Protein AF-0000000082823976 (afdb_homodimer)

Nearest PDB structures (foldseek):
  1aug-assembly1_D  TM=9.980E-01  e=1.435E-38  Bacillus amyloliquefaciens
  3rnz-assembly1_C  TM=9.978E-01  e=4.960E-38  Bacillus amyloliquefaciens
  4gxh-assembly1_C  TM=9.829E-01  e=3.873E-30  Xenorhabdus bovienii SS-2004
  3lac-assembly1_A  TM=9.711E-01  e=2.083E-30  Bacillus anthracis
  1z8w-assembly1_A  TM=9.766E-01  e=2.036E-27  Pyrococcus furiosus

pLDDT: mean 96.65, std 3.98, range [73.0, 98.94]

Secondary structure (DSSP, 8-state):
-PEEEEEEEEPP-TT-S--HHHHHHHHHTT-B-SSEEEEEEEE-S-HHHHHHHHHHHHHHH--SEEEEEEE-TT--SBEEB-EEES-B--SS--TTS----SB-SSTT--SEEE-SS-HHHHHHHHHHTT--B--BS---SSHHHHHHHHHHHHHHHH-TT-EEEEEEE-B-GGGGTTS---B--HHHHHHHHHHHHHHHHH-SS----------/-PEEEEEEEEPP-TT-S--HHHHHHHHHTT-B-SSEEEEEEEE-S-HHHHHHHHHHHHHHH--SEEEEEEE-TT--SBEEB-EEES-B--SS--TTS----SB-SSTT--SEEE-SS-HHHHHHHHHHTT--B--BS---SSHHHHHHHHHHHHHHHH-TT-EEEEEEE-B-GGGGTTS---B--HHHHHHHHHHHHHHHHH-SS----------

Radius of gyration: 21.63 Å; Cα contacts (8 Å, |Δi|>4): 1075; chains: 2; bounding box: 45×67×50 Å

InterPro domains:
  IPR000816 Peptidase C15, pyroglutamyl peptidase I [PIRSF015592] (2-209)
  IPR000816 Peptidase C15, pyroglutamyl peptidase I [PR00706] (5-28)
  IPR000816 Peptidase C15, pyroglutamyl peptidase I [PR00706] (63-75)
  IPR000816 Peptidase C15, pyroglutamyl peptidase I [PR00706] (81-101)
  IPR000816 Peptidase C15, pyroglutamyl peptidase I [PR00706] (133-149)
  IPR000816 Peptidase C15, pyroglutamyl peptidase I [PR00706] (163-175)
  IPR000816 Peptidase C15, pyroglutamyl peptidase I [cd00501] (3-196)
  IPR016125 Peptidase C15, pyroglutamyl peptidase I-like [PF01470] (3-202)
  IPR016125 Peptidase C15, pyroglutamyl peptidase I-like [PTHR23402] (3-180)
  IPR029762 Pyroglutamyl peptidase I, bacterial-type [MF_00417] (3-199)
  IPR029762 Pyroglutamyl peptidase I, bacterial-type [TIGR00504] (4-215)
  IPR033693 Pyroglutamyl peptidase I, Glu active site [PS01333] (70-86)
  IPR033694 Pyroglutamyl peptidase I, Cys active site [PS01334] (131-145)
  IPR036440 Peptidase C15, pyroglutamyl peptidase I-like superfamily [G3DSA:3.40.630.20] (1-215)
  IPR036440 Peptidase C15, pyroglutamyl peptidase I-like superfamily [SSF53182] (3-214)

Organism: NCBI:txid227866

Solvent-accessible surface area (backbone atoms only — not comparable to full-atom values): 21549 Å² total; per-residue (Å²): 130,67,32,36,33,35,31,29,8,32,49,49,53,95,92,41,89,66,30,64,26,25,63,32,26,57,72,41,43,69,41,70,57,89,39,25,38,29,43,48,49,80,29,57,53,30,64,72,59,24,44,53,50,50,52,50,49,44,68,72,66,62,43,44,31,38,42,39,31,33,68,25,82,64,34,78,32,41,22,35,34,47,37,22,45,44,36,26,17,24,69,58,58,37,79,78,62,55,52,52,56,77,33,58,71,50,82,90,53,64,55,32,45,69,41,50,52,25,43,57,47,33,28,50,55,30,44,76,69,76,37,66,45,40,63,29,68,47,37,42,14,22,56,56,9,41,40,39,29,48,50,46,51,48,23,70,74,75,35,73,80,40,32,37,33,37,32,34,32,33,32,34,57,85,73,31,76,91,42,100,49,44,49,46,51,63,67,58,51,35,53,44,52,49,50,36,54,47,44,47,48,69,32,83,64,57,63,93,59,72,61,35,37,67,73,133,66,31,36,34,36,31,29,8,32,48,50,51,96,92,41,86,64,29,64,26,25,63,30,25,57,72,39,42,68,40,70,58,88,39,26,38,29,43,49,50,80,30,57,53,29,66,71,59,23,44,53,49,49,54,49,49,44,66,73,66,62,43,44,30,40,41,39,31,34,67,25,80,65,35,78,33,39,23,35,35,48,39,22,44,45,37,25,16,26,68,58,58,37,79,79,64,54,51,52,55,78,35,59,70,50,82,91,52,65,55,32,44,68,41,50,53,23,44,58,46,33,28,52,56,30,44,76,68,75,36,65,47,40,65,29,66,49,38,41,14,21,54,56,9,41,41,39,28,48,50,46,50,49,22,70,74,75,34,73,80,42,33,37,34,36,33,35,30,32,32,35,57,86,72,31,78,91,42,100,50,43,50,45,52,63,67,57,50,34,51,45,52,50,51,37,52,47,43,47,46,70,32,84,63,58,62,93,57,73,61,34,40,68,74

Sequence (430 aa):
MRKKVLITGFDPFDKETVNPSWEAAKRLNGFETNEGIVAAEQIPTVFRTALDTLRQAIQTHQPDIVICVGQAGGRMQITPERVAINLADARIPDNEGQQPIDEEISPGGPAAYWTGLPVKRMTEKMKENGIPAAVSYTAGTFVCNYLFYGLMDHISRTSPHIRGGFIHIPFIPEQTIDKTAPSLSLDTIVRALRIAAVTAAQYDEDVKSPGGTLHMRKKVLITGFDPFDKETVNPSWEAAKRLNGFETNEGIVAAEQIPTVFRTALDTLRQAIQTHQPDIVICVGQAGGRMQITPERVAINLADARIPDNEGQQPIDEEISPGGPAAYWTGLPVKRMTEKMKENGIPAAVSYTAGTFVCNYLFYGLMDHISRTSPHIRGGFIHIPFIPEQTIDKTAPSLSLDTIVRALRIAAVTAAQYDEDVKSPGGTLH

Foldseek 3Di:
DAFEEEEEEEADWDPDRGWLSHVLLVVQDQPDDPLYGYHYDYAYQAQVRRQVRVVVVCVVRVGLEYEYEGADWFDAAKEWEFKFAQFAAAPAATPVRDGDHGHGLDVPDDGMDTAQAQRQQLCVLLVVVVGGYAYHHDPDRGNQSSNFRSVRVCCVPPNVSHGYTYIYAYAAPVVCPPHPTHHDHSVSVSVSVVSRRSRRSVDSHYDDDDRDDPD/DAFEEEEEEEADWDPDRGWLSRVLLVVQDQPDDPLYGYHYDYAYQAQVRRQVRVVVVCVVRVGLEYEYEGADWFDAAKEWEFKFAQFAAAPAATPVRDGDHGHGLDVPDDGMDTAQAQRQQLCVQLVVVVGGYAYHHDPDRGNQSSNFRSVRVCCVPPNVSHGYTYIYAYAAPVVCPPHPTHHDHSVSVSVSVVSRRSRRSVDSDYDDDDRDDPD

Structure (mmCIF, N/CA/C/O backbone):
data_AF-0000000082823976-model_v1
#
loop_
_entity.id
_entity.type
_entity.pdbx_description
1 polymer 'Pyrrolidone-carboxylate peptidase'
#
loop_
_atom_site.group_PDB
_atom_site.id
_atom_site.type_symbol
_atom_site.label_atom_id
_atom_site.label_alt_id
_atom_site.label_comp_id
_atom_site.label_asym_id
_atom_site.label_entity_id
_atom_site.label_seq_id
_atom_site.pdbx_PDB_ins_code
_atom_site.Cartn_x
_atom_site.Cartn_y
_atom_site.Cartn_z
_atom_site.occupancy
_atom_site.B_iso_or_equiv
_atom_site.auth_seq_id
_atom_site.auth_comp_id
_atom_site.auth_asym_id
_atom_site.auth_atom_id
_atom_site.pdbx_PDB_model_num
ATOM 1 N N . MET A 1 1 ? -20.062 27.594 8.703 1 73.19 1 MET A N 1
ATOM 2 C CA . MET A 1 1 ? -19.219 27.828 9.875 1 73.19 1 MET A CA 1
ATOM 3 C C . MET A 1 1 ? -17.781 27.406 9.609 1 73.19 1 MET A C 1
ATOM 5 O O . MET A 1 1 ? -17.531 26.5 8.805 1 73.19 1 MET A O 1
ATOM 9 N N . ARG A 1 2 ? -16.734 28.156 10.07 1 90.5 2 ARG A N 1
ATOM 10 C CA . ARG A 1 2 ? -15.312 27.891 9.891 1 90.5 2 ARG A CA 1
ATOM 11 C C . ARG A 1 2 ? -14.914 26.578 10.547 1 90.5 2 ARG A C 1
ATOM 13 O O . ARG A 1 2 ? -15.336 26.281 11.664 1 90.5 2 ARG A O 1
ATOM 20 N N . LYS A 1 3 ? -14.211 25.734 9.766 1 96.31 3 LYS A N 1
ATOM 21 C CA . LYS A 1 3 ? -13.781 24.438 10.297 1 96.31 3 LYS A CA 1
ATOM 22 C C . LYS A 1 3 ? -12.484 24.562 11.086 1 96.31 3 LYS A C 1
ATOM 24 O O . LYS A 1 3 ? -11.609 25.359 10.719 1 96.31 3 LYS A O 1
ATOM 29 N N . LYS A 1 4 ? -12.422 23.875 12.141 1 98.12 4 LYS A N 1
ATOM 30 C CA . LYS A 1 4 ? -11.164 23.75 12.859 1 98.12 4 LYS A CA 1
ATOM 31 C C . LYS A 1 4 ? -10.367 22.547 12.375 1 98.12 4 LYS A C 1
ATOM 33 O O . LYS A 1 4 ? -10.852 21.422 12.438 1 98.12 4 LYS A O 1
ATOM 38 N N . VAL A 1 5 ? -9.164 22.812 11.859 1 98.62 5 VAL A N 1
ATOM 39 C CA . VAL A 1 5 ? -8.305 21.766 11.328 1 98.62 5 VAL A CA 1
ATOM 40 C C . VAL A 1 5 ? -7.113 21.547 12.266 1 98.62 5 VAL A C 1
ATOM 42 O O . VAL A 1 5 ? -6.379 22.484 12.562 1 98.62 5 VAL A O 1
ATOM 45 N N . LEU A 1 6 ? -6.973 20.328 12.781 1 98.88 6 LEU A N 1
ATOM 46 C CA . LEU A 1 6 ? -5.781 19.938 13.531 1 98.88 6 LEU A CA 1
ATOM 47 C C . LEU A 1 6 ? -4.758 19.281 12.617 1 98.88 6 LEU A C 1
ATOM 49 O O . LEU A 1 6 ? -5.055 18.266 11.977 1 98.88 6 LEU A O 1
ATOM 53 N N . ILE A 1 7 ? -3.602 19.875 12.484 1 98.94 7 ILE A N 1
ATOM 54 C CA . ILE A 1 7 ? -2.498 19.281 11.734 1 98.94 7 ILE A CA 1
ATOM 55 C C . ILE A 1 7 ? -1.41 18.812 12.695 1 98.94 7 ILE A C 1
ATOM 57 O O . ILE A 1 7 ? -1.055 19.531 13.633 1 98.94 7 ILE A O 1
ATOM 61 N N . THR A 1 8 ? -0.946 17.609 12.477 1 98.94 8 THR A N 1
ATOM 62 C CA . THR A 1 8 ? 0.115 17.109 13.344 1 98.94 8 THR A CA 1
ATOM 63 C C . THR A 1 8 ? 1.372 16.797 12.539 1 98.94 8 THR A C 1
ATOM 65 O O . THR A 1 8 ? 1.312 16.641 11.32 1 98.94 8 THR A O 1
ATOM 68 N N . GLY A 1 9 ? 2.504 16.766 13.172 1 98.81 9 GLY A N 1
ATOM 69 C CA . GLY A 1 9 ? 3.789 16.297 12.672 1 98.81 9 GLY A CA 1
ATOM 70 C C . GLY A 1 9 ? 4.598 15.555 13.711 1 98.81 9 GLY A C 1
ATOM 71 O O . GLY A 1 9 ? 4.332 15.664 14.914 1 98.81 9 GLY A O 1
ATOM 72 N N . PHE A 1 10 ? 5.602 14.828 13.234 1 98.75 10 PHE A N 1
ATOM 73 C CA . PHE A 1 10 ? 6.363 13.953 14.125 1 98.75 10 PHE A CA 1
ATOM 74 C C . PHE A 1 10 ? 7.66 14.625 14.555 1 98.75 10 PHE A C 1
ATOM 76 O O . PHE A 1 10 ? 8.219 15.438 13.82 1 98.75 10 PHE A O 1
ATOM 83 N N . ASP A 1 11 ? 8.109 14.242 15.727 1 98.25 11 ASP A N 1
ATOM 84 C CA . ASP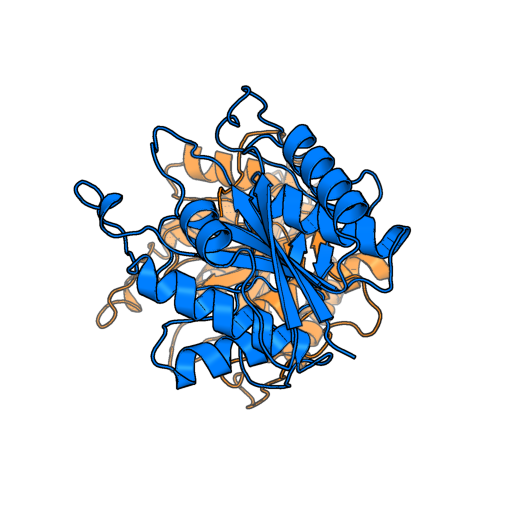 A 1 11 ? 9.469 14.602 16.125 1 98.25 11 ASP A CA 1
ATOM 85 C C . ASP A 1 11 ? 10.5 13.797 15.328 1 98.25 11 ASP A C 1
ATOM 87 O O . ASP A 1 11 ? 10.141 12.875 14.594 1 98.25 11 ASP A O 1
ATOM 91 N N . PRO A 1 12 ? 11.781 14.266 15.359 1 96 12 PRO A N 1
ATOM 92 C CA . PRO A 1 12 ? 12.82 13.562 14.609 1 96 12 PRO A CA 1
ATOM 93 C C . PRO A 1 12 ? 12.984 12.109 15.047 1 96 12 PRO A C 1
ATOM 95 O O . PRO A 1 12 ? 12.703 11.773 16.203 1 96 12 PRO A O 1
ATOM 98 N N . PHE A 1 13 ? 13.438 11.305 14.102 1 92.25 13 PHE A N 1
ATOM 99 C CA . PHE A 1 13 ? 13.641 9.891 14.383 1 92.25 13 PHE A CA 1
ATOM 100 C C . PHE A 1 13 ? 14.758 9.32 13.516 1 92.25 13 PHE A C 1
ATOM 102 O O . PHE A 1 13 ? 15.258 9.992 12.617 1 92.25 13 PHE A O 1
ATOM 109 N N . ASP A 1 14 ? 15.141 8.023 13.625 1 85.44 14 ASP A N 1
ATOM 110 C CA . ASP A 1 14 ? 16.156 7.297 12.852 1 85.44 14 ASP A CA 1
ATOM 111 C C . ASP A 1 14 ? 17.375 8.172 12.602 1 85.44 14 ASP A C 1
ATOM 113 O O . ASP A 1 14 ? 17.797 8.344 11.453 1 85.44 14 ASP A O 1
ATOM 117 N N . LYS A 1 15 ? 18.094 8.75 13.398 1 84.69 15 LYS A N 1
ATOM 118 C CA . LYS A 1 15 ? 19.359 9.484 13.367 1 84.69 15 LYS A CA 1
ATOM 119 C C . LYS A 1 15 ? 19.172 10.875 12.766 1 84.69 15 LYS A C 1
ATOM 121 O O . LYS A 1 15 ? 20.125 11.641 12.648 1 84.69 15 LYS A O 1
ATOM 126 N N . GLU A 1 16 ? 17.875 11.141 12.328 1 91.06 16 GLU A N 1
ATOM 127 C CA . GLU A 1 16 ? 17.594 12.484 11.82 1 91.06 16 GLU A CA 1
ATOM 128 C C . GLU A 1 16 ? 17.469 13.492 12.953 1 91.06 16 GLU A C 1
ATOM 130 O O . GLU A 1 16 ? 16.953 13.164 14.031 1 91.06 16 GLU A O 1
ATOM 135 N N . THR A 1 17 ? 17.891 14.719 12.641 1 92.94 17 THR A N 1
ATOM 136 C CA . THR A 1 17 ? 17.797 15.773 13.641 1 92.94 17 THR A CA 1
ATOM 137 C C . THR A 1 17 ? 16.562 16.641 13.406 1 92.94 17 THR A C 1
ATOM 139 O O . THR A 1 17 ? 16.156 17.422 14.273 1 92.94 17 THR A O 1
ATOM 142 N N . VAL A 1 18 ? 16.031 16.484 12.281 1 95.81 18 VAL A N 1
ATOM 143 C CA . VAL A 1 18 ? 14.836 17.25 11.922 1 95.81 18 VAL A CA 1
ATOM 144 C C . VAL A 1 18 ? 13.789 16.328 11.305 1 95.81 18 VAL A C 1
ATOM 146 O O . VAL A 1 18 ? 14.125 15.289 10.734 1 95.81 18 VAL A O 1
ATOM 149 N N . ASN A 1 19 ? 12.562 16.609 11.516 1 97.94 19 ASN A N 1
ATOM 150 C CA . ASN A 1 19 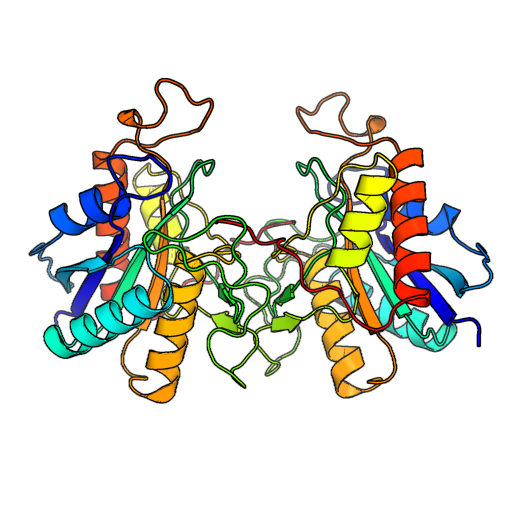? 11.445 16 10.797 1 97.94 19 ASN A CA 1
ATOM 151 C C . ASN A 1 19 ? 10.594 17.062 10.086 1 97.94 19 ASN A C 1
ATOM 153 O O . ASN A 1 19 ? 9.914 17.859 10.734 1 97.94 19 ASN A O 1
ATOM 157 N N . PRO A 1 20 ? 10.641 17.031 8.797 1 98.31 20 PRO A N 1
ATOM 158 C CA . PRO A 1 20 ? 9.953 18.109 8.07 1 98.31 20 PRO A CA 1
ATOM 159 C C . PRO A 1 20 ? 8.453 18.125 8.32 1 98.31 20 PRO A C 1
ATOM 161 O O . PRO A 1 20 ? 7.801 19.156 8.102 1 98.31 20 PRO A O 1
ATOM 164 N N . SER A 1 21 ? 7.875 17.016 8.773 1 98.69 21 SER A N 1
ATOM 165 C CA . SER A 1 21 ? 6.441 17 9.039 1 98.69 21 SER A CA 1
ATOM 166 C C . SER A 1 21 ? 6.082 17.984 10.148 1 98.69 21 SER A C 1
ATOM 168 O O . SER A 1 21 ? 5.164 18.797 9.992 1 98.69 21 SER A O 1
ATOM 170 N N . TRP A 1 22 ? 6.852 17.953 11.227 1 98.75 22 TRP A N 1
ATOM 171 C CA . TRP A 1 22 ? 6.586 18.891 12.312 1 98.75 22 TRP A CA 1
ATOM 172 C C . TRP A 1 22 ? 7.02 20.312 11.938 1 98.75 22 TRP A C 1
ATOM 174 O O . TRP A 1 22 ? 6.328 21.281 12.25 1 98.75 22 TRP A O 1
ATOM 184 N N . GLU A 1 23 ? 8.148 20.406 11.234 1 98.56 23 GLU A N 1
ATOM 185 C CA . GLU A 1 23 ? 8.625 21.719 10.812 1 98.56 23 GLU A CA 1
ATOM 186 C C . GLU A 1 23 ? 7.582 22.438 9.953 1 98.56 23 GLU A C 1
ATOM 188 O O . GLU A 1 23 ? 7.418 23.656 10.047 1 98.56 23 GLU A O 1
ATOM 193 N N . ALA A 1 24 ? 6.906 21.688 9.172 1 98.81 24 ALA A N 1
ATOM 194 C CA . ALA A 1 24 ? 5.871 22.25 8.312 1 98.81 24 ALA A CA 1
ATOM 195 C C . ALA A 1 24 ? 4.598 22.531 9.102 1 98.81 24 ALA A C 1
ATOM 197 O O . ALA A 1 24 ? 4.016 23.625 8.984 1 98.81 24 ALA A O 1
ATOM 198 N N . ALA A 1 25 ? 4.172 21.609 9.922 1 98.75 25 ALA A N 1
ATOM 199 C CA . ALA A 1 25 ? 2.93 21.75 10.68 1 98.75 25 ALA A CA 1
ATOM 200 C C . ALA A 1 25 ? 2.977 22.953 11.602 1 98.75 25 ALA A C 1
ATOM 202 O O . ALA A 1 25 ? 2.01 23.719 11.695 1 98.75 25 ALA A O 1
ATOM 203 N N . LYS A 1 26 ? 4.039 23.094 12.266 1 98.19 26 LYS A N 1
ATOM 204 C CA . LYS A 1 26 ? 4.117 24.156 13.258 1 98.19 26 LYS A CA 1
ATOM 205 C C . LYS A 1 26 ? 4.012 25.531 12.594 1 98.19 26 LYS A C 1
ATOM 207 O O . LYS A 1 26 ? 3.496 26.484 13.188 1 98.19 26 LYS A O 1
ATOM 212 N N . ARG A 1 27 ? 4.465 25.625 11.336 1 98.38 27 ARG A N 1
ATOM 213 C CA . ARG A 1 27 ? 4.371 26.875 10.602 1 98.38 27 ARG A CA 1
ATOM 214 C C . ARG A 1 27 ? 2.92 27.203 10.266 1 98.38 27 ARG A C 1
ATOM 216 O O . ARG A 1 27 ? 2.598 28.359 9.945 1 98.38 27 ARG A O 1
ATOM 223 N N . LEU A 1 28 ? 2.094 26.234 10.305 1 98.38 28 LEU A N 1
ATOM 224 C CA . LEU A 1 28 ? 0.693 26.438 9.945 1 98.38 28 LEU A CA 1
ATOM 225 C C . LEU A 1 28 ? -0.151 26.719 11.188 1 98.38 28 LEU A C 1
ATOM 227 O O . LEU A 1 28 ? -1.34 27.031 11.07 1 98.38 28 LEU A O 1
ATOM 231 N N . ASN A 1 29 ? 0.502 26.609 12.375 1 98.25 29 ASN A N 1
ATOM 232 C CA . ASN A 1 29 ? -0.248 26.844 13.602 1 98.25 29 ASN A CA 1
ATOM 233 C C . ASN A 1 29 ? -0.828 28.266 13.633 1 98.25 29 ASN A C 1
ATOM 235 O O . ASN A 1 29 ? -0.097 29.234 13.477 1 98.25 29 ASN A O 1
ATOM 239 N N . GLY A 1 30 ? -2.125 28.391 13.773 1 96.94 30 GLY A N 1
ATOM 240 C CA . GLY A 1 30 ? -2.787 29.688 13.852 1 96.94 30 GLY A CA 1
ATOM 241 C C . GLY A 1 30 ? -3.191 30.219 12.492 1 96.94 30 GLY A C 1
ATOM 242 O O . GLY A 1 30 ? -3.834 31.281 12.398 1 96.94 30 GLY A O 1
ATOM 243 N N . PHE A 1 31 ? -2.816 29.484 11.484 1 95.25 31 PHE A N 1
ATOM 244 C CA . PHE A 1 31 ? -3.225 29.891 10.141 1 95.25 31 PHE A CA 1
ATOM 245 C C . PHE A 1 31 ? -4.746 29.922 10.023 1 95.25 31 PHE A C 1
ATOM 247 O O . PHE A 1 31 ? -5.422 29 10.492 1 95.25 31 PHE A O 1
ATOM 254 N N . GLU A 1 32 ? -5.262 31.047 9.438 1 94.56 32 GLU A N 1
ATOM 255 C CA . GLU A 1 32 ? -6.707 31.219 9.336 1 94.56 32 GLU A CA 1
ATOM 256 C C . GLU A 1 32 ? -7.121 31.672 7.941 1 94.56 32 GLU A C 1
ATOM 258 O O . GLU A 1 32 ? -6.441 32.5 7.328 1 94.56 32 GLU A O 1
ATOM 263 N N . THR A 1 33 ? -8.094 30.984 7.426 1 90.81 33 THR A N 1
ATOM 264 C CA . THR A 1 33 ? -8.789 31.422 6.219 1 90.81 33 THR A CA 1
ATOM 265 C C . THR A 1 33 ? -10.289 31.5 6.461 1 90.81 33 THR A C 1
ATOM 267 O O . THR A 1 33 ? -10.758 31.312 7.586 1 90.81 33 THR A O 1
ATOM 270 N N . ASN A 1 34 ? -11.047 31.875 5.414 1 91.12 34 ASN A N 1
ATOM 271 C CA . ASN A 1 34 ? -12.508 31.875 5.516 1 91.12 34 ASN A CA 1
ATOM 272 C C . ASN A 1 34 ? -13.062 30.469 5.715 1 91.12 34 ASN A C 1
ATOM 274 O O . ASN A 1 34 ? -14.141 30.312 6.277 1 91.12 34 ASN A O 1
ATOM 278 N N . GLU A 1 35 ? -12.25 29.547 5.375 1 91.19 35 GLU A N 1
ATOM 279 C CA . GLU A 1 35 ? -12.734 28.172 5.402 1 91.19 35 GLU A CA 1
ATOM 280 C C . GLU A 1 35 ? -12.422 27.5 6.734 1 91.19 35 GLU A C 1
ATOM 282 O O . GLU A 1 35 ? -13.156 26.609 7.176 1 91.19 35 GLU A O 1
ATOM 287 N N . GLY A 1 36 ? -11.297 27.938 7.285 1 92.81 36 GLY A N 1
ATOM 288 C CA . GLY A 1 36 ? -10.945 27.203 8.492 1 92.81 36 GLY A CA 1
ATOM 289 C C . GLY A 1 36 ? -9.789 27.828 9.25 1 92.81 36 GLY A C 1
ATOM 290 O O . GLY A 1 36 ? -9.18 28.797 8.789 1 92.81 36 GLY A O 1
ATOM 291 N N . ILE A 1 37 ? -9.578 27.359 10.508 1 97 37 ILE A N 1
ATOM 292 C CA . ILE A 1 37 ? -8.469 27.703 11.383 1 97 37 ILE A CA 1
ATOM 293 C C . ILE A 1 37 ? -7.645 26.469 11.703 1 97 37 ILE A C 1
ATOM 295 O O . ILE A 1 37 ? -8.203 25.391 11.953 1 97 37 ILE A O 1
ATOM 299 N N . VAL A 1 38 ? -6.316 26.656 11.734 1 98.19 38 VAL A N 1
ATOM 300 C CA . VAL A 1 38 ? -5.43 25.516 11.906 1 98.19 38 VAL A CA 1
ATOM 301 C C . VAL A 1 38 ? -4.789 25.562 13.289 1 98.19 38 VAL A C 1
ATOM 303 O O . VAL A 1 38 ? -4.316 26.609 13.727 1 98.19 38 VAL A O 1
ATOM 306 N N . ALA A 1 39 ? -4.863 24.469 13.961 1 98.62 39 ALA A N 1
ATOM 307 C CA . ALA A 1 39 ? -4.027 24.203 15.125 1 98.62 39 ALA A CA 1
ATOM 308 C C . ALA A 1 39 ? -3.008 23.109 14.828 1 98.62 39 ALA A C 1
ATOM 310 O O . ALA A 1 39 ? -3.266 22.203 14.016 1 98.62 39 ALA A O 1
ATOM 311 N N . ALA A 1 40 ? -1.84 23.203 15.438 1 98.75 40 ALA A N 1
ATOM 312 C CA . ALA A 1 40 ? -0.798 22.203 15.18 1 98.75 40 ALA A CA 1
ATOM 313 C C . ALA A 1 40 ? -0.326 21.562 16.484 1 98.75 40 ALA A C 1
ATOM 315 O O . ALA A 1 40 ? -0.263 22.219 17.516 1 98.75 40 ALA A O 1
ATOM 316 N N . GLU A 1 41 ? -0.035 20.281 16.453 1 98.81 41 GLU A N 1
ATOM 317 C CA . GLU A 1 41 ? 0.515 19.531 17.578 1 98.81 41 GLU A CA 1
ATOM 318 C C . GLU A 1 41 ? 1.633 18.594 17.141 1 98.81 41 GLU A C 1
ATOM 320 O O . GLU A 1 41 ? 1.54 17.984 16.078 1 98.81 41 GLU A O 1
ATOM 325 N N . GLN A 1 42 ? 2.662 18.5 17.953 1 98.81 42 GLN A N 1
ATOM 326 C CA . GLN A 1 42 ? 3.742 17.562 17.672 1 98.81 42 GLN A CA 1
ATOM 327 C C . GLN A 1 42 ? 3.432 16.188 18.234 1 98.81 42 GLN A C 1
ATOM 329 O O . GLN A 1 42 ? 2.928 16.062 19.359 1 98.81 42 GLN A O 1
ATOM 334 N N . ILE A 1 43 ? 3.711 15.172 17.484 1 98.81 43 ILE A N 1
ATOM 335 C CA . ILE A 1 43 ? 3.486 13.781 17.859 1 98.81 43 ILE A CA 1
ATOM 336 C C . ILE A 1 43 ? 4.828 13.078 18.062 1 98.81 43 ILE A C 1
ATOM 338 O O . ILE A 1 43 ? 5.734 13.203 17.234 1 98.81 43 ILE A O 1
ATOM 342 N N . PRO A 1 44 ? 5.051 12.367 19.203 1 98.62 44 PRO A N 1
ATOM 343 C CA . PRO A 1 44 ? 6.262 11.555 19.328 1 98.62 44 PRO A CA 1
ATOM 344 C C . PRO A 1 44 ? 6.281 10.359 18.375 1 98.62 44 PRO A C 1
ATOM 346 O O . PRO A 1 44 ? 5.246 9.734 18.156 1 98.62 44 PRO A O 1
ATOM 349 N N . THR A 1 45 ? 7.449 10.094 17.812 1 98.25 45 THR A N 1
ATOM 350 C CA . THR A 1 45 ? 7.594 8.914 16.969 1 98.25 45 THR A CA 1
ATOM 351 C C . THR A 1 45 ? 7.723 7.652 17.812 1 98.25 45 THR A C 1
ATOM 353 O O . THR A 1 45 ? 8.773 7.012 17.828 1 98.25 45 THR A O 1
ATOM 356 N N . VAL A 1 46 ? 6.664 7.387 18.531 1 98.44 46 VAL A N 1
ATOM 357 C CA . VAL A 1 46 ? 6.535 6.25 19.438 1 98.44 46 VAL A CA 1
ATOM 358 C C . VAL A 1 46 ? 5.152 5.617 19.281 1 98.44 46 VAL A C 1
ATOM 360 O O . VAL A 1 46 ? 4.137 6.289 19.453 1 98.44 46 VAL A O 1
ATOM 363 N N . PHE A 1 47 ? 5.051 4.336 18.953 1 97.25 47 PHE A N 1
ATOM 364 C CA . PHE A 1 47 ? 3.816 3.658 18.578 1 97.25 47 PHE A CA 1
ATOM 365 C C . PHE A 1 47 ? 2.691 4.004 19.547 1 97.25 47 PHE A C 1
ATOM 367 O O . PHE A 1 47 ? 1.868 4.875 19.266 1 97.25 47 PHE A O 1
ATOM 374 N N . ARG A 1 48 ? 2.578 3.541 20.734 1 96.38 48 ARG A N 1
ATOM 375 C CA . ARG A 1 48 ? 1.464 3.73 21.656 1 96.38 48 ARG A CA 1
ATOM 376 C C . ARG A 1 48 ? 1.339 5.191 22.062 1 96.38 48 ARG A C 1
ATOM 378 O O . ARG A 1 48 ? 0.243 5.758 22.047 1 96.38 48 ARG A O 1
ATOM 385 N N . THR A 1 49 ? 2.449 5.84 22.312 1 98.31 49 THR A N 1
ATOM 386 C CA . THR A 1 49 ? 2.449 7.215 22.781 1 98.31 49 THR A CA 1
ATOM 387 C C . THR A 1 49 ? 1.965 8.164 21.688 1 98.31 49 THR A C 1
ATOM 389 O O . THR A 1 49 ? 1.313 9.172 21.984 1 98.31 49 THR A O 1
ATOM 392 N N . ALA A 1 50 ? 2.277 7.859 20.438 1 98.62 50 ALA A N 1
ATOM 393 C CA . ALA A 1 50 ? 1.814 8.68 19.328 1 98.62 50 ALA A CA 1
ATOM 394 C C . ALA A 1 50 ? 0.292 8.789 19.312 1 98.62 50 ALA A C 1
ATOM 396 O O . ALA A 1 50 ? -0.26 9.883 19.219 1 98.62 50 ALA A O 1
ATOM 397 N N . LEU A 1 51 ? -0.341 7.652 19.5 1 98.31 51 LEU A N 1
ATOM 398 C CA . LEU A 1 51 ? -1.799 7.617 19.453 1 98.31 51 LEU A CA 1
ATOM 399 C C . LEU A 1 51 ? -2.404 8.305 20.672 1 98.31 51 LEU A C 1
ATOM 401 O O . LEU A 1 51 ? -3.389 9.039 20.547 1 98.31 51 LEU A O 1
ATOM 405 N N . ASP A 1 52 ? -1.813 8.062 21.828 1 98.5 52 ASP A N 1
ATOM 406 C CA . ASP A 1 52 ? -2.283 8.727 23.047 1 98.5 52 ASP A CA 1
ATOM 407 C C . ASP A 1 52 ? -2.174 10.242 22.922 1 98.5 52 ASP A C 1
ATOM 409 O O . ASP A 1 52 ? -3.088 10.969 23.312 1 98.5 52 ASP A O 1
ATOM 413 N N . THR A 1 53 ? -1.069 10.672 22.391 1 98.81 53 THR A N 1
ATOM 414 C CA . THR A 1 53 ? -0.841 12.102 22.188 1 98.81 53 THR A CA 1
ATOM 415 C C . THR A 1 53 ? -1.858 12.68 21.219 1 98.81 53 THR A C 1
ATOM 417 O O . THR A 1 53 ? -2.395 13.766 21.438 1 98.81 53 THR A O 1
ATOM 420 N N . LEU A 1 54 ? -2.113 11.969 20.156 1 98.81 54 LEU A N 1
ATOM 421 C CA . LEU A 1 54 ? -3.098 12.422 19.188 1 98.81 54 LEU A CA 1
ATOM 422 C C . LEU A 1 54 ? -4.484 12.523 19.812 1 98.81 54 LEU A C 1
ATOM 424 O O . LEU A 1 54 ? -5.195 13.508 19.594 1 98.81 54 LEU A O 1
ATOM 428 N N . ARG A 1 55 ? -4.891 11.539 20.562 1 98.5 55 ARG A N 1
ATOM 429 C CA . ARG A 1 55 ? -6.199 11.539 21.219 1 98.5 55 ARG A C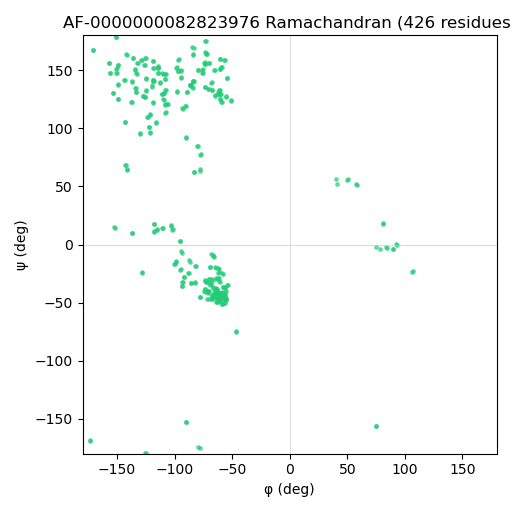A 1
ATOM 430 C C . ARG A 1 55 ? -6.332 12.727 22.172 1 98.5 55 ARG A C 1
ATOM 432 O O . ARG A 1 55 ? -7.379 13.375 22.219 1 98.5 55 ARG A O 1
ATOM 439 N N . GLN A 1 56 ? -5.262 12.961 22.875 1 98.69 56 GLN A N 1
ATOM 440 C CA . GLN A 1 56 ? -5.258 14.117 23.766 1 98.69 56 GLN A CA 1
ATOM 441 C C . GLN A 1 56 ? -5.398 15.422 22.969 1 98.69 56 GLN A C 1
ATOM 443 O O . GLN A 1 56 ? -6.121 16.328 23.391 1 98.69 56 GLN A O 1
ATOM 448 N N . ALA A 1 57 ? -4.672 15.523 21.891 1 98.81 57 ALA A N 1
ATOM 449 C CA . ALA A 1 57 ? -4.762 16.703 21.047 1 98.81 57 ALA A CA 1
ATOM 450 C C . ALA A 1 57 ? -6.184 16.906 20.531 1 98.81 57 ALA A C 1
ATOM 452 O O . ALA A 1 57 ? -6.676 18.031 20.469 1 98.81 57 ALA A O 1
ATOM 453 N N . ILE A 1 58 ? -6.844 15.812 20.125 1 98.69 58 ILE A N 1
ATOM 454 C CA . ILE A 1 58 ? -8.219 15.875 19.641 1 98.69 58 ILE A CA 1
ATOM 455 C C . ILE A 1 58 ? -9.141 16.375 20.75 1 98.69 58 ILE A C 1
ATOM 457 O O . ILE A 1 58 ? -10.023 17.203 20.5 1 98.69 58 ILE A O 1
ATOM 461 N N . GLN A 1 59 ? -8.914 15.875 21.969 1 98.06 59 GLN A N 1
ATOM 462 C CA . GLN A 1 59 ? -9.719 16.312 23.109 1 98.06 59 GLN A CA 1
ATOM 463 C C . GLN A 1 59 ? -9.508 17.797 23.391 1 98.06 59 GLN A C 1
ATOM 465 O O . GLN A 1 59 ? -10.461 18.516 23.703 1 98.06 59 GLN A O 1
ATOM 470 N N . THR A 1 60 ? -8.328 18.203 23.281 1 98.38 60 THR A N 1
ATOM 471 C CA . THR A 1 60 ? -7.953 19.578 23.594 1 98.38 60 THR A CA 1
ATOM 472 C C . THR A 1 60 ? -8.5 20.547 22.562 1 98.38 60 THR A C 1
ATOM 474 O O . THR A 1 60 ? -9.109 21.562 22.906 1 98.38 60 THR A O 1
ATOM 477 N N . HIS A 1 61 ? -8.344 20.25 21.281 1 98.25 61 HIS A N 1
ATOM 478 C CA . HIS A 1 61 ? -8.617 21.203 20.219 1 98.25 61 HIS A CA 1
ATOM 479 C C . HIS A 1 61 ? -10.031 21.031 19.672 1 98.25 61 HIS A C 1
ATOM 481 O O . HIS A 1 61 ? -10.562 21.938 19.031 1 98.25 61 HIS A O 1
ATOM 487 N N . GLN A 1 62 ? -10.664 19.844 19.844 1 97.88 62 GLN A N 1
ATOM 488 C CA . GLN A 1 62 ? -12 19.547 19.344 1 97.88 62 GLN A CA 1
ATOM 489 C C . GLN A 1 62 ? -12.125 19.891 17.859 1 97.88 62 GLN A C 1
ATOM 491 O O . GLN A 1 62 ? -13.016 20.641 17.469 1 97.88 62 GLN A O 1
ATOM 496 N N . PRO A 1 63 ? -11.273 19.328 17.062 1 98.69 63 PRO A N 1
ATOM 497 C CA . PRO A 1 63 ? -11.242 19.672 15.633 1 98.69 63 PRO A CA 1
ATOM 498 C C . PRO A 1 63 ? -12.414 19.062 14.852 1 98.69 63 PRO A C 1
ATOM 500 O O . PRO A 1 63 ? -13.016 18.094 15.305 1 98.69 63 PRO A O 1
ATOM 503 N N . ASP A 1 64 ? -12.773 19.672 13.719 1 98.62 64 ASP A N 1
ATOM 504 C CA . ASP A 1 64 ? -13.664 19.094 12.727 1 98.62 64 ASP A CA 1
ATOM 505 C C . ASP A 1 64 ? -12.906 18.141 11.797 1 98.62 64 ASP A C 1
ATOM 507 O O . ASP A 1 64 ? -13.477 17.188 11.266 1 98.62 64 ASP A O 1
ATOM 511 N N . ILE A 1 65 ? -11.641 18.469 11.539 1 98.75 65 ILE A N 1
ATOM 512 C CA . ILE A 1 65 ? -10.781 17.75 10.609 1 98.75 65 ILE A CA 1
ATOM 513 C C . ILE A 1 65 ? -9.414 17.5 11.242 1 98.75 65 ILE A C 1
ATOM 515 O O . ILE A 1 65 ? -8.867 18.391 11.898 1 98.75 65 ILE A O 1
ATOM 519 N N . VAL A 1 66 ? -8.898 16.312 11.117 1 98.94 66 VAL A N 1
ATOM 520 C CA . VAL A 1 66 ? -7.547 15.992 11.562 1 98.94 66 VAL A CA 1
ATOM 521 C C . VAL A 1 66 ? -6.703 15.531 10.375 1 98.94 66 VAL A C 1
ATOM 523 O O . VAL A 1 66 ? -7.09 14.609 9.656 1 98.94 66 VAL A O 1
ATOM 526 N N . ILE A 1 67 ? -5.602 16.203 10.117 1 98.94 67 ILE A N 1
ATOM 527 C CA . ILE A 1 67 ? -4.629 15.82 9.102 1 98.94 67 ILE A CA 1
ATOM 528 C C . ILE A 1 67 ? -3.293 15.492 9.766 1 98.94 67 ILE A C 1
ATOM 530 O O . ILE A 1 67 ? -2.57 16.391 10.195 1 98.94 67 ILE A O 1
ATOM 534 N N . CYS A 1 68 ? -2.973 14.203 9.844 1 98.94 68 CYS A N 1
ATOM 535 C CA . CYS A 1 68 ? -1.651 13.797 10.312 1 98.94 68 CYS A CA 1
ATOM 536 C C . CYS A 1 68 ? -0.639 13.82 9.172 1 98.94 68 CYS A C 1
ATOM 538 O O . CYS A 1 68 ? -0.96 13.453 8.039 1 98.94 68 CYS A O 1
ATOM 540 N N . VAL A 1 69 ? 0.549 14.273 9.492 1 98.94 69 VAL A N 1
ATOM 541 C CA . VAL A 1 69 ? 1.59 14.391 8.477 1 98.94 69 VAL A CA 1
ATOM 542 C C . VAL A 1 69 ? 2.83 13.617 8.914 1 98.94 69 VAL A C 1
ATOM 544 O O . VAL A 1 69 ? 3.244 13.703 10.07 1 98.94 69 VAL A O 1
ATOM 547 N N . GLY A 1 70 ? 3.367 12.844 8.039 1 98.69 70 GLY A N 1
ATOM 548 C CA . GLY A 1 70 ? 4.59 12.102 8.289 1 98.69 70 GLY A CA 1
ATOM 549 C C . GLY A 1 70 ? 5.57 12.148 7.129 1 98.69 70 GLY A C 1
ATOM 550 O O . GLY A 1 70 ? 5.188 12.469 6.004 1 98.69 70 GLY A O 1
ATOM 551 N N . GLN A 1 71 ? 6.801 11.859 7.461 1 98 71 GLN A N 1
ATOM 552 C CA . GLN A 1 71 ? 7.863 11.852 6.461 1 98 71 GLN A CA 1
ATOM 553 C C . GLN A 1 71 ? 7.996 10.469 5.82 1 98 71 GLN A C 1
ATOM 555 O O . GLN A 1 71 ? 7.949 9.453 6.512 1 98 71 GLN A O 1
ATOM 560 N N . ALA A 1 72 ? 8.039 10.438 4.527 1 96.75 72 ALA A N 1
ATOM 561 C CA . ALA A 1 72 ? 8.391 9.242 3.768 1 96.75 72 ALA A CA 1
ATOM 562 C C . ALA A 1 72 ? 9.602 9.492 2.873 1 96.75 72 ALA A C 1
ATOM 564 O O . ALA A 1 72 ? 9.461 9.961 1.741 1 96.75 72 ALA A O 1
ATOM 565 N N . GLY A 1 73 ? 10.75 9.062 3.482 1 92.06 73 GLY A N 1
ATOM 566 C CA . GLY A 1 73 ? 11.969 9.188 2.705 1 92.06 73 GLY A CA 1
ATOM 567 C C . GLY A 1 73 ? 11.953 8.375 1.425 1 92.06 73 GLY A C 1
ATOM 568 O O . GLY A 1 73 ? 11.508 7.223 1.422 1 92.06 73 GLY A O 1
ATOM 569 N N . GLY A 1 74 ? 12.328 8.945 0.232 1 91.81 74 GLY A N 1
ATOM 570 C CA . GLY A 1 74 ? 12.344 8.258 -1.05 1 91.81 74 GLY A CA 1
ATOM 571 C C . GLY A 1 74 ? 11.211 8.672 -1.965 1 91.81 74 GLY A C 1
ATOM 572 O O . GLY A 1 74 ? 11.266 8.445 -3.176 1 91.81 74 GLY A O 1
ATOM 573 N N . ARG A 1 75 ? 10.156 9.164 -1.312 1 95.75 75 ARG A N 1
ATOM 574 C CA . ARG A 1 75 ? 9.07 9.641 -2.164 1 95.75 75 ARG A CA 1
ATOM 575 C C . ARG A 1 75 ? 9.414 10.977 -2.797 1 95.75 75 ARG A C 1
ATOM 577 O O . ARG A 1 75 ? 10.125 11.789 -2.199 1 95.75 75 ARG A O 1
ATOM 584 N N . MET A 1 76 ? 8.844 11.203 -3.99 1 97 76 MET A N 1
ATOM 585 C CA . MET A 1 76 ? 9.156 12.398 -4.777 1 97 76 MET A CA 1
ATOM 586 C C . MET A 1 76 ? 8.062 13.453 -4.617 1 97 76 MET A C 1
ATOM 588 O O . MET A 1 76 ? 8.281 14.625 -4.918 1 97 76 MET A O 1
ATOM 592 N N . GLN A 1 77 ? 6.891 13.023 -4.109 1 98.5 77 GLN A N 1
ATOM 593 C CA . GLN A 1 77 ? 5.703 13.875 -4.137 1 98.5 77 GLN A CA 1
ATOM 594 C C . GLN A 1 77 ? 5.059 13.953 -2.756 1 98.5 77 GLN A C 1
ATOM 596 O O . GLN A 1 77 ? 5.352 13.141 -1.876 1 98.5 77 GLN A O 1
ATOM 601 N N . ILE A 1 78 ? 4.242 15.031 -2.553 1 98.81 78 ILE A N 1
ATOM 602 C CA . ILE A 1 78 ? 3.279 15.016 -1.458 1 98.81 78 ILE A CA 1
ATOM 603 C C . ILE A 1 78 ? 2.238 13.93 -1.699 1 98.81 78 ILE A C 1
ATOM 605 O O . ILE A 1 78 ? 1.623 13.875 -2.768 1 98.81 78 ILE A O 1
ATOM 609 N N . THR A 1 79 ? 2.051 13.094 -0.685 1 98.69 79 THR A N 1
ATOM 610 C CA . THR A 1 79 ? 1.189 11.953 -0.989 1 98.69 79 THR A CA 1
ATOM 611 C C . THR A 1 79 ? 0.108 11.797 0.076 1 98.69 79 THR A C 1
ATOM 613 O O . THR A 1 79 ? 0.325 11.133 1.095 1 98.69 79 THR A O 1
ATOM 616 N N . PRO A 1 80 ? -1.104 12.344 -0.15 1 98.81 80 PRO A N 1
ATOM 617 C CA . PRO A 1 80 ? -2.244 11.984 0.694 1 98.81 80 PRO A CA 1
ATOM 618 C C . PRO A 1 80 ? -2.562 10.492 0.642 1 98.81 80 PRO A C 1
ATOM 620 O O . PRO A 1 80 ? -2.609 9.898 -0.442 1 98.81 80 PRO A O 1
ATOM 623 N N . GLU A 1 81 ? -2.686 9.898 1.826 1 98.69 81 GLU A N 1
ATOM 624 C CA . GLU A 1 81 ? -2.875 8.453 1.937 1 98.69 81 GLU A CA 1
ATOM 625 C C . GLU A 1 81 ? -4.352 8.078 1.843 1 98.69 81 GLU A C 1
ATOM 627 O O . GLU A 1 81 ? -5.195 8.703 2.49 1 98.69 81 GLU A O 1
ATOM 632 N N . ARG A 1 82 ? -4.656 7.051 1.132 1 98.19 82 ARG A N 1
ATOM 633 C CA . ARG A 1 82 ? -6.035 6.648 0.865 1 98.19 82 ARG A CA 1
ATOM 634 C C . ARG A 1 82 ? -6.523 5.641 1.903 1 98.19 82 ARG A C 1
ATOM 636 O O . ARG A 1 82 ? -7.719 5.559 2.18 1 98.19 82 ARG A O 1
ATOM 643 N N . VAL A 1 83 ? -5.535 4.883 2.455 1 98.62 83 VAL A N 1
ATOM 644 C CA . VAL A 1 83 ? -5.973 3.736 3.248 1 98.62 83 VAL A CA 1
ATOM 645 C C . VAL A 1 83 ? -4.957 3.459 4.355 1 98.62 83 VAL A C 1
ATOM 647 O O . VAL A 1 83 ? -3.748 3.576 4.145 1 98.62 83 VAL A O 1
ATOM 650 N N . ALA A 1 84 ? -5.395 3.18 5.508 1 98.69 84 ALA A N 1
ATOM 651 C CA . ALA A 1 84 ? -4.605 2.697 6.641 1 98.69 84 ALA A CA 1
ATOM 652 C C . ALA A 1 84 ? -4.902 1.229 6.93 1 98.69 84 ALA A C 1
ATOM 654 O O . ALA A 1 84 ? -6.055 0.797 6.852 1 98.69 84 ALA A O 1
ATOM 655 N N . ILE A 1 85 ? -3.908 0.482 7.289 1 98.75 85 ILE A N 1
ATOM 656 C CA . ILE A 1 85 ? -4.141 -0.939 7.52 1 98.75 85 ILE A CA 1
ATOM 657 C C . ILE A 1 85 ? -3.918 -1.268 8.992 1 98.75 85 ILE A C 1
ATOM 659 O O . ILE A 1 85 ? -3.104 -0.625 9.664 1 98.75 85 ILE A O 1
ATOM 663 N N . ASN A 1 86 ? -4.57 -2.293 9.5 1 98.81 86 ASN A N 1
ATOM 664 C CA . ASN A 1 86 ? -4.52 -2.721 10.891 1 98.81 86 ASN A CA 1
ATOM 665 C C . ASN A 1 86 ? -3.299 -3.594 11.164 1 98.81 86 ASN A C 1
ATOM 667 O O . ASN A 1 86 ? -3.434 -4.738 11.609 1 98.81 86 ASN A O 1
ATOM 671 N N . LEU A 1 87 ? -2.182 -2.926 10.961 1 98.44 87 LEU A N 1
ATOM 672 C CA . LEU A 1 87 ? -0.942 -3.678 11.117 1 98.44 87 LEU A CA 1
ATOM 673 C C . LEU A 1 87 ? 0.184 -2.773 11.609 1 98.44 87 LEU A C 1
ATOM 675 O O . LEU A 1 87 ? 0.416 -1.701 11.047 1 98.44 87 LEU A O 1
ATOM 679 N N . ALA A 1 88 ? 0.766 -3.184 12.695 1 98.06 88 ALA A N 1
ATOM 680 C CA . ALA A 1 88 ? 2.047 -2.633 13.133 1 98.06 88 ALA A CA 1
ATOM 681 C C . ALA A 1 88 ? 3.174 -3.641 12.938 1 98.06 88 ALA A C 1
ATOM 683 O O . ALA A 1 88 ? 3.17 -4.715 13.547 1 98.06 88 ALA A O 1
ATOM 684 N N . ASP A 1 89 ? 4.027 -3.354 12.102 1 97.31 89 ASP A N 1
ATOM 685 C CA . ASP A 1 89 ? 5.191 -4.172 11.773 1 97.31 89 ASP A CA 1
ATOM 686 C C . ASP A 1 89 ? 6.41 -3.305 11.484 1 97.31 89 ASP A C 1
ATOM 688 O O . ASP A 1 89 ? 6.527 -2.732 10.398 1 97.31 89 ASP A O 1
ATOM 692 N N . ALA A 1 90 ? 7.324 -3.273 12.422 1 95.25 90 ALA A N 1
ATOM 693 C CA . ALA A 1 90 ? 8.43 -2.324 12.359 1 95.25 90 ALA A CA 1
ATOM 694 C C . ALA A 1 90 ? 9.75 -3.033 12.062 1 95.25 90 ALA A C 1
ATOM 696 O O . ALA A 1 90 ? 10.141 -3.953 12.781 1 95.25 90 ALA A O 1
ATOM 697 N N . ARG A 1 91 ? 10.383 -2.555 11 1 91.94 91 ARG A N 1
ATOM 698 C CA . ARG A 1 91 ? 11.703 -3.088 10.664 1 91.94 91 ARG A CA 1
ATOM 699 C C . ARG A 1 91 ? 12.766 -2.588 11.633 1 91.94 91 ARG A C 1
ATOM 701 O O . ARG A 1 91 ? 13.773 -3.258 11.859 1 91.94 91 ARG A O 1
ATOM 708 N N . ILE A 1 92 ? 12.555 -1.353 12.164 1 91.88 92 ILE A N 1
ATOM 709 C CA . ILE A 1 92 ? 13.438 -0.713 13.133 1 91.88 92 ILE A CA 1
ATOM 710 C C . ILE A 1 92 ? 12.633 -0.3 14.367 1 91.88 92 ILE A C 1
ATOM 712 O O . ILE A 1 92 ? 11.406 -0.19 14.305 1 91.88 92 ILE A O 1
ATOM 716 N N . PRO A 1 93 ? 13.312 -0.085 15.477 1 95.12 93 PRO A N 1
ATOM 717 C CA . PRO A 1 93 ? 12.586 0.381 16.656 1 95.12 93 PRO A CA 1
ATOM 718 C C . PRO A 1 93 ? 12.156 1.842 16.547 1 95.12 93 PRO A C 1
ATOM 720 O O . PRO A 1 93 ? 12.734 2.605 15.773 1 95.12 93 PRO A O 1
ATOM 723 N N . ASP A 1 94 ? 11.125 2.189 17.312 1 96.19 94 ASP A N 1
ATOM 724 C CA . ASP A 1 94 ? 10.758 3.6 17.422 1 96.19 94 ASP A CA 1
ATOM 725 C C . ASP A 1 94 ? 11.688 4.324 18.406 1 96.19 94 ASP A C 1
ATOM 727 O O . ASP A 1 94 ? 12.695 3.771 18.828 1 96.19 94 ASP A O 1
ATOM 731 N N . ASN A 1 95 ? 11.367 5.594 18.672 1 97.31 95 ASN A N 1
ATOM 732 C CA . ASN A 1 95 ? 12.266 6.438 19.453 1 97.31 95 ASN A CA 1
ATOM 733 C C . ASN A 1 95 ? 12.375 5.949 20.891 1 97.31 95 ASN A C 1
ATOM 735 O O . ASN A 1 95 ? 13.281 6.363 21.625 1 97.31 95 ASN A O 1
ATOM 739 N N . GLU A 1 96 ? 11.523 4.996 21.312 1 97.19 96 GLU A N 1
ATOM 740 C CA . GLU A 1 96 ? 11.609 4.465 22.672 1 97.19 96 GLU A CA 1
ATOM 741 C C . GLU A 1 96 ? 11.922 2.973 22.656 1 97.19 96 GLU A C 1
ATOM 743 O O . GLU A 1 96 ? 11.672 2.271 23.641 1 97.19 96 GLU A O 1
ATOM 748 N N . GLY A 1 97 ? 12.266 2.508 21.531 1 96.06 97 GLY A N 1
ATOM 749 C CA . GLY A 1 97 ? 12.789 1.152 21.438 1 96.06 97 GLY A CA 1
ATOM 750 C C . GLY A 1 97 ? 11.719 0.121 21.141 1 96.06 97 GLY A C 1
ATOM 751 O O . GLY A 1 97 ? 12.008 -1.074 21.047 1 96.06 97 GLY A O 1
ATOM 752 N N . GLN A 1 98 ? 10.469 0.561 21 1 95.88 98 GLN A N 1
ATOM 753 C CA . GLN A 1 98 ? 9.398 -0.369 20.656 1 95.88 98 GLN A CA 1
ATOM 754 C C . GLN A 1 98 ? 9.492 -0.798 19.188 1 95.88 98 GLN A C 1
ATOM 756 O O . GLN A 1 98 ? 9.766 0.024 18.312 1 95.88 98 GLN A O 1
ATOM 761 N N . GLN A 1 99 ? 9.32 -2.086 18.969 1 96 99 GLN A N 1
ATOM 762 C CA . GLN A 1 99 ? 9.406 -2.639 17.625 1 96 99 GLN A CA 1
ATOM 763 C C . GLN A 1 99 ? 8.383 -3.748 17.422 1 96 99 GLN A C 1
ATOM 765 O O . GLN A 1 99 ? 8.742 -4.918 17.297 1 96 99 GLN A O 1
ATOM 770 N N . PRO A 1 100 ? 7.094 -3.375 17.391 1 96.31 100 PRO A N 1
ATOM 771 C CA . PRO A 1 100 ? 6.074 -4.398 17.156 1 96.31 100 PRO A CA 1
ATOM 772 C C . PRO A 1 100 ? 6.32 -5.195 15.883 1 96.31 100 PRO A C 1
ATOM 774 O O . PRO A 1 100 ? 6.793 -4.641 14.883 1 96.31 100 PRO A O 1
ATOM 777 N N . ILE A 1 101 ? 6.027 -6.48 15.898 1 95.75 101 ILE A N 1
ATOM 778 C CA . ILE A 1 101 ? 6.141 -7.387 14.758 1 95.75 101 ILE A CA 1
ATOM 779 C C . ILE A 1 101 ? 4.789 -8.055 14.5 1 95.75 101 ILE A C 1
ATOM 781 O O . ILE A 1 101 ? 4.34 -8.891 15.281 1 95.75 101 ILE A O 1
ATOM 785 N N . ASP A 1 102 ? 4.168 -7.676 13.43 1 95.25 102 ASP A N 1
ATOM 786 C CA . ASP A 1 102 ? 2.932 -8.305 12.977 1 95.25 102 ASP A CA 1
ATOM 787 C C . ASP A 1 102 ? 1.845 -8.227 14.047 1 95.25 102 ASP A C 1
ATOM 789 O O . ASP A 1 102 ? 1.222 -9.234 14.383 1 95.25 102 ASP A O 1
ATOM 793 N N . GLU A 1 103 ? 1.593 -7.02 14.555 1 97.19 103 GLU A N 1
ATOM 794 C CA . GLU A 1 103 ? 0.575 -6.812 15.578 1 97.19 103 GLU A CA 1
ATOM 795 C C . GLU A 1 103 ? -0.59 -5.988 15.039 1 97.19 103 GLU A C 1
ATOM 797 O O . GLU A 1 103 ? -0.388 -5.039 14.281 1 97.19 103 GLU A O 1
ATOM 802 N N . GLU A 1 104 ? -1.775 -6.406 15.445 1 98.06 104 GLU A N 1
ATOM 803 C CA . GLU A 1 104 ? -2.926 -5.559 15.141 1 98.06 104 GLU A CA 1
ATOM 804 C C . GLU A 1 104 ? -2.873 -4.25 15.922 1 98.06 104 GLU A C 1
ATOM 806 O O . GLU A 1 104 ? -2.613 -4.254 17.125 1 98.06 104 GLU A O 1
ATOM 811 N N . ILE A 1 105 ? -3.098 -3.164 15.25 1 98.5 105 ILE A N 1
ATOM 812 C CA . ILE A 1 105 ? -3.164 -1.863 15.914 1 98.5 105 ILE A CA 1
ATOM 813 C C . ILE A 1 105 ? -4.395 -1.806 16.812 1 98.5 105 ILE A C 1
ATOM 815 O O . ILE A 1 105 ? -4.328 -1.308 17.938 1 98.5 105 ILE A O 1
ATOM 819 N N . SER A 1 106 ? -5.504 -2.242 16.328 1 98.19 106 SER A N 1
ATOM 820 C CA . SER A 1 106 ? -6.754 -2.404 17.062 1 98.19 106 SER A CA 1
ATOM 821 C C . SER A 1 106 ? -7.254 -3.844 17 1 98.19 106 SER A C 1
ATOM 823 O O . SER A 1 106 ? -7.816 -4.266 15.984 1 98.19 106 SER A O 1
ATOM 825 N N . PRO A 1 107 ? -7.008 -4.582 18.109 1 97.62 107 PRO A N 1
ATOM 826 C CA . PRO A 1 107 ? -7.445 -5.98 18.109 1 97.62 107 PRO A CA 1
ATOM 827 C C . PRO A 1 107 ? -8.914 -6.141 17.703 1 97.62 107 PRO A C 1
ATOM 829 O O . PRO A 1 107 ? -9.789 -5.496 18.281 1 97.62 107 PRO A O 1
ATOM 832 N N . GLY A 1 108 ? -9.133 -6.938 16.672 1 96.5 108 GLY A N 1
ATOM 833 C CA . GLY A 1 108 ? -10.484 -7.234 16.234 1 96.5 108 GLY A CA 1
ATOM 834 C C . GLY A 1 108 ? -11.055 -6.18 15.297 1 96.5 108 GLY A C 1
ATOM 835 O O . GLY A 1 108 ? -12.188 -6.305 14.828 1 96.5 108 GLY A O 1
ATOM 836 N N . GLY A 1 109 ? -10.305 -5.117 15.055 1 98.25 109 GLY A N 1
ATOM 837 C CA . GLY A 1 109 ? -10.75 -4.094 14.117 1 98.25 109 GLY A CA 1
ATOM 838 C C . GLY A 1 109 ? -10.672 -4.543 12.672 1 98.25 109 GLY A C 1
ATOM 839 O O . GLY A 1 109 ? -10.086 -5.586 12.367 1 98.25 109 GLY A O 1
ATOM 840 N N . PRO A 1 110 ? -11.359 -3.762 11.805 1 98.56 110 PRO A N 1
ATOM 841 C CA . PRO A 1 110 ? -11.289 -4.133 10.391 1 98.56 110 PRO A CA 1
ATOM 842 C C . PRO A 1 110 ? -9.859 -4.105 9.844 1 98.56 110 PRO A C 1
ATOM 844 O O . PRO A 1 110 ? -8.992 -3.43 10.406 1 98.56 110 PRO A O 1
ATOM 847 N N . ALA A 1 111 ? -9.602 -4.793 8.758 1 98.69 111 ALA A N 1
ATOM 848 C CA . ALA A 1 111 ? -8.273 -4.895 8.164 1 98.69 111 ALA A CA 1
ATOM 849 C C . ALA A 1 111 ? -7.754 -3.521 7.734 1 98.69 111 ALA A C 1
ATOM 851 O O . ALA A 1 111 ? -6.543 -3.289 7.703 1 98.69 111 ALA A O 1
ATOM 852 N N . ALA A 1 112 ? -8.703 -2.639 7.402 1 98.88 112 ALA A N 1
ATOM 853 C CA . ALA A 1 112 ? -8.281 -1.325 6.922 1 98.88 112 ALA A CA 1
ATOM 854 C C . ALA A 1 112 ? -9.383 -0.288 7.125 1 98.88 112 ALA A C 1
ATOM 856 O O . ALA A 1 112 ? -10.555 -0.64 7.289 1 98.88 112 ALA A O 1
ATOM 857 N N . TYR A 1 113 ? -8.977 0.967 7.203 1 98.81 113 TYR A N 1
ATOM 858 C CA . TYR A 1 113 ? -9.875 2.117 7.137 1 98.81 113 TYR A CA 1
ATOM 859 C C . TYR A 1 113 ? -9.531 3.006 5.945 1 98.81 113 TYR A C 1
ATOM 861 O O . TYR A 1 113 ? -8.352 3.223 5.645 1 98.81 113 TYR A O 1
ATOM 869 N N . TRP A 1 114 ? -10.57 3.502 5.344 1 98.5 114 TRP A N 1
ATOM 870 C CA . TRP A 1 114 ? -10.367 4.547 4.344 1 98.5 114 TRP A CA 1
ATOM 871 C C . TRP A 1 114 ? -10.156 5.902 5.012 1 98.5 114 TRP A C 1
ATOM 873 O O . TRP A 1 114 ? -10.703 6.164 6.086 1 98.5 114 TRP A O 1
ATOM 883 N N . THR A 1 115 ? -9.398 6.766 4.367 1 98.69 115 THR A N 1
ATOM 884 C CA . THR A 1 115 ? -9.273 8.156 4.797 1 98.69 115 THR A CA 1
ATOM 885 C C . THR A 1 115 ? -10.633 8.844 4.77 1 98.69 115 THR A C 1
ATOM 887 O O . THR A 1 115 ? -11.508 8.484 3.975 1 98.69 115 THR A O 1
ATOM 890 N N . GLY A 1 116 ? -10.812 9.812 5.617 1 98.31 116 GLY A N 1
ATOM 891 C CA . GLY A 1 116 ? -11.977 10.68 5.57 1 98.31 116 GLY A CA 1
ATOM 892 C C . GLY A 1 116 ? -11.734 11.977 4.812 1 98.31 116 GLY A C 1
ATOM 893 O O . GLY A 1 116 ? -12.625 12.828 4.727 1 98.31 116 GLY A O 1
ATOM 894 N N . LEU A 1 117 ? -10.539 12.117 4.25 1 98.62 117 LEU A N 1
ATOM 895 C CA . LEU A 1 117 ? -10.141 13.352 3.576 1 98.62 117 LEU A CA 1
ATOM 896 C C . LEU A 1 117 ? -10.414 13.266 2.078 1 98.62 117 LEU A C 1
ATOM 898 O O . LEU A 1 117 ? -10.375 12.172 1.497 1 98.62 117 LEU A O 1
ATOM 902 N N . PRO A 1 118 ? -10.703 14.375 1.426 1 98.44 118 PRO A N 1
ATOM 903 C CA . PRO A 1 118 ? -10.82 14.391 -0.034 1 98.44 118 PRO A CA 1
ATOM 904 C C . PRO A 1 118 ? -9.469 14.383 -0.734 1 98.44 118 PRO A C 1
ATOM 906 O O . PRO A 1 118 ? -9.062 15.398 -1.319 1 98.44 118 PRO A O 1
ATOM 909 N N . VAL A 1 119 ? -8.836 13.258 -0.803 1 98.38 119 VAL A N 1
ATOM 910 C CA . VAL A 1 119 ? -7.422 13.148 -1.146 1 98.38 119 VAL A CA 1
ATOM 911 C C . VAL A 1 119 ? -7.227 13.43 -2.635 1 98.38 119 VAL A C 1
ATOM 913 O O . VAL A 1 119 ? -6.195 13.977 -3.043 1 98.38 119 VAL A O 1
ATOM 916 N N . LYS A 1 120 ? -8.133 13.117 -3.51 1 97.94 120 LYS A N 1
ATOM 917 C CA . LYS A 1 120 ? -7.992 13.414 -4.93 1 97.94 120 LYS A CA 1
ATOM 918 C C . LYS A 1 120 ? -8.117 14.914 -5.191 1 97.94 120 LYS A C 1
ATOM 920 O O . LYS A 1 120 ? -7.379 15.477 -6.004 1 97.94 120 LYS A O 1
ATOM 925 N N . ARG A 1 121 ? -9.047 15.586 -4.504 1 98.12 121 ARG A N 1
ATOM 926 C CA . ARG A 1 121 ? -9.148 17.031 -4.609 1 98.12 121 ARG A CA 1
ATOM 927 C C . ARG A 1 121 ? -7.875 17.719 -4.129 1 98.12 121 ARG A C 1
ATOM 929 O O . ARG A 1 121 ? -7.379 18.641 -4.766 1 98.12 121 ARG A O 1
ATOM 936 N N . MET A 1 122 ? -7.402 17.219 -2.961 1 98.56 122 MET A N 1
ATOM 937 C CA . MET A 1 122 ? -6.164 17.766 -2.412 1 98.56 122 MET A CA 1
ATOM 938 C C . MET A 1 122 ? -5.031 17.656 -3.428 1 98.56 122 MET A C 1
ATOM 940 O O . MET A 1 122 ? -4.32 18.641 -3.664 1 98.56 122 MET A O 1
ATOM 944 N N . THR A 1 123 ? -4.883 16.484 -4.031 1 98.62 123 THR A N 1
ATOM 945 C CA . THR A 1 123 ? -3.822 16.219 -4.992 1 98.62 123 THR A CA 1
ATOM 946 C C . THR A 1 123 ? -3.967 17.109 -6.223 1 98.62 123 THR A C 1
ATOM 948 O O . THR A 1 123 ? -2.994 17.719 -6.672 1 98.62 123 THR A O 1
ATOM 951 N N . GLU A 1 124 ? -5.129 17.219 -6.738 1 98 124 GLU A N 1
ATOM 952 C CA . GLU A 1 124 ? -5.387 18.062 -7.906 1 98 124 GLU A CA 1
ATOM 953 C C . GLU A 1 124 ? -5.066 19.531 -7.617 1 98 124 GLU A C 1
ATOM 955 O O . GLU A 1 124 ? -4.426 20.203 -8.43 1 98 124 GLU A O 1
ATOM 960 N N . LYS A 1 125 ? -5.543 20.016 -6.457 1 98.25 125 LYS A N 1
ATOM 961 C CA . LYS A 1 125 ? -5.309 21.406 -6.094 1 98.25 125 LYS A CA 1
ATOM 962 C C . LYS A 1 125 ? -3.816 21.688 -5.926 1 98.25 125 LYS A C 1
ATOM 964 O O . LYS A 1 125 ? -3.338 22.766 -6.297 1 98.25 125 LYS A O 1
ATOM 969 N N . MET A 1 126 ? -3.094 20.703 -5.344 1 98.69 126 MET A N 1
ATOM 970 C CA . MET A 1 126 ? -1.647 20.859 -5.219 1 98.69 126 MET A CA 1
ATOM 971 C C . MET A 1 126 ? -0.989 20.953 -6.594 1 98.69 126 MET A C 1
ATOM 973 O O . MET A 1 126 ? -0.186 21.844 -6.848 1 98.69 126 MET A O 1
ATOM 977 N N . LYS A 1 127 ? -1.378 20.078 -7.484 1 98.44 127 LYS A N 1
ATOM 978 C CA . LYS A 1 127 ? -0.81 20.062 -8.828 1 98.44 127 LYS A CA 1
ATOM 979 C C . LYS A 1 127 ? -1.129 21.359 -9.57 1 98.44 127 LYS A C 1
ATOM 981 O O . LYS A 1 127 ? -0.271 21.906 -10.266 1 98.44 127 LYS A O 1
ATOM 986 N N . GLU A 1 128 ? -2.326 21.828 -9.445 1 98.25 128 GLU A N 1
ATOM 987 C CA . GLU A 1 128 ? -2.74 23.094 -10.055 1 98.25 128 GLU A CA 1
ATOM 988 C C . GLU A 1 128 ? -1.867 24.25 -9.578 1 98.25 128 GLU A C 1
ATOM 990 O O . GLU A 1 128 ? -1.744 25.266 -10.273 1 98.25 128 GLU A O 1
ATOM 995 N N . ASN A 1 129 ? -1.294 24.094 -8.422 1 98.25 129 ASN A N 1
ATOM 996 C CA . ASN A 1 129 ? -0.455 25.141 -7.844 1 98.25 129 ASN A CA 1
ATOM 997 C C . ASN A 1 129 ? 1.028 24.812 -7.996 1 98.25 129 ASN A C 1
ATOM 999 O O . ASN A 1 129 ? 1.861 25.328 -7.254 1 98.25 129 ASN A O 1
ATOM 1003 N N . GLY A 1 130 ? 1.369 23.906 -8.836 1 98.25 130 GLY A N 1
ATOM 1004 C CA . GLY A 1 130 ? 2.75 23.609 -9.195 1 98.25 130 GLY A CA 1
ATOM 1005 C C . GLY A 1 130 ? 3.449 22.719 -8.188 1 98.25 130 GLY A C 1
ATOM 1006 O O . GLY A 1 130 ? 4.68 22.672 -8.141 1 98.25 130 GLY A O 1
ATOM 1007 N N . ILE A 1 131 ? 2.732 22.047 -7.371 1 98.81 131 ILE A N 1
ATOM 1008 C CA . ILE A 1 131 ? 3.316 21.188 -6.355 1 98.81 131 ILE A CA 1
ATOM 1009 C C . ILE A 1 131 ? 3.131 19.719 -6.758 1 98.81 131 ILE A C 1
ATOM 1011 O O . ILE A 1 131 ? 2.002 19.266 -6.957 1 98.81 131 ILE A O 1
ATOM 1015 N N . PRO A 1 132 ? 4.258 18.922 -6.914 1 98.62 132 PRO A N 1
ATOM 1016 C CA . PRO A 1 132 ? 4.102 17.484 -7.211 1 98.62 132 PRO A CA 1
ATOM 1017 C C . PRO A 1 132 ? 3.354 16.734 -6.117 1 98.62 132 PRO A C 1
ATOM 1019 O O . PRO A 1 132 ? 3.742 16.781 -4.949 1 98.62 132 PRO A O 1
ATOM 1022 N N . ALA A 1 133 ? 2.299 16.047 -6.492 1 98.56 133 ALA A N 1
ATOM 1023 C CA . ALA A 1 133 ? 1.464 15.312 -5.543 1 98.56 133 ALA A CA 1
ATOM 1024 C C . ALA A 1 133 ? 0.826 14.094 -6.199 1 98.56 133 ALA A C 1
ATOM 1026 O O . ALA A 1 133 ? 0.638 14.062 -7.418 1 98.56 133 ALA A O 1
ATOM 1027 N N . ALA A 1 134 ? 0.556 13.109 -5.449 1 97.75 134 ALA A N 1
ATOM 1028 C CA . ALA A 1 134 ? -0.115 11.898 -5.914 1 97.75 134 ALA A CA 1
ATOM 1029 C C . ALA A 1 134 ? -0.809 11.18 -4.758 1 97.75 134 ALA A C 1
ATOM 1031 O O . ALA A 1 134 ? -0.324 11.203 -3.625 1 97.75 134 ALA A O 1
ATOM 1032 N N . VAL A 1 135 ? -1.925 10.531 -5.051 1 97.62 135 VAL A N 1
ATOM 1033 C CA . VAL A 1 135 ? -2.582 9.719 -4.035 1 97.62 135 VAL A CA 1
ATOM 1034 C C . VAL A 1 135 ? -1.748 8.469 -3.752 1 97.62 135 VAL A C 1
ATOM 1036 O O . VAL A 1 135 ? -1.234 7.836 -4.676 1 97.62 135 VAL A O 1
ATOM 1039 N N . SER A 1 136 ? -1.562 8.18 -2.49 1 97.44 136 SER A N 1
ATOM 1040 C CA . SER A 1 136 ? -0.836 6.98 -2.082 1 97.44 136 SER A CA 1
ATOM 1041 C C . SER A 1 136 ? -1.779 5.934 -1.499 1 97.44 136 SER A C 1
ATOM 1043 O O . SER A 1 136 ? -2.754 6.277 -0.826 1 97.44 136 SER A O 1
ATOM 1045 N N . TYR A 1 137 ? -1.477 4.672 -1.709 1 96.56 137 TYR A N 1
ATOM 1046 C CA . TYR A 1 137 ? -2.355 3.592 -1.278 1 96.56 137 TYR A CA 1
ATOM 1047 C C . TYR A 1 137 ? -1.662 2.701 -0.253 1 96.56 137 TYR A C 1
ATOM 1049 O O . TYR A 1 137 ? -2.053 1.549 -0.058 1 96.56 137 TYR A O 1
ATOM 1057 N N . THR A 1 138 ? -0.571 3.266 0.337 1 96.5 138 THR A N 1
ATOM 1058 C CA . THR A 1 138 ? 0.076 2.584 1.453 1 96.5 138 THR A CA 1
ATOM 1059 C C . THR A 1 138 ? 0.796 3.582 2.354 1 96.5 138 THR A C 1
ATOM 1061 O O . THR A 1 138 ? 1.595 4.391 1.877 1 96.5 138 THR A O 1
ATOM 1064 N N . ALA A 1 139 ? 0.533 3.475 3.613 1 97.12 139 ALA A N 1
ATOM 1065 C CA . ALA A 1 139 ? 1.204 4.316 4.602 1 97.12 139 ALA A CA 1
ATOM 1066 C C . ALA A 1 139 ? 2.314 3.549 5.312 1 97.12 139 ALA A C 1
ATOM 1068 O O . ALA A 1 139 ? 2.816 3.988 6.348 1 97.12 139 ALA A O 1
ATOM 1069 N N . GLY A 1 140 ? 2.672 2.367 4.742 1 96.56 140 GLY A N 1
ATOM 1070 C CA . GLY A 1 140 ? 3.643 1.515 5.406 1 96.56 140 GLY A CA 1
ATOM 1071 C C . GLY A 1 140 ? 3.074 0.79 6.613 1 96.56 140 GLY A C 1
ATOM 1072 O O . GLY A 1 140 ? 1.887 0.458 6.641 1 96.56 140 GLY A O 1
ATOM 1073 N N . THR A 1 141 ? 3.957 0.421 7.523 1 97.81 141 THR A N 1
ATOM 1074 C CA . THR A 1 141 ? 3.5 -0.346 8.68 1 97.81 141 THR A CA 1
ATOM 1075 C C . THR A 1 141 ? 4.156 0.161 9.961 1 97.81 141 THR A C 1
ATOM 1077 O O . THR A 1 141 ? 4.094 -0.498 11 1 97.81 141 THR A O 1
ATOM 1080 N N . PHE A 1 142 ? 4.84 1.309 9.875 1 97.38 142 PHE A N 1
ATOM 1081 C CA . PHE A 1 142 ? 5.527 1.911 11.008 1 97.38 142 PHE A CA 1
ATOM 1082 C C . PHE A 1 142 ? 4.605 2.863 11.758 1 97.38 142 PHE A C 1
ATOM 1084 O O . PHE A 1 142 ? 3.395 2.643 11.82 1 97.38 142 PHE A O 1
ATOM 1091 N N . VAL A 1 143 ? 5.164 3.846 12.414 1 98.38 143 VAL A N 1
ATOM 1092 C CA . VAL A 1 143 ? 4.398 4.703 13.312 1 98.38 143 VAL A CA 1
ATOM 1093 C C . VAL A 1 143 ? 3.4 5.531 12.508 1 98.38 143 VAL A C 1
ATOM 1095 O O . VAL A 1 143 ? 2.299 5.82 12.984 1 98.38 143 VAL A O 1
ATOM 1098 N N . CYS A 1 144 ? 3.705 5.879 11.25 1 98.56 144 CYS A N 1
ATOM 1099 C CA . CYS A 1 144 ? 2.781 6.668 10.445 1 98.56 144 CYS A CA 1
ATOM 1100 C C . CYS A 1 144 ? 1.482 5.91 10.203 1 98.56 144 CYS A C 1
ATOM 1102 O O . CYS A 1 144 ? 0.396 6.445 10.438 1 98.56 144 CYS A O 1
ATOM 1104 N N . ASN A 1 145 ? 1.604 4.684 9.766 1 98.75 145 ASN A N 1
ATOM 1105 C CA . ASN A 1 145 ? 0.41 3.863 9.594 1 98.75 145 ASN A CA 1
ATOM 1106 C C . ASN A 1 145 ? -0.301 3.611 10.914 1 98.75 145 ASN A C 1
ATOM 1108 O O . ASN A 1 145 ? -1.532 3.617 10.977 1 98.75 145 ASN A O 1
ATOM 1112 N N . TYR A 1 146 ? 0.485 3.375 11.938 1 98.75 146 TYR A N 1
ATOM 1113 C CA . TYR A 1 146 ? -0.071 3.156 13.266 1 98.75 146 TYR A CA 1
ATOM 1114 C C . TYR A 1 146 ? -0.958 4.324 13.688 1 98.75 146 TYR A C 1
ATOM 1116 O O . TYR A 1 146 ? -2.08 4.121 14.156 1 98.75 146 TYR A O 1
ATOM 1124 N N . LEU A 1 147 ? -0.454 5.492 13.484 1 98.88 147 LEU A N 1
ATOM 1125 C CA . LEU A 1 147 ? -1.186 6.703 13.836 1 98.88 147 LEU A CA 1
ATOM 1126 C C . LEU A 1 147 ? -2.412 6.883 12.953 1 98.88 147 LEU A C 1
ATOM 1128 O O . LEU A 1 147 ? -3.5 7.191 13.445 1 98.88 147 LEU A O 1
ATOM 1132 N N . PHE A 1 148 ? -2.234 6.711 11.656 1 98.94 148 PHE A N 1
ATOM 1133 C CA . PHE A 1 148 ? -3.312 6.863 10.688 1 98.94 148 PHE A CA 1
ATOM 1134 C C . PHE A 1 148 ? -4.461 5.91 10.992 1 98.94 148 PHE A C 1
ATOM 1136 O O . PHE A 1 148 ? -5.605 6.336 11.148 1 98.94 148 PHE A O 1
ATOM 1143 N N . TYR A 1 149 ? -4.145 4.629 11.156 1 98.94 149 TYR A N 1
ATOM 1144 C CA . TYR A 1 149 ? -5.172 3.645 11.477 1 98.94 149 TYR A CA 1
ATOM 1145 C C . TYR A 1 149 ? -5.824 3.957 12.82 1 98.94 149 TYR A C 1
ATOM 1147 O O . TYR A 1 149 ? -7.051 3.896 12.945 1 98.94 149 TYR A O 1
ATOM 1155 N N . GLY A 1 150 ? -5 4.238 13.812 1 98.88 150 GLY A N 1
ATOM 1156 C CA . GLY A 1 150 ? -5.527 4.582 15.117 1 98.88 150 GLY A CA 1
ATOM 1157 C C . GLY A 1 150 ? -6.48 5.762 15.086 1 98.88 150 GLY A C 1
ATOM 1158 O O . GLY A 1 150 ? -7.504 5.754 15.773 1 98.88 150 GLY A O 1
ATOM 1159 N N . LEU A 1 151 ? -6.094 6.789 14.328 1 98.88 151 LEU A N 1
ATOM 1160 C CA . LEU A 1 151 ? -6.969 7.941 14.148 1 98.88 151 LEU A CA 1
ATOM 1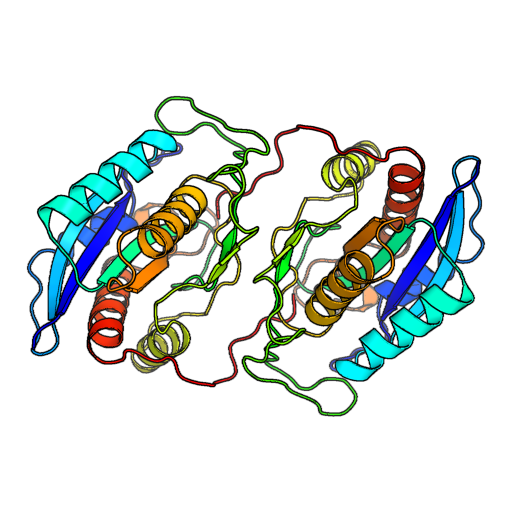161 C C . LEU A 1 151 ? -8.328 7.516 13.602 1 98.88 151 LEU A C 1
ATOM 1163 O O . LEU A 1 151 ? -9.367 7.871 14.156 1 98.88 151 LEU A O 1
ATOM 1167 N N . MET A 1 152 ? -8.312 6.727 12.539 1 98.88 152 MET A N 1
ATOM 1168 C CA . MET A 1 152 ? -9.555 6.324 11.883 1 98.88 152 MET A CA 1
ATOM 1169 C C . MET A 1 152 ? -10.383 5.426 12.797 1 98.88 152 MET A C 1
ATOM 1171 O O . MET A 1 152 ? -11.609 5.496 12.789 1 98.88 152 MET A O 1
ATOM 1175 N N . ASP A 1 153 ? -9.664 4.594 13.516 1 98.75 153 ASP A N 1
ATOM 1176 C CA . ASP A 1 153 ? -10.344 3.738 14.477 1 98.75 153 ASP A CA 1
ATOM 1177 C C . ASP A 1 153 ? -11.047 4.57 15.555 1 98.75 153 ASP A C 1
ATOM 1179 O O . ASP A 1 153 ? -12.203 4.316 15.883 1 98.75 153 ASP A O 1
ATOM 1183 N N . HIS A 1 154 ? -10.305 5.547 16.094 1 98.44 154 HIS A N 1
ATOM 1184 C CA . HIS A 1 154 ? -10.867 6.453 17.094 1 98.44 154 HIS A CA 1
ATOM 1185 C C . HIS A 1 154 ? -12.102 7.172 16.547 1 98.44 154 HIS A C 1
ATOM 1187 O O . HIS A 1 154 ? -13.133 7.234 17.219 1 98.44 154 HIS A O 1
ATOM 1193 N N . ILE A 1 155 ? -12.016 7.672 15.352 1 98.5 155 ILE A N 1
ATOM 1194 C CA . ILE A 1 155 ? -13.094 8.422 14.719 1 98.5 155 ILE A CA 1
ATOM 1195 C C . ILE A 1 155 ? -14.305 7.508 14.531 1 98.5 155 ILE A C 1
ATOM 1197 O O . ILE A 1 155 ? -15.43 7.875 14.883 1 98.5 155 ILE A O 1
ATOM 1201 N N . SER A 1 156 ? -14.062 6.355 13.992 1 97.94 156 SER A N 1
ATOM 1202 C CA . SER A 1 156 ? -15.141 5.418 13.688 1 97.94 156 SER A CA 1
ATOM 1203 C C . SER A 1 156 ? -15.891 5.012 14.953 1 97.94 156 SER A C 1
ATOM 1205 O O . SER A 1 156 ? -17.109 4.82 14.922 1 97.94 156 SER A O 1
ATOM 1207 N N . ARG A 1 157 ? -15.227 4.957 16.047 1 96.88 157 ARG A N 1
ATOM 1208 C CA . ARG A 1 157 ? -15.805 4.406 17.266 1 96.88 157 ARG A CA 1
ATOM 1209 C C . ARG A 1 157 ? -16.422 5.508 18.109 1 96.88 157 ARG A C 1
ATOM 1211 O O . ARG A 1 157 ? -17.453 5.293 18.766 1 96.88 157 ARG A O 1
ATOM 1218 N N . THR A 1 158 ? -15.789 6.672 18.094 1 95.88 158 THR A N 1
ATOM 1219 C CA . THR A 1 158 ? -16.156 7.582 19.172 1 95.88 158 THR A CA 1
ATOM 1220 C C . THR A 1 158 ? -16.531 8.953 18.609 1 95.88 158 THR A C 1
ATOM 1222 O O . THR A 1 158 ? -17.219 9.734 19.281 1 95.88 158 THR A O 1
ATOM 1225 N N . SER A 1 159 ? -16.031 9.281 17.453 1 96.69 159 SER A N 1
ATOM 1226 C CA . SER A 1 159 ? -16.188 10.648 16.984 1 96.69 159 SER A CA 1
ATOM 1227 C C . SER A 1 159 ? -16.469 10.688 15.484 1 96.69 159 SER A C 1
ATOM 1229 O O . SER A 1 159 ? -15.734 11.328 14.719 1 96.69 159 SER A O 1
ATOM 1231 N N . PRO A 1 160 ? -17.609 10.141 15.094 1 95.06 160 PRO A N 1
ATOM 1232 C CA . PRO A 1 160 ? -17.891 10 13.664 1 95.06 160 PRO A CA 1
ATOM 1233 C C . PRO A 1 160 ? -18.078 11.344 12.961 1 95.06 160 PRO A C 1
ATOM 1235 O O . PRO A 1 160 ? -18.109 11.398 11.734 1 95.06 160 PRO A O 1
ATOM 1238 N N . HIS A 1 161 ? -18.156 12.406 13.719 1 96.31 161 HIS A N 1
ATOM 1239 C CA . HIS A 1 161 ? -18.328 13.727 13.117 1 96.31 161 HIS A CA 1
ATOM 1240 C C . HIS A 1 161 ? -17 14.297 12.633 1 96.31 161 HIS A C 1
ATOM 1242 O O . HIS A 1 161 ? -16.984 15.266 11.867 1 96.31 161 HIS A O 1
ATOM 1248 N N . ILE A 1 162 ? -15.891 13.773 13.109 1 98.5 162 ILE A N 1
ATOM 1249 C CA . ILE A 1 162 ? -14.562 14.227 12.711 1 98.5 162 ILE A CA 1
ATOM 1250 C C . ILE A 1 162 ? -14.148 13.523 11.422 1 98.5 162 ILE A C 1
ATOM 1252 O O . ILE A 1 162 ? -14.367 12.32 11.266 1 98.5 162 ILE A O 1
ATOM 1256 N N . ARG A 1 163 ? -13.586 14.273 10.461 1 98.62 163 ARG A N 1
ATOM 1257 C CA . ARG A 1 163 ? -12.93 13.695 9.297 1 98.62 163 ARG A CA 1
ATOM 1258 C C . ARG A 1 163 ? -11.422 13.633 9.5 1 98.62 163 ARG A C 1
ATOM 1260 O O . ARG A 1 163 ? -10.812 14.586 10 1 98.62 163 ARG A O 1
ATOM 1267 N N . GLY A 1 164 ? -10.828 12.5 9.227 1 98.62 164 GLY A N 1
ATOM 1268 C CA . GLY A 1 164 ? -9.406 12.305 9.492 1 98.62 164 GLY A CA 1
ATOM 1269 C C . GLY A 1 164 ? -8.664 11.68 8.328 1 98.62 164 GLY A C 1
ATOM 1270 O O . GLY A 1 164 ? -9.273 11.055 7.461 1 98.62 164 GLY A O 1
ATOM 1271 N N . GLY A 1 165 ? -7.391 11.914 8.305 1 98.81 165 GLY A N 1
ATOM 1272 C CA . GLY A 1 165 ? -6.523 11.281 7.32 1 98.81 165 GLY A CA 1
ATOM 1273 C C . GLY A 1 165 ? -5.051 11.562 7.555 1 98.81 165 GLY A C 1
ATOM 1274 O O . GLY A 1 165 ? -4.66 11.969 8.648 1 98.81 165 GLY A O 1
ATOM 1275 N N . PHE A 1 166 ? -4.223 11.211 6.539 1 98.94 166 PHE A N 1
ATOM 1276 C CA . PHE A 1 166 ? -2.771 11.234 6.664 1 98.94 166 PHE A CA 1
ATOM 1277 C C . PHE A 1 166 ? -2.123 11.68 5.359 1 98.94 166 PHE A C 1
ATOM 1279 O O . PHE A 1 166 ? -2.598 11.336 4.273 1 98.94 166 PHE A O 1
ATOM 1286 N N . ILE A 1 167 ? -1.073 12.453 5.453 1 98.94 167 ILE A N 1
ATOM 1287 C CA . ILE A 1 167 ? -0.282 12.883 4.309 1 98.94 167 ILE A CA 1
ATOM 1288 C C . ILE A 1 167 ? 1.192 12.57 4.547 1 98.94 167 ILE A C 1
ATOM 1290 O O . ILE A 1 167 ? 1.743 12.906 5.598 1 98.94 167 ILE A O 1
ATOM 1294 N N . HIS A 1 168 ? 1.812 11.898 3.592 1 98.94 168 HIS A N 1
ATOM 1295 C CA . HIS A 1 168 ? 3.262 11.742 3.619 1 98.94 168 HIS A CA 1
ATOM 1296 C C . HIS A 1 168 ? 3.945 12.82 2.783 1 98.94 168 HIS A C 1
ATOM 1298 O O . HIS A 1 168 ? 3.459 13.18 1.707 1 98.94 168 HIS A O 1
ATOM 1304 N N . ILE A 1 169 ? 5.082 13.273 3.258 1 98.88 169 ILE A N 1
ATOM 1305 C CA . ILE A 1 169 ? 5.875 14.281 2.559 1 98.88 169 ILE A CA 1
ATOM 1306 C C . ILE A 1 169 ? 7.301 13.766 2.363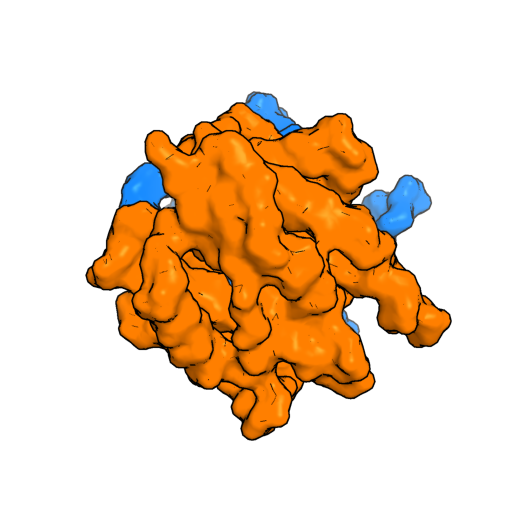 1 98.88 169 ILE A C 1
ATOM 1308 O O . ILE A 1 169 ? 7.777 12.938 3.139 1 98.88 169 ILE A O 1
ATOM 1312 N N . PRO A 1 170 ? 8.016 14.266 1.318 1 98.31 170 PRO A N 1
ATOM 1313 C CA . PRO A 1 170 ? 9.406 13.875 1.089 1 98.31 170 PRO A CA 1
ATOM 1314 C C . PRO A 1 170 ? 10.367 14.492 2.098 1 98.31 170 PRO A C 1
ATOM 1316 O O . PRO A 1 170 ? 9.961 15.305 2.93 1 98.31 170 PRO A O 1
ATOM 1319 N N . PHE A 1 171 ? 11.602 14.07 1.98 1 97.81 171 PHE A N 1
ATOM 1320 C CA . PHE A 1 171 ? 12.688 14.766 2.656 1 97.81 171 PHE A CA 1
ATOM 1321 C C . PHE A 1 171 ? 12.727 16.234 2.252 1 97.81 171 PHE A C 1
ATOM 1323 O O . PHE A 1 171 ? 12.164 16.625 1.221 1 97.81 171 PHE A O 1
ATOM 1330 N N . ILE A 1 172 ? 13.344 17.016 3.096 1 98.12 172 ILE A N 1
ATOM 1331 C CA . ILE A 1 172 ? 13.773 18.328 2.66 1 98.12 172 ILE A CA 1
ATOM 1332 C C . ILE A 1 172 ? 15.234 18.281 2.227 1 98.12 172 ILE A C 1
ATOM 1334 O O . ILE A 1 172 ? 15.969 17.359 2.592 1 98.12 172 ILE A O 1
ATOM 1338 N N . PRO A 1 173 ? 15.633 19.25 1.438 1 97.38 173 PRO A N 1
ATOM 1339 C CA . PRO A 1 173 ? 16.969 19.203 0.854 1 97.38 173 PRO A CA 1
ATOM 1340 C C . PRO A 1 173 ? 18.078 19.031 1.903 1 97.38 173 PRO A C 1
ATOM 1342 O O . PRO A 1 173 ? 19.031 18.281 1.681 1 97.38 173 PRO A O 1
ATOM 1345 N N . GLU A 1 174 ? 17.906 19.594 3.045 1 96.19 174 GLU A N 1
ATOM 1346 C CA . GLU A 1 174 ? 18.922 19.516 4.102 1 96.19 174 GLU A CA 1
ATOM 1347 C C . GLU A 1 174 ? 19.156 18.062 4.531 1 96.19 174 GLU A C 1
ATOM 1349 O O . GLU A 1 174 ? 20.25 17.719 4.988 1 96.19 174 GLU A O 1
ATOM 1354 N N . GLN A 1 175 ? 18.234 17.219 4.344 1 96.25 175 GLN A N 1
ATOM 1355 C CA . GLN A 1 175 ? 18.312 15.828 4.77 1 96.25 175 GLN A CA 1
ATOM 1356 C C . GLN A 1 175 ? 19 14.969 3.703 1 96.25 175 GLN A C 1
ATOM 1358 O O . GLN A 1 175 ? 19.375 13.828 3.967 1 96.25 175 GLN A O 1
ATOM 1363 N N . THR A 1 176 ? 19.141 15.5 2.48 1 96.25 176 THR A N 1
ATOM 1364 C CA . THR A 1 176 ? 19.578 14.648 1.376 1 96.25 176 THR A CA 1
ATOM 1365 C C . THR A 1 176 ? 20.984 15.008 0.93 1 96.25 176 THR A C 1
ATOM 1367 O O . THR A 1 176 ? 21.422 14.609 -0.152 1 96.25 176 THR A O 1
ATOM 1370 N N . ILE A 1 177 ? 21.688 15.766 1.71 1 94.31 177 ILE A N 1
ATOM 1371 C CA . ILE A 1 177 ? 23.047 16.172 1.368 1 94.31 177 ILE A CA 1
ATOM 1372 C C . ILE A 1 177 ? 23.906 14.945 1.107 1 94.31 177 ILE A C 1
ATOM 1374 O O . ILE A 1 177 ? 24.656 14.898 0.128 1 94.31 177 ILE A O 1
ATOM 1378 N N . ASP A 1 178 ? 23.781 13.867 1.878 1 92.19 178 ASP A N 1
ATOM 1379 C CA . ASP A 1 178 ? 24.594 12.664 1.764 1 92.19 178 ASP A CA 1
ATOM 1380 C C . ASP A 1 178 ? 23.766 11.461 1.354 1 92.19 178 ASP A C 1
ATOM 1382 O O . ASP A 1 178 ? 24.109 10.32 1.657 1 92.19 178 ASP A O 1
ATOM 1386 N N . LYS A 1 179 ? 22.531 11.758 0.904 1 91.19 179 LYS A N 1
ATOM 1387 C CA . LYS A 1 179 ? 21.625 10.695 0.487 1 91.19 179 LYS A CA 1
ATOM 1388 C C . LYS A 1 179 ? 21.234 10.852 -0.98 1 91.19 179 LYS A C 1
ATOM 1390 O O . LYS A 1 179 ? 21.094 11.969 -1.475 1 91.19 179 LYS A O 1
ATOM 1395 N N . THR A 1 180 ? 21.234 9.734 -1.673 1 92.56 180 THR A N 1
ATOM 1396 C CA . THR A 1 180 ? 20.562 9.734 -2.971 1 92.56 180 THR A CA 1
ATOM 1397 C C . THR A 1 180 ? 19.047 9.578 -2.807 1 92.56 180 THR A C 1
ATOM 1399 O O . THR A 1 180 ? 18.547 8.453 -2.764 1 92.56 180 THR A O 1
ATOM 1402 N N . ALA A 1 181 ? 18.375 10.68 -2.578 1 95.44 181 ALA A N 1
ATOM 1403 C CA . ALA A 1 181 ? 16.938 10.664 -2.32 1 95.44 181 ALA A CA 1
ATOM 1404 C C . ALA A 1 181 ? 16.281 11.961 -2.791 1 95.44 181 ALA A C 1
ATOM 1406 O O . ALA A 1 181 ? 16.922 13.016 -2.814 1 95.44 181 ALA A O 1
ATOM 1407 N N . PRO A 1 182 ? 15.109 11.836 -3.205 1 97.06 182 PRO A N 1
ATOM 1408 C CA . PRO A 1 182 ? 14.383 13.047 -3.594 1 97.06 182 PRO A CA 1
ATOM 1409 C C . PRO A 1 182 ? 14.016 13.93 -2.4 1 97.06 182 PRO A C 1
ATOM 1411 O O . PRO A 1 182 ? 14.008 13.453 -1.261 1 97.06 182 PRO A O 1
ATOM 1414 N N . SER A 1 183 ? 13.82 15.211 -2.635 1 98.12 183 SER A N 1
ATOM 1415 C CA . SER A 1 183 ? 13.398 16.156 -1.609 1 98.12 183 SER A CA 1
ATOM 1416 C C . SER A 1 183 ? 12.547 17.281 -2.205 1 98.12 183 SER A C 1
ATOM 1418 O O . SER A 1 183 ? 12.531 17.469 -3.424 1 98.12 183 SER A O 1
ATOM 1420 N N . LEU A 1 184 ? 11.727 17.875 -1.456 1 98.56 184 LEU A N 1
ATOM 1421 C CA . LEU A 1 184 ? 11.039 19.141 -1.716 1 98.56 184 LEU A CA 1
ATOM 1422 C C . LEU A 1 184 ? 11.414 20.188 -0.677 1 98.56 184 LEU A C 1
ATOM 1424 O O . LEU A 1 184 ? 11.727 19.859 0.468 1 98.56 184 LEU A O 1
ATOM 1428 N N . SER A 1 185 ? 11.359 21.484 -1.052 1 98.56 185 SER A N 1
ATOM 1429 C CA . SER A 1 185 ? 11.664 22.531 -0.075 1 98.56 185 SER A CA 1
ATOM 1430 C C . SER A 1 185 ? 10.625 22.562 1.038 1 98.56 185 SER A C 1
ATOM 1432 O O . SER A 1 185 ? 9.453 22.234 0.813 1 98.56 185 SER A O 1
ATOM 1434 N N . LEU A 1 186 ? 11.055 22.969 2.244 1 98.62 186 LEU A N 1
ATOM 1435 C CA . LEU A 1 186 ? 10.109 23.125 3.352 1 98.62 186 LEU A CA 1
ATOM 1436 C C . LEU A 1 186 ? 8.984 24.078 2.979 1 98.62 186 LEU A C 1
ATOM 1438 O O . LEU A 1 186 ? 7.824 23.844 3.32 1 98.62 186 LEU A O 1
ATOM 1442 N N . ASP A 1 187 ? 9.281 25.109 2.229 1 98.69 187 ASP A N 1
ATOM 1443 C CA . ASP A 1 187 ? 8.273 26.078 1.795 1 98.69 187 ASP A CA 1
ATOM 1444 C C . ASP A 1 187 ? 7.215 25.406 0.922 1 98.69 187 ASP A C 1
ATOM 1446 O O . ASP A 1 187 ? 6.02 25.688 1.072 1 98.69 187 ASP A O 1
ATOM 1450 N N . THR A 1 188 ? 7.688 24.594 0.014 1 98.81 188 THR A N 1
ATOM 1451 C CA . THR A 1 188 ? 6.766 23.875 -0.855 1 98.81 188 THR A CA 1
ATOM 1452 C C . THR A 1 188 ? 5.867 22.953 -0.042 1 98.81 188 THR A C 1
ATOM 1454 O O . THR A 1 188 ? 4.66 22.859 -0.292 1 98.81 188 THR A O 1
ATOM 1457 N N . ILE A 1 189 ? 6.434 22.312 0.918 1 98.88 189 ILE A N 1
ATOM 1458 C CA . ILE A 1 189 ? 5.691 21.391 1.777 1 98.88 189 ILE A CA 1
ATOM 1459 C C . ILE A 1 189 ? 4.652 22.172 2.58 1 98.88 189 ILE A C 1
ATOM 1461 O O . ILE A 1 189 ? 3.498 21.75 2.684 1 98.88 189 ILE A O 1
ATOM 1465 N N . VAL A 1 190 ? 5.004 23.297 3.139 1 98.88 190 VAL A N 1
ATOM 1466 C CA . VAL A 1 190 ? 4.078 24.125 3.896 1 98.88 190 VAL A CA 1
ATOM 1467 C C . VAL A 1 190 ? 2.92 24.562 3 1 98.88 190 VAL A C 1
ATOM 1469 O O . VAL A 1 190 ? 1.757 24.5 3.4 1 98.88 190 VAL A O 1
ATOM 1472 N N . ARG A 1 191 ? 3.23 24.969 1.771 1 98.69 191 ARG A N 1
ATOM 1473 C CA . ARG A 1 191 ? 2.193 25.375 0.823 1 98.69 191 ARG A CA 1
ATOM 1474 C C . ARG A 1 191 ? 1.252 24.203 0.526 1 98.69 191 ARG A C 1
ATOM 1476 O O . ARG A 1 191 ? 0.036 24.391 0.443 1 98.69 191 ARG A O 1
ATOM 1483 N N . ALA A 1 192 ? 1.84 23.062 0.344 1 98.94 192 ALA A N 1
ATOM 1484 C CA . ALA A 1 192 ? 1.041 21.859 0.074 1 98.94 192 ALA A CA 1
ATOM 1485 C C . ALA A 1 192 ? 0.069 21.578 1.217 1 98.94 192 ALA A C 1
ATOM 1487 O O . ALA A 1 192 ? -1.113 21.328 0.985 1 98.94 192 ALA A O 1
ATOM 1488 N N . LEU A 1 193 ? 0.568 21.656 2.459 1 98.88 193 LEU A N 1
ATOM 1489 C CA . LEU A 1 193 ? -0.251 21.344 3.627 1 98.88 193 LEU A CA 1
ATOM 1490 C C . LEU A 1 193 ? -1.318 22.422 3.834 1 98.88 193 LEU A C 1
ATOM 1492 O O . LEU A 1 193 ? -2.424 22.125 4.289 1 98.88 193 LEU A O 1
ATOM 1496 N N . ARG A 1 194 ? -0.992 23.656 3.486 1 98.38 194 ARG A N 1
ATOM 1497 C CA . ARG A 1 194 ? -1.994 24.703 3.508 1 98.38 194 ARG A CA 1
ATOM 1498 C C . ARG A 1 194 ? -3.131 24.406 2.537 1 98.38 194 ARG A C 1
ATOM 1500 O O . ARG A 1 194 ? -4.305 24.516 2.896 1 98.38 194 ARG A O 1
ATOM 1507 N N . ILE A 1 195 ? -2.775 24.062 1.339 1 98.44 195 ILE A N 1
ATOM 1508 C CA . ILE A 1 195 ? -3.76 23.734 0.316 1 98.44 195 ILE A CA 1
ATOM 1509 C C . ILE A 1 195 ? -4.613 22.547 0.791 1 98.44 195 ILE A C 1
ATOM 1511 O O . ILE A 1 195 ? -5.836 22.562 0.632 1 98.44 195 ILE A O 1
ATOM 1515 N N . ALA A 1 196 ? -3.959 21.578 1.384 1 98.69 196 ALA A N 1
ATOM 1516 C CA . ALA A 1 196 ? -4.676 20.422 1.888 1 98.69 196 ALA A CA 1
ATOM 1517 C C . ALA A 1 196 ? -5.699 20.812 2.949 1 98.69 196 ALA A C 1
ATOM 1519 O O . ALA A 1 196 ? -6.852 20.375 2.9 1 98.69 196 ALA A O 1
ATOM 1520 N N . ALA A 1 197 ? -5.305 21.641 3.918 1 98.38 197 ALA A N 1
ATOM 1521 C CA . ALA A 1 197 ? -6.18 22.078 5.004 1 98.38 197 ALA A CA 1
ATOM 1522 C C . ALA A 1 197 ? -7.379 22.859 4.469 1 98.38 197 ALA A C 1
ATOM 1524 O O . ALA A 1 197 ? -8.523 22.594 4.855 1 98.38 197 ALA A O 1
ATOM 1525 N N . VAL A 1 198 ? -7.098 23.719 3.553 1 97.75 198 VAL A N 1
ATOM 1526 C CA . VAL A 1 198 ? -8.148 24.562 2.982 1 97.75 198 VAL A CA 1
ATOM 1527 C C . VAL A 1 198 ? -9.109 23.688 2.168 1 97.75 198 VAL A C 1
ATOM 1529 O O . VAL A 1 198 ? -10.328 23.828 2.27 1 97.75 198 VAL A O 1
ATOM 1532 N N . THR A 1 199 ? -8.555 22.797 1.401 1 98.06 199 THR A N 1
ATOM 1533 C CA . THR A 1 199 ? -9.367 21.906 0.573 1 98.06 199 THR A CA 1
ATOM 1534 C C . THR A 1 199 ? -10.266 21.031 1.438 1 98.06 199 THR A C 1
ATOM 1536 O O . THR A 1 199 ? -11.461 20.891 1.152 1 98.06 199 THR A O 1
ATOM 1539 N N . ALA A 1 200 ? -9.703 20.5 2.488 1 98.12 200 ALA A N 1
ATOM 1540 C CA . ALA A 1 200 ? -10.477 19.641 3.387 1 98.12 200 ALA A CA 1
ATOM 1541 C C . ALA A 1 200 ? -11.594 20.438 4.062 1 98.12 200 ALA A C 1
ATOM 1543 O O . ALA A 1 200 ? -12.68 19.906 4.301 1 98.12 200 ALA A O 1
ATOM 1544 N N . ALA A 1 201 ? -11.312 21.656 4.402 1 97.69 201 ALA A N 1
ATOM 1545 C CA . ALA A 1 201 ? -12.305 22.516 5.059 1 97.69 201 ALA A CA 1
ATOM 1546 C C . ALA A 1 201 ? -13.414 22.906 4.094 1 97.69 201 ALA A C 1
ATOM 1548 O O . ALA A 1 201 ? -14.57 23.062 4.496 1 97.69 201 ALA A O 1
ATOM 1549 N N . GLN A 1 202 ? -13.062 22.984 2.854 1 96.56 202 GLN A N 1
ATOM 1550 C CA . GLN A 1 202 ? -13.992 23.469 1.84 1 96.56 202 GLN A CA 1
ATOM 1551 C C . GLN A 1 202 ? -14.867 22.344 1.31 1 96.56 202 GLN A C 1
ATOM 1553 O O . GLN A 1 202 ? -16.016 22.578 0.94 1 96.56 202 GLN A O 1
ATOM 1558 N N . TYR A 1 203 ? -14.328 21.156 1.255 1 95.56 203 TYR A N 1
ATOM 1559 C CA . TYR A 1 203 ? -15.023 20.047 0.593 1 95.56 203 TYR A CA 1
ATOM 1560 C C . TYR A 1 203 ? -15.164 18.859 1.523 1 95.56 203 TYR A C 1
ATOM 1562 O O . TYR A 1 203 ? -14.156 18.297 1.984 1 95.56 203 TYR A O 1
ATOM 1570 N N . ASP A 1 204 ? -16.359 18.375 1.687 1 93.25 204 ASP A N 1
ATOM 1571 C CA . ASP A 1 204 ? -16.609 17.188 2.504 1 93.25 204 ASP A CA 1
ATOM 1572 C C . ASP A 1 204 ? -16.484 15.914 1.675 1 93.25 204 ASP A C 1
ATOM 1574 O O . ASP A 1 204 ? -16.172 14.852 2.209 1 93.25 204 ASP A O 1
ATOM 1578 N N . GLU A 1 205 ? -16.688 16.109 0.402 1 93.31 205 GLU A N 1
ATOM 1579 C CA . GLU A 1 205 ? -16.656 14.961 -0.499 1 93.31 205 GLU A CA 1
ATOM 1580 C C . GLU A 1 205 ? -15.484 15.062 -1.478 1 93.31 205 GLU A C 1
ATOM 1582 O O . GLU A 1 205 ? -15.094 16.156 -1.875 1 93.31 205 GLU A O 1
ATOM 1587 N N . ASP A 1 206 ? -14.969 13.945 -1.839 1 95.12 206 ASP A N 1
ATOM 1588 C CA . ASP A 1 206 ? -13.875 13.883 -2.809 1 95.12 206 ASP A CA 1
ATOM 1589 C C . ASP A 1 206 ? -14.414 13.898 -4.238 1 95.12 206 ASP A C 1
ATOM 1591 O O . ASP A 1 206 ? -15.625 13.82 -4.453 1 95.12 206 ASP A O 1
ATOM 1595 N N . VAL A 1 207 ? -13.531 14.055 -5.184 1 90.81 207 VAL A N 1
ATOM 1596 C CA . VAL A 1 207 ? -13.906 14.023 -6.594 1 90.81 207 VAL A CA 1
ATOM 1597 C C . VAL A 1 207 ? -13.648 12.633 -7.172 1 90.81 207 VAL A C 1
ATOM 1599 O O . VAL A 1 207 ? -12.789 11.898 -6.676 1 90.81 207 VAL A O 1
ATOM 1602 N N . LYS A 1 208 ? -14.484 12.289 -8.156 1 87.69 208 LYS A N 1
ATOM 1603 C CA . LYS A 1 208 ? -14.234 11.055 -8.891 1 87.69 208 LYS A CA 1
ATOM 1604 C C . LYS A 1 208 ? -13.336 11.305 -10.102 1 87.69 208 LYS A C 1
ATOM 1606 O O . LYS A 1 208 ? -13.812 11.719 -11.156 1 87.69 208 LYS A O 1
ATOM 1611 N N . SER A 1 209 ? -12.07 11.18 -9.961 1 87.06 209 SER A N 1
ATOM 1612 C CA . SER A 1 209 ? -11.07 11.336 -11.016 1 87.06 209 SER A CA 1
ATOM 1613 C C . SER A 1 209 ? -10.047 10.211 -10.977 1 87.06 209 SER A C 1
ATOM 1615 O O . SER A 1 209 ? -9.875 9.555 -9.945 1 87.06 209 SER A O 1
ATOM 1617 N N . PRO A 1 210 ? -9.531 9.945 -12.227 1 81.12 210 PRO A N 1
ATOM 1618 C CA . PRO A 1 210 ? -8.484 8.914 -12.195 1 81.12 210 PRO A CA 1
ATOM 1619 C C . PRO A 1 210 ? -7.352 9.258 -11.227 1 81.12 210 PRO A C 1
ATOM 1621 O O . PRO A 1 210 ? -6.957 10.422 -11.117 1 81.12 210 PRO A O 1
ATOM 1624 N N . GLY A 1 211 ? -6.98 8.445 -10.359 1 79.31 211 GLY A N 1
ATOM 1625 C CA . GLY A 1 211 ? -5.906 8.633 -9.406 1 79.31 211 GLY A CA 1
ATOM 1626 C C . GLY A 1 211 ? -5.27 7.332 -8.953 1 79.31 211 GLY A C 1
ATOM 1627 O O . GLY A 1 211 ? -4.477 7.316 -8.016 1 79.31 211 GLY A O 1
ATOM 1628 N N . GLY A 1 212 ? -5.594 6.27 -9.742 1 85.25 212 GLY A N 1
ATOM 1629 C CA . GLY A 1 212 ? -5.145 4.941 -9.352 1 85.25 212 GLY A CA 1
ATOM 1630 C C . GLY A 1 212 ? -3.729 4.637 -9.805 1 85.25 212 GLY A C 1
ATOM 1631 O O . GLY A 1 212 ? -3.111 5.434 -10.516 1 85.25 212 GLY A O 1
ATOM 1632 N N . THR A 1 213 ? -3.189 3.572 -9.156 1 86 213 THR A N 1
ATOM 1633 C CA . THR A 1 213 ? -1.871 3.068 -9.523 1 86 213 THR A CA 1
ATOM 1634 C C . THR A 1 213 ? -1.974 1.659 -10.102 1 86 213 THR A C 1
ATOM 1636 O O . THR A 1 213 ? -2.85 0.885 -9.711 1 86 213 THR A O 1
ATOM 1639 N N . LEU A 1 214 ? -1.021 1.319 -10.977 1 81.44 214 LEU A N 1
ATOM 1640 C CA . LEU A 1 214 ? -1.03 0.005 -11.609 1 81.44 214 LEU A CA 1
ATOM 1641 C C . LEU A 1 214 ? -0.598 -1.076 -10.625 1 81.44 214 LEU A C 1
ATOM 1643 O O . LEU A 1 214 ? -1.073 -2.213 -10.695 1 81.44 214 LEU A O 1
ATOM 1647 N N . HIS A 1 215 ? 0.349 -0.758 -9.898 1 76.5 215 HIS A N 1
ATOM 1648 C CA . HIS A 1 215 ? 0.888 -1.707 -8.93 1 76.5 215 HIS A CA 1
ATOM 1649 C C . HIS A 1 215 ? 1.483 -0.987 -7.723 1 76.5 215 HIS A C 1
ATOM 1651 O O . HIS A 1 215 ? 1.792 0.205 -7.797 1 76.5 215 HIS A O 1
ATOM 1657 N N . MET B 1 1 ? -1.426 -35.094 2.979 1 73 1 MET B N 1
ATOM 1658 C CA . MET B 1 1 ? -1.885 -35.188 1.596 1 73 1 MET B CA 1
ATOM 1659 C C . MET B 1 1 ? -1.317 -34.031 0.75 1 73 1 MET B C 1
ATOM 1661 O O . MET B 1 1 ? -1.043 -32.969 1.266 1 73 1 MET B O 1
ATOM 1665 N N . ARG B 1 2 ? -0.892 -34.281 -0.531 1 90.44 2 ARG B N 1
ATOM 1666 C CA . ARG B 1 2 ? -0.313 -33.312 -1.461 1 90.44 2 ARG B CA 1
ATOM 1667 C C . ARG B 1 2 ? -1.304 -32.188 -1.78 1 90.44 2 ARG B C 1
ATOM 1669 O O . ARG B 1 2 ? -2.488 -32.438 -2.004 1 90.44 2 ARG B O 1
ATOM 1676 N N . LYS B 1 3 ? -0.83 -30.938 -1.652 1 96.25 3 LYS B N 1
ATOM 1677 C CA . LYS B 1 3 ? -1.7 -29.797 -1.933 1 96.25 3 LYS B CA 1
ATOM 1678 C C . LYS B 1 3 ? -1.737 -29.5 -3.428 1 96.25 3 LYS B C 1
ATOM 1680 O O . LYS B 1 3 ? -0.728 -29.641 -4.121 1 96.25 3 LYS B O 1
ATOM 1685 N N . LYS B 1 4 ? -2.877 -29.172 -3.881 1 98.12 4 LYS B N 1
ATOM 1686 C CA . LYS B 1 4 ? -3.002 -28.656 -5.238 1 98.12 4 LYS B CA 1
ATOM 1687 C C . LYS B 1 4 ? -2.896 -27.141 -5.254 1 98.12 4 LYS B C 1
ATOM 1689 O O . LYS B 1 4 ? -3.688 -26.438 -4.605 1 98.12 4 LYS B O 1
ATOM 1694 N N . VAL B 1 5 ? -1.889 -26.625 -5.969 1 98.62 5 VAL B N 1
ATOM 1695 C CA . VAL B 1 5 ? -1.646 -25.188 -6.059 1 98.62 5 VAL B CA 1
ATOM 1696 C C . VAL B 1 5 ? -2.016 -24.688 -7.453 1 98.62 5 VAL B C 1
ATOM 1698 O O . VAL B 1 5 ? -1.508 -25.203 -8.453 1 98.62 5 VAL B O 1
ATOM 1701 N N . LEU B 1 6 ? -2.961 -23.75 -7.527 1 98.88 6 LEU B N 1
ATOM 1702 C CA . LEU B 1 6 ? -3.27 -23.047 -8.773 1 98.88 6 LEU B CA 1
ATOM 1703 C C . LEU B 1 6 ? -2.477 -21.75 -8.875 1 98.88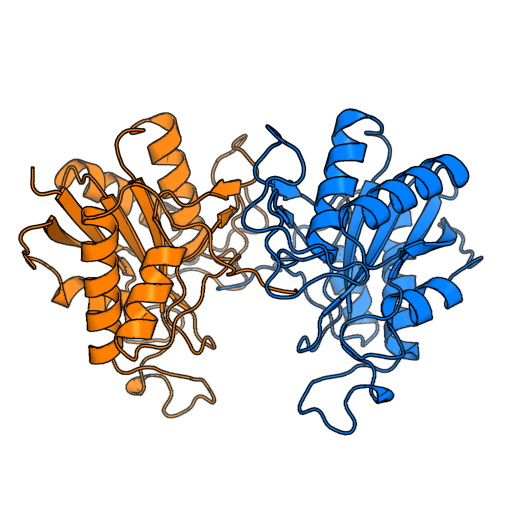 6 LEU B C 1
ATOM 1705 O O . LEU B 1 6 ? -2.59 -20.875 -8.016 1 98.88 6 LEU B O 1
ATOM 1709 N N . ILE B 1 7 ? -1.626 -21.656 -9.859 1 98.94 7 ILE B N 1
ATOM 1710 C CA . ILE B 1 7 ? -0.893 -20.422 -10.133 1 98.94 7 ILE B CA 1
ATOM 1711 C C . ILE B 1 7 ? -1.444 -19.766 -11.398 1 98.94 7 ILE B C 1
ATOM 1713 O O . ILE B 1 7 ? -1.693 -20.438 -12.398 1 98.94 7 ILE B O 1
ATOM 1717 N N . THR B 1 8 ? -1.688 -18.469 -11.312 1 98.94 8 THR B N 1
ATOM 1718 C CA . THR B 1 8 ? -2.191 -17.781 -12.492 1 98.94 8 THR B CA 1
ATOM 1719 C C . THR B 1 8 ? -1.222 -16.688 -12.938 1 98.94 8 THR B C 1
ATOM 1721 O O . THR B 1 8 ? -0.359 -16.266 -12.164 1 98.94 8 THR B O 1
ATOM 1724 N N . GLY B 1 9 ? -1.272 -16.281 -14.172 1 98.81 9 GLY B N 1
ATOM 1725 C CA . GLY B 1 9 ? -0.599 -15.148 -14.766 1 98.81 9 GLY B CA 1
ATOM 1726 C C . GLY B 1 9 ? -1.453 -14.414 -15.789 1 98.81 9 GLY B C 1
ATOM 1727 O O . GLY B 1 9 ? -2.438 -14.961 -16.281 1 98.81 9 GLY B O 1
ATOM 1728 N N . PHE B 1 10 ? -1.045 -13.195 -16.094 1 98.81 10 PHE B N 1
ATOM 1729 C CA . PHE B 1 10 ? -1.862 -12.352 -16.953 1 98.81 10 PHE B CA 1
ATOM 1730 C C . PHE B 1 10 ? -1.364 -12.398 -18.391 1 98.81 10 PHE B C 1
ATOM 1732 O O . PHE B 1 10 ? -0.173 -12.602 -18.641 1 98.81 10 PHE B O 1
ATOM 1739 N N . ASP B 1 11 ? -2.287 -12.172 -19.297 1 98.31 11 ASP B N 1
ATOM 1740 C CA . ASP B 1 11 ? -1.888 -11.922 -20.672 1 98.31 11 ASP B CA 1
ATOM 1741 C C . ASP B 1 11 ? -1.254 -10.539 -20.812 1 98.31 11 ASP B C 1
ATOM 1743 O O . ASP B 1 11 ? -1.273 -9.742 -19.875 1 98.31 11 ASP B O 1
ATOM 1747 N N . PRO B 1 12 ? -0.538 -10.32 -21.953 1 96.12 12 PRO B N 1
ATOM 1748 C CA . PRO B 1 12 ? 0.118 -9.023 -22.156 1 96.12 12 PRO B CA 1
ATOM 1749 C C . PRO B 1 12 ? -0.866 -7.855 -22.141 1 96.12 12 PRO B C 1
ATOM 1751 O O . PRO B 1 12 ? -2.041 -8.031 -22.484 1 96.12 12 PRO B O 1
ATOM 1754 N N . PHE B 1 13 ? -0.348 -6.707 -21.75 1 92.44 13 PHE B N 1
ATOM 1755 C CA . PHE B 1 13 ? -1.182 -5.512 -21.688 1 92.44 13 PHE B CA 1
ATOM 1756 C C . PHE B 1 13 ? -0.346 -4.258 -21.922 1 92.44 13 PHE B C 1
ATOM 1758 O O . PHE B 1 13 ? 0.883 -4.328 -21.984 1 92.44 13 PHE B O 1
ATOM 1765 N N . ASP B 1 14 ? -0.916 -3.004 -21.938 1 85.75 14 ASP B N 1
ATOM 1766 C CA . ASP B 1 14 ? -0.281 -1.698 -22.094 1 85.75 14 ASP B CA 1
ATOM 1767 C C . ASP B 1 14 ? 0.823 -1.747 -23.156 1 85.75 14 ASP B C 1
ATOM 1769 O O . ASP B 1 14 ? 1.963 -1.362 -22.891 1 85.75 14 ASP B O 1
ATOM 1773 N N . LYS B 1 15 ? 0.76 -2.166 -24.328 1 84.69 15 LYS B N 1
ATOM 1774 C CA . LYS B 1 15 ? 1.645 -2.154 -25.484 1 84.69 15 LYS B CA 1
ATOM 1775 C C . LYS B 1 15 ? 2.721 -3.23 -25.375 1 84.69 15 LYS B C 1
ATOM 1777 O O . LYS B 1 15 ? 3.566 -3.369 -26.25 1 84.69 15 LYS B O 1
ATOM 1782 N N . GLU B 1 16 ? 2.691 -3.947 -24.172 1 91.12 16 GLU B N 1
ATOM 1783 C CA . GLU B 1 16 ? 3.633 -5.055 -24.031 1 91.12 16 GLU B CA 1
ATOM 1784 C C . GLU B 1 16 ? 3.189 -6.266 -24.844 1 91.12 16 GLU B C 1
ATOM 1786 O O . GLU B 1 16 ? 1.994 -6.543 -24.953 1 91.12 16 GLU B O 1
ATOM 1791 N N . THR B 1 17 ? 4.188 -6.988 -25.328 1 93 17 THR B N 1
ATOM 1792 C CA . THR B 1 17 ? 3.896 -8.188 -26.109 1 93 17 THR B CA 1
ATOM 1793 C C . THR B 1 17 ? 4.012 -9.438 -25.234 1 93 17 THR B C 1
ATOM 1795 O O . THR B 1 17 ? 3.551 -10.516 -25.625 1 93 17 THR B O 1
ATOM 1798 N N . VAL B 1 18 ? 4.602 -9.266 -24.156 1 95.88 18 VAL B N 1
ATOM 1799 C CA . VAL B 1 18 ? 4.793 -10.383 -23.234 1 95.88 18 VAL B CA 1
ATOM 1800 C C . VAL B 1 18 ? 4.41 -9.961 -21.812 1 95.88 18 VAL B C 1
ATOM 1802 O O . VAL B 1 18 ? 4.488 -8.773 -21.469 1 95.88 18 VAL B O 1
ATOM 1805 N N . ASN B 1 19 ? 3.898 -10.844 -21.047 1 97.94 19 ASN B N 1
ATOM 1806 C CA . ASN B 1 19 ? 3.723 -10.688 -19.609 1 97.94 19 ASN B CA 1
ATOM 1807 C C . ASN B 1 19 ? 4.457 -11.773 -18.828 1 97.94 19 ASN B C 1
ATOM 1809 O O . ASN B 1 19 ? 4.07 -12.945 -18.875 1 97.94 19 ASN B O 1
ATOM 1813 N N . PRO B 1 20 ? 5.473 -11.383 -18.141 1 98.38 20 PRO B N 1
ATOM 1814 C CA . PRO B 1 20 ? 6.297 -12.398 -17.484 1 98.38 20 PRO B CA 1
ATOM 1815 C C . PRO B 1 20 ? 5.52 -13.219 -16.453 1 98.38 20 PRO B C 1
ATOM 1817 O O . PRO B 1 20 ? 5.93 -14.328 -16.109 1 98.38 20 PRO B O 1
ATOM 1820 N N . SER B 1 21 ? 4.395 -12.703 -15.953 1 98.69 21 SER B N 1
ATOM 1821 C CA . SER B 1 21 ? 3.619 -13.469 -14.984 1 98.69 21 SER B CA 1
ATOM 1822 C C . SER B 1 21 ? 3.086 -14.758 -15.594 1 98.69 21 SER B C 1
ATOM 1824 O O . SER B 1 21 ? 3.24 -15.836 -15.016 1 98.69 21 SER B O 1
ATOM 1826 N N . TRP B 1 22 ? 2.531 -14.648 -16.797 1 98.75 22 TRP B N 1
ATOM 1827 C CA . TRP B 1 22 ? 2.031 -15.852 -17.453 1 98.75 22 TRP B CA 1
ATOM 1828 C C . TRP B 1 22 ? 3.182 -16.719 -17.969 1 98.75 22 TRP B C 1
ATOM 1830 O O . TRP B 1 22 ? 3.137 -17.938 -17.859 1 98.75 22 TRP B O 1
ATOM 1840 N N . GLU B 1 23 ? 4.223 -16.047 -18.484 1 98.56 23 GLU B N 1
ATOM 1841 C CA . GLU B 1 23 ? 5.375 -16.797 -18.969 1 98.56 23 GLU B CA 1
ATOM 1842 C C . GLU B 1 23 ? 5.98 -17.672 -17.875 1 98.56 23 GLU B C 1
ATOM 1844 O O . GLU B 1 23 ? 6.434 -18.781 -18.125 1 98.56 23 GLU B O 1
ATOM 1849 N N . ALA B 1 24 ? 5.965 -17.156 -16.688 1 98.81 24 ALA B N 1
ATOM 1850 C CA . ALA B 1 24 ? 6.508 -17.906 -15.562 1 98.81 24 ALA B CA 1
ATOM 1851 C C . ALA B 1 24 ? 5.531 -18.969 -15.086 1 98.81 24 ALA B C 1
ATOM 1853 O O . ALA B 1 24 ? 5.918 -20.125 -14.859 1 98.81 24 ALA B O 1
ATOM 1854 N N . ALA B 1 25 ? 4.273 -18.625 -14.961 1 98.75 25 ALA B N 1
ATOM 1855 C CA . ALA B 1 25 ? 3.256 -19.547 -14.453 1 98.75 25 ALA B CA 1
ATOM 1856 C C . ALA B 1 25 ? 3.143 -20.781 -15.344 1 98.75 25 ALA B C 1
ATOM 1858 O O . ALA B 1 25 ? 3.064 -21.906 -14.844 1 98.75 25 ALA B O 1
ATOM 1859 N N . LYS B 1 26 ? 3.104 -20.562 -16.578 1 98.12 26 LYS B N 1
ATOM 1860 C CA . LYS B 1 26 ? 2.885 -21.672 -17.484 1 98.12 26 LYS B CA 1
ATOM 1861 C C . LYS B 1 26 ? 4.027 -22.688 -17.406 1 98.12 26 LYS B C 1
ATOM 1863 O O . LYS B 1 26 ? 3.818 -23.891 -17.594 1 98.12 26 LYS B O 1
ATOM 1868 N N . ARG B 1 27 ? 5.234 -22.203 -17.078 1 98.38 27 ARG B N 1
ATOM 1869 C CA . ARG B 1 27 ? 6.383 -23.094 -16.938 1 98.38 27 ARG B CA 1
ATOM 1870 C C . ARG B 1 27 ? 6.234 -23.984 -15.711 1 98.38 27 ARG B C 1
ATOM 1872 O O . ARG B 1 27 ? 6.91 -25.016 -15.586 1 98.38 27 ARG B O 1
ATOM 1879 N N . LEU B 1 28 ? 5.41 -23.594 -14.82 1 98.38 28 LEU B N 1
ATOM 1880 C CA . LEU B 1 28 ? 5.234 -24.328 -13.578 1 98.38 28 LEU B CA 1
ATOM 1881 C C . LEU B 1 28 ? 4.078 -25.312 -13.695 1 98.38 28 LEU B C 1
ATOM 1883 O O . LEU B 1 28 ? 3.85 -26.125 -12.789 1 98.38 28 LEU B O 1
ATOM 1887 N N . ASN B 1 29 ? 3.336 -25.219 -14.844 1 98.19 29 ASN B N 1
ATOM 1888 C CA . ASN B 1 29 ? 2.201 -26.125 -15.016 1 98.19 29 ASN B CA 1
ATOM 1889 C C . ASN B 1 29 ? 2.635 -27.578 -14.969 1 98.19 29 ASN B C 1
ATOM 1891 O O . ASN B 1 29 ? 3.52 -28 -15.719 1 98.19 29 ASN B O 1
ATOM 1895 N N . GLY B 1 30 ? 2.086 -28.359 -14.07 1 96.94 30 GLY B N 1
ATOM 1896 C CA . GLY B 1 30 ? 2.395 -29.766 -13.953 1 96.94 30 GLY B CA 1
ATOM 1897 C C . GLY B 1 30 ? 3.559 -30.047 -13.016 1 96.94 30 GLY B C 1
ATOM 1898 O O . GLY B 1 30 ? 3.887 -31.219 -12.758 1 96.94 30 GLY B O 1
ATOM 1899 N N . PHE B 1 31 ? 4.133 -28.984 -12.539 1 95.12 31 PHE B N 1
ATOM 1900 C CA . PHE B 1 31 ? 5.215 -29.156 -11.578 1 95.12 31 PHE B CA 1
ATOM 1901 C C . PHE B 1 31 ? 4.719 -29.875 -10.328 1 95.12 31 PHE B C 1
ATOM 1903 O O . PHE B 1 31 ? 3.643 -29.578 -9.812 1 95.12 31 PHE B O 1
ATOM 1910 N N . GLU B 1 32 ? 5.516 -30.906 -9.898 1 94.56 32 GLU B N 1
ATOM 1911 C CA . GLU B 1 32 ? 5.102 -31.719 -8.758 1 94.56 32 GLU B CA 1
ATOM 1912 C C . GLU B 1 32 ? 6.25 -31.922 -7.781 1 94.56 32 GLU B C 1
ATOM 1914 O O . GLU B 1 32 ? 7.395 -32.125 -8.195 1 94.56 32 GLU B O 1
ATOM 1919 N N . THR B 1 33 ? 5.949 -31.688 -6.547 1 90.69 33 THR B N 1
ATOM 1920 C CA . THR B 1 33 ? 6.832 -32.062 -5.449 1 90.69 33 THR B CA 1
ATOM 1921 C C . THR B 1 33 ? 6.09 -32.938 -4.434 1 90.69 33 THR B C 1
ATOM 1923 O O . THR B 1 33 ? 4.934 -33.312 -4.652 1 90.69 33 THR B O 1
ATOM 1926 N N . ASN B 1 34 ? 6.785 -33.344 -3.355 1 91.06 34 ASN B N 1
ATOM 1927 C CA . ASN B 1 34 ? 6.137 -34.062 -2.277 1 91.06 34 ASN B CA 1
ATOM 1928 C C . ASN B 1 34 ? 5.078 -33.219 -1.575 1 91.06 34 ASN B C 1
ATOM 1930 O O . ASN B 1 34 ? 4.129 -33.75 -1 1 91.06 34 ASN B O 1
ATOM 1934 N N . GLU B 1 35 ? 5.227 -31.953 -1.767 1 91.06 35 GLU B N 1
ATOM 1935 C CA . GLU B 1 35 ? 4.352 -31.047 -1.024 1 91.06 35 GLU B CA 1
ATOM 1936 C C . GLU B 1 35 ? 3.105 -30.703 -1.834 1 91.06 35 GLU B C 1
ATOM 1938 O O . GLU B 1 35 ? 2.043 -30.438 -1.266 1 91.06 35 GLU B O 1
ATOM 1943 N N . GLY B 1 36 ? 3.328 -30.672 -3.141 1 92.81 36 GLY B N 1
ATOM 1944 C CA . GLY B 1 36 ? 2.168 -30.219 -3.893 1 92.81 36 GLY B CA 1
ATOM 1945 C C . GLY B 1 36 ? 2.326 -30.391 -5.391 1 92.81 36 GLY B C 1
ATOM 1946 O O . GLY B 1 36 ? 3.398 -30.766 -5.871 1 92.81 36 GLY B O 1
ATOM 1947 N N . ILE B 1 37 ? 1.199 -30.234 -6.141 1 97 37 ILE B N 1
ATOM 1948 C CA . ILE B 1 37 ? 1.123 -30.234 -7.598 1 97 37 ILE B CA 1
ATOM 1949 C C . ILE B 1 37 ? 0.588 -28.875 -8.078 1 97 37 ILE B C 1
ATOM 1951 O O . ILE B 1 37 ? -0.344 -28.328 -7.492 1 97 37 ILE B O 1
ATOM 1955 N N . VAL B 1 38 ? 1.188 -28.406 -9.188 1 98.19 38 VAL B N 1
ATOM 1956 C CA . VAL B 1 38 ? 0.851 -27.062 -9.664 1 98.19 38 VAL B CA 1
ATOM 1957 C C . VAL B 1 38 ? 0.041 -27.172 -10.953 1 98.19 38 VAL B C 1
ATOM 1959 O O . VAL B 1 38 ? 0.396 -27.922 -11.859 1 98.19 38 VAL B O 1
ATOM 1962 N N . ALA B 1 39 ? -1.044 -26.484 -10.977 1 98.62 39 ALA B N 1
ATOM 1963 C CA . ALA B 1 39 ? -1.759 -26.172 -12.203 1 98.62 39 ALA B CA 1
ATOM 1964 C C . ALA B 1 39 ? -1.655 -24.688 -12.539 1 98.62 39 ALA B C 1
ATOM 1966 O O . ALA B 1 39 ? -1.552 -23.844 -11.633 1 98.62 39 ALA B O 1
ATOM 1967 N N . ALA B 1 40 ? -1.626 -24.359 -13.805 1 98.75 40 ALA B N 1
ATOM 1968 C CA . ALA B 1 40 ? -1.503 -22.969 -14.203 1 98.75 40 ALA B CA 1
ATOM 1969 C C . ALA B 1 40 ? -2.646 -22.562 -15.133 1 98.75 40 ALA B C 1
ATOM 1971 O O . ALA B 1 40 ? -3.113 -23.359 -15.945 1 98.75 40 ALA B O 1
ATOM 1972 N N . GLU B 1 41 ? -3.139 -21.344 -15 1 98.81 41 GLU B N 1
ATOM 1973 C CA . GLU B 1 41 ? -4.164 -20.75 -15.859 1 98.81 41 GLU B CA 1
ATOM 1974 C C . GLU B 1 41 ? -3.826 -19.312 -16.219 1 98.81 41 GLU B C 1
ATOM 1976 O O . GLU B 1 41 ? -3.332 -18.562 -15.383 1 98.81 41 GLU B O 1
ATOM 1981 N N . GLN B 1 42 ? -4.094 -18.969 -17.453 1 98.81 42 GLN B N 1
ATOM 1982 C CA . GLN B 1 42 ? -3.908 -17.594 -17.891 1 98.81 42 GLN B CA 1
ATOM 1983 C C . GLN B 1 42 ? -5.148 -16.75 -17.594 1 98.81 42 GLN B C 1
ATOM 1985 O O . GLN B 1 42 ? -6.273 -17.203 -17.781 1 98.81 42 GLN B O 1
ATOM 1990 N N . ILE B 1 43 ? -4.949 -15.57 -17.109 1 98.81 43 ILE B N 1
ATOM 1991 C CA . ILE B 1 43 ? -6 -14.625 -16.766 1 98.81 43 ILE B CA 1
ATOM 1992 C C . ILE B 1 43 ? -5.973 -13.445 -17.734 1 98.81 43 ILE B C 1
ATOM 1994 O O . ILE B 1 43 ? -4.91 -12.891 -18.016 1 98.81 43 ILE B O 1
ATOM 1998 N N . PRO B 1 44 ? -7.117 -13.055 -18.344 1 98.69 44 PRO B N 1
ATOM 1999 C CA . PRO B 1 44 ? -7.141 -11.828 -19.156 1 98.69 44 PRO B CA 1
ATOM 2000 C C . PRO B 1 44 ? -6.973 -10.562 -18.312 1 98.69 44 PRO B C 1
ATOM 2002 O O . PRO B 1 44 ? -7.5 -10.484 -17.203 1 98.69 44 PRO B O 1
ATOM 2005 N N . THR B 1 45 ? -6.199 -9.625 -18.828 1 98.25 45 THR B N 1
ATOM 2006 C CA . THR B 1 45 ? -6.059 -8.344 -18.141 1 98.25 45 THR B CA 1
ATOM 2007 C C . THR B 1 45 ? -7.281 -7.465 -18.391 1 98.25 45 THR B C 1
ATOM 2009 O O . THR B 1 45 ? -7.188 -6.426 -19.047 1 98.25 45 THR B O 1
ATOM 2012 N N . VAL B 1 46 ? -8.383 -7.953 -17.891 1 98.44 46 VAL B N 1
ATOM 2013 C CA . VAL B 1 46 ? -9.688 -7.312 -17.984 1 98.44 46 VAL B CA 1
ATOM 2014 C C . VAL B 1 46 ? -10.414 -7.414 -16.656 1 98.44 46 VAL B C 1
ATOM 2016 O O . VAL B 1 46 ? -10.625 -8.516 -16.125 1 98.44 46 VAL B O 1
ATOM 2019 N N . PHE B 1 47 ? -10.828 -6.312 -16.031 1 97.25 47 PHE B N 1
ATOM 2020 C CA . PHE B 1 47 ? -11.344 -6.242 -14.68 1 97.25 47 PHE B CA 1
ATOM 2021 C C . PHE B 1 47 ? -12.375 -7.34 -14.43 1 97.25 47 PHE B C 1
ATOM 2023 O O . PHE B 1 47 ? -12.055 -8.375 -13.852 1 97.25 47 PHE B O 1
ATOM 2030 N N . ARG B 1 48 ? -13.562 -7.332 -14.883 1 96.38 48 ARG B N 1
ATOM 2031 C CA . ARG B 1 48 ? -14.633 -8.281 -14.586 1 96.38 48 ARG B CA 1
ATOM 2032 C C . ARG B 1 48 ? -14.297 -9.672 -15.109 1 96.38 48 ARG B C 1
ATOM 2034 O O . ARG B 1 48 ? -14.43 -10.664 -14.398 1 96.38 48 ARG B O 1
ATOM 2041 N N . THR B 1 49 ? -13.727 -9.734 -16.297 1 98.31 49 THR B N 1
ATOM 2042 C CA . THR B 1 49 ? -13.43 -11.008 -16.938 1 98.31 49 THR B CA 1
ATOM 2043 C C . THR B 1 49 ? -12.312 -11.742 -16.203 1 98.31 49 THR B C 1
ATOM 2045 O O . THR B 1 49 ? -12.305 -12.969 -16.125 1 98.31 49 THR B O 1
ATOM 2048 N N . ALA B 1 50 ? -11.359 -10.992 -15.664 1 98.62 50 ALA B N 1
ATOM 2049 C CA . ALA B 1 50 ? -10.273 -11.594 -14.898 1 98.62 50 ALA B CA 1
ATOM 2050 C C . ALA B 1 50 ? -10.812 -12.422 -13.734 1 98.62 50 ALA B C 1
ATOM 2052 O O . ALA B 1 50 ? -10.406 -13.57 -13.539 1 98.62 50 ALA B O 1
ATOM 2053 N N . LEU B 1 51 ? -11.75 -11.844 -13.023 1 98.38 51 LEU B N 1
ATOM 2054 C CA . LEU B 1 51 ? -12.297 -12.5 -11.844 1 98.38 51 LEU B CA 1
ATOM 2055 C C . LEU B 1 51 ? -13.156 -13.695 -12.242 1 98.38 51 LEU B C 1
ATOM 2057 O O . LEU B 1 51 ? -13.094 -14.75 -11.602 1 98.38 51 LEU B O 1
ATOM 2061 N N . ASP B 1 52 ? -13.953 -13.523 -13.297 1 98.5 52 ASP B N 1
ATOM 2062 C CA . ASP B 1 52 ? -14.766 -14.633 -13.789 1 98.5 52 ASP B CA 1
ATOM 2063 C C . ASP B 1 52 ? -13.883 -15.812 -14.219 1 98.5 52 ASP B C 1
ATOM 2065 O O . ASP B 1 52 ? -14.195 -16.969 -13.914 1 98.5 52 ASP B O 1
ATOM 2069 N N . THR B 1 53 ? -12.828 -15.484 -14.906 1 98.81 53 THR B N 1
ATOM 2070 C CA . THR B 1 53 ? -11.891 -16.516 -15.359 1 98.81 53 THR B CA 1
ATOM 2071 C C . THR B 1 53 ? -11.25 -17.219 -14.172 1 98.81 53 THR B C 1
ATOM 2073 O O . THR B 1 53 ? -11.109 -18.453 -14.18 1 98.81 53 THR B O 1
ATOM 2076 N N . LEU B 1 54 ? -10.859 -16.469 -13.18 1 98.81 54 LEU B N 1
ATOM 2077 C CA . LEU B 1 54 ? -10.266 -17.047 -11.984 1 98.81 54 LEU B CA 1
ATOM 2078 C C . LEU B 1 54 ? -11.258 -17.984 -11.289 1 98.81 54 LEU B C 1
ATOM 2080 O O . LEU B 1 54 ? -10.891 -19.094 -10.883 1 98.81 54 LEU B O 1
ATOM 2084 N N . ARG B 1 55 ? -12.492 -17.562 -11.125 1 98.5 55 ARG B N 1
ATOM 2085 C CA . ARG B 1 55 ? -13.516 -18.375 -10.477 1 98.5 55 ARG B CA 1
ATOM 2086 C C . ARG B 1 55 ? -13.734 -19.688 -11.227 1 98.5 55 ARG B C 1
ATOM 2088 O O . ARG B 1 55 ? -13.875 -20.75 -10.617 1 98.5 55 ARG B O 1
ATOM 2095 N N . GLN B 1 56 ? -13.742 -19.562 -12.523 1 98.69 56 GLN B N 1
ATOM 2096 C CA . GLN B 1 56 ? -13.875 -20.766 -13.344 1 98.69 56 GLN B CA 1
ATOM 2097 C C . GLN B 1 56 ? -12.688 -21.688 -13.141 1 98.69 56 GLN B C 1
ATOM 2099 O O . GLN B 1 56 ? -12.852 -22.906 -13.062 1 98.69 56 GLN B O 1
ATOM 2104 N N . ALA B 1 57 ? -11.508 -21.141 -13.133 1 98.81 57 ALA B N 1
ATOM 2105 C CA . ALA B 1 57 ? -10.305 -21.938 -12.906 1 98.81 57 ALA B CA 1
ATOM 2106 C C . ALA B 1 57 ? -10.359 -22.641 -11.555 1 98.81 57 ALA B C 1
ATOM 2108 O O . ALA B 1 57 ? -9.961 -23.797 -11.445 1 98.81 57 ALA B O 1
ATOM 2109 N N . ILE B 1 58 ? -10.836 -21.953 -10.523 1 98.69 58 ILE B N 1
ATOM 2110 C CA . ILE B 1 58 ? -10.961 -22.531 -9.188 1 98.69 58 ILE B CA 1
ATOM 2111 C C . ILE B 1 58 ? -11.945 -23.688 -9.219 1 98.69 58 ILE B C 1
ATOM 2113 O O . ILE B 1 58 ? -11.703 -24.734 -8.617 1 98.69 58 ILE B O 1
ATOM 2117 N N . GLN B 1 59 ? -13.062 -23.5 -9.953 1 98.06 59 GLN B N 1
ATOM 2118 C CA . GLN B 1 59 ? -14.055 -24.562 -10.086 1 98.06 59 GLN B CA 1
ATOM 2119 C C . GLN B 1 59 ? -13.469 -25.766 -10.812 1 98.06 59 GLN B C 1
ATOM 2121 O O . GLN B 1 59 ? -13.742 -26.906 -10.445 1 98.06 59 GLN B O 1
ATOM 2126 N N . THR B 1 60 ? -12.711 -25.5 -11.781 1 98.38 60 THR B N 1
ATOM 2127 C CA . THR B 1 60 ? -12.156 -26.547 -12.633 1 98.38 60 THR B CA 1
ATOM 2128 C C . THR B 1 60 ? -11.086 -27.344 -11.883 1 98.38 60 THR B C 1
ATOM 2130 O O . THR B 1 60 ? -11.102 -28.578 -11.875 1 98.38 60 THR B O 1
ATOM 2133 N N . HIS B 1 61 ? -10.172 -26.656 -11.203 1 98.19 61 HIS B N 1
ATOM 2134 C CA . HIS B 1 61 ? -8.977 -27.297 -10.656 1 98.19 61 HIS B CA 1
ATOM 2135 C C . HIS B 1 61 ? -9.188 -27.703 -9.195 1 98.19 61 HIS B C 1
ATOM 2137 O O . HIS B 1 61 ? -8.461 -28.531 -8.664 1 98.19 61 HIS B O 1
ATOM 2143 N N . GLN B 1 62 ? -10.164 -27.078 -8.484 1 97.88 62 GLN B N 1
ATOM 2144 C CA . GLN B 1 62 ? -10.445 -27.344 -7.074 1 97.88 62 GLN B CA 1
ATOM 2145 C C . GLN B 1 62 ? -9.164 -27.281 -6.238 1 97.88 62 GLN B C 1
ATOM 2147 O O . GLN B 1 62 ? -8.844 -28.234 -5.52 1 97.88 62 GLN B O 1
ATOM 2152 N N . PRO B 1 63 ? -8.469 -26.188 -6.301 1 98.69 63 PRO B N 1
ATOM 2153 C CA . PRO B 1 63 ? -7.18 -26.062 -5.617 1 98.69 63 PRO B CA 1
ATOM 2154 C C . PRO B 1 63 ? -7.324 -25.922 -4.105 1 98.69 63 PRO B C 1
ATOM 2156 O O . PRO B 1 63 ? -8.383 -25.531 -3.617 1 98.69 63 PRO B O 1
ATOM 2159 N N . ASP B 1 64 ? -6.281 -26.297 -3.342 1 98.62 64 ASP B N 1
ATOM 2160 C CA . ASP B 1 64 ? -6.145 -25.969 -1.926 1 98.62 64 ASP B CA 1
ATOM 2161 C C . ASP B 1 64 ? -5.574 -24.562 -1.74 1 98.62 64 ASP B C 1
ATOM 2163 O O . ASP B 1 64 ? -5.852 -23.906 -0.737 1 98.62 64 ASP B O 1
ATOM 2167 N N . ILE B 1 65 ? -4.73 -24.141 -2.67 1 98.75 65 ILE B N 1
ATOM 2168 C CA . ILE B 1 65 ? -4.012 -22.875 -2.621 1 98.75 65 ILE B CA 1
ATOM 2169 C C . ILE B 1 65 ? -4.09 -22.188 -3.979 1 98.75 65 ILE B C 1
ATOM 2171 O O . ILE B 1 65 ? -3.953 -22.828 -5.02 1 98.75 65 ILE B O 1
ATOM 2175 N N . VAL B 1 66 ? -4.371 -20.906 -3.998 1 98.94 66 VAL B N 1
ATOM 2176 C CA . VAL B 1 66 ? -4.352 -20.094 -5.215 1 98.94 66 VAL B CA 1
ATOM 2177 C C . VAL B 1 66 ? -3.314 -18.984 -5.078 1 98.94 66 VAL B C 1
ATOM 2179 O O . VAL B 1 66 ? -3.352 -18.203 -4.121 1 98.94 66 VAL B O 1
ATOM 2182 N N . ILE B 1 67 ? -2.346 -18.938 -5.977 1 98.94 67 ILE B N 1
ATOM 2183 C CA . ILE B 1 67 ? -1.355 -17.875 -6.059 1 98.94 67 ILE B CA 1
ATOM 2184 C C . ILE B 1 67 ? -1.505 -17.125 -7.383 1 98.94 67 ILE B C 1
ATOM 2186 O O . ILE B 1 67 ? -1.122 -17.641 -8.438 1 98.94 67 ILE B O 1
ATOM 2190 N N . CYS B 1 68 ? -2.07 -15.93 -7.324 1 98.94 68 CYS B N 1
ATOM 2191 C CA . CYS B 1 68 ? -2.115 -15.078 -8.508 1 98.94 68 CYS B CA 1
ATOM 2192 C C . CYS B 1 68 ? -0.817 -14.297 -8.664 1 98.94 68 CYS B C 1
ATOM 2194 O O . CYS B 1 68 ? -0.24 -13.836 -7.676 1 98.94 68 CYS B O 1
ATOM 2196 N N . VAL B 1 69 ? -0.375 -14.18 -9.898 1 98.94 69 VAL B N 1
ATOM 2197 C CA . VAL B 1 69 ? 0.885 -13.5 -10.172 1 98.94 69 VAL B CA 1
ATOM 2198 C C . VAL B 1 69 ? 0.654 -12.375 -11.18 1 98.94 69 VAL B C 1
ATOM 2200 O O . VAL B 1 69 ? -0.05 -12.555 -12.172 1 98.94 69 VAL B O 1
ATOM 2203 N N . GLY B 1 70 ? 1.168 -11.234 -10.898 1 98.69 70 GLY B N 1
ATOM 2204 C CA . GLY B 1 70 ? 1.095 -10.094 -11.797 1 98.69 70 GLY B CA 1
ATOM 2205 C C . GLY B 1 70 ? 2.408 -9.344 -11.922 1 98.69 70 GLY B C 1
ATOM 2206 O O . GLY B 1 70 ? 3.293 -9.492 -11.078 1 98.69 70 GLY B O 1
ATOM 2207 N N . GLN B 1 71 ? 2.498 -8.594 -12.984 1 98.06 71 GLN B N 1
ATOM 2208 C CA . GLN B 1 71 ? 3.689 -7.789 -13.242 1 98.06 71 GLN B CA 1
ATOM 2209 C C . GLN B 1 71 ? 3.568 -6.406 -12.609 1 98.06 71 GLN B C 1
ATOM 2211 O O . GLN B 1 71 ? 2.514 -5.773 -12.688 1 98.06 71 GLN B O 1
ATOM 2216 N N . ALA B 1 72 ? 4.562 -6.008 -11.906 1 96.81 72 ALA B N 1
ATOM 2217 C CA . ALA B 1 72 ? 4.711 -4.637 -11.43 1 96.81 72 ALA B CA 1
ATOM 2218 C C . ALA B 1 72 ? 6.004 -4.012 -11.945 1 96.81 72 ALA B C 1
ATOM 2220 O O . ALA B 1 72 ? 7.059 -4.148 -11.32 1 96.81 72 ALA B O 1
ATOM 2221 N N . GLY B 1 73 ? 5.758 -3.271 -13.07 1 92.12 73 GLY B N 1
ATOM 2222 C CA . GLY B 1 73 ? 6.906 -2.576 -13.625 1 92.12 73 GLY B CA 1
ATOM 2223 C C . GLY B 1 73 ? 7.504 -1.555 -12.68 1 92.12 73 GLY B C 1
ATOM 2224 O O . GLY B 1 73 ? 6.777 -0.799 -12.031 1 92.12 73 GLY B O 1
ATOM 2225 N N . GLY B 1 74 ? 8.859 -1.528 -12.445 1 91.81 74 GLY B N 1
ATOM 2226 C CA . GLY B 1 74 ? 9.539 -0.596 -11.555 1 91.81 74 GLY B CA 1
ATOM 2227 C C . GLY B 1 74 ? 10.008 -1.236 -10.266 1 91.81 74 GLY B C 1
ATOM 2228 O O . GLY B 1 74 ? 10.859 -0.683 -9.562 1 91.81 74 GLY B O 1
ATOM 2229 N N . ARG B 1 75 ? 9.336 -2.342 -9.938 1 95.75 75 ARG B N 1
ATOM 2230 C CA . ARG B 1 75 ? 9.805 -3.025 -8.734 1 95.75 75 ARG B CA 1
ATOM 2231 C C . ARG B 1 75 ? 11.086 -3.805 -9.016 1 95.75 75 ARG B C 1
ATOM 2233 O O . ARG B 1 75 ? 11.289 -4.301 -10.125 1 95.75 75 ARG B O 1
ATOM 2240 N N . MET B 1 76 ? 11.906 -3.934 -7.961 1 97.06 76 MET B N 1
ATOM 2241 C CA . MET B 1 76 ? 13.219 -4.562 -8.086 1 97.06 76 MET B CA 1
ATOM 2242 C C . MET B 1 76 ? 13.172 -6.012 -7.605 1 97.06 76 MET B C 1
ATOM 2244 O O . MET B 1 76 ? 14.062 -6.801 -7.93 1 97.06 76 MET B O 1
ATOM 2248 N N . GLN B 1 77 ? 12.117 -6.359 -6.855 1 98.5 77 GLN B N 1
ATOM 2249 C CA . GLN B 1 77 ? 12.078 -7.633 -6.141 1 98.5 77 GLN B CA 1
ATOM 2250 C C . GLN B 1 77 ? 10.789 -8.391 -6.438 1 98.5 77 GLN B C 1
ATOM 2252 O O . GLN B 1 77 ? 9.828 -7.816 -6.945 1 98.5 77 GLN B O 1
ATOM 2257 N N . ILE B 1 78 ? 10.836 -9.727 -6.207 1 98.81 78 ILE B N 1
ATOM 2258 C CA . ILE B 1 78 ? 9.602 -10.484 -6.07 1 98.81 78 ILE B CA 1
ATOM 2259 C C . ILE B 1 78 ? 8.852 -10.023 -4.824 1 98.81 78 ILE B C 1
ATOM 2261 O O . ILE B 1 78 ? 9.414 -9.984 -3.727 1 98.81 78 ILE B O 1
ATOM 2265 N N . THR B 1 79 ? 7.578 -9.695 -5.02 1 98.69 79 THR B N 1
ATOM 2266 C CA . THR B 1 79 ? 6.922 -9.086 -3.867 1 98.69 79 THR B CA 1
ATOM 2267 C C . THR B 1 79 ? 5.59 -9.773 -3.58 1 98.69 79 THR B C 1
ATOM 2269 O O . THR B 1 79 ? 4.559 -9.398 -4.145 1 98.69 79 THR B O 1
ATOM 2272 N N . PRO B 1 80 ? 5.559 -10.766 -2.66 1 98.81 80 PRO B N 1
ATOM 2273 C CA . PRO B 1 80 ? 4.273 -11.242 -2.145 1 98.81 80 PRO B CA 1
ATOM 2274 C C . PRO B 1 80 ? 3.463 -10.148 -1.46 1 98.81 80 PRO B C 1
ATOM 2276 O O . PRO B 1 80 ? 4.004 -9.383 -0.653 1 98.81 80 PRO B O 1
ATOM 2279 N N . GLU B 1 81 ? 2.203 -10.031 -1.864 1 98.69 81 GLU B N 1
ATOM 2280 C CA . GLU B 1 81 ? 1.343 -8.953 -1.387 1 98.69 81 GLU B CA 1
ATOM 2281 C C . GLU B 1 81 ? 0.652 -9.336 -0.081 1 98.69 81 GLU B C 1
ATOM 2283 O O . GLU B 1 81 ? 0.11 -10.438 0.041 1 98.69 81 GLU B O 1
ATOM 2288 N N . ARG B 1 82 ? 0.593 -8.43 0.843 1 98.12 82 ARG B N 1
ATOM 2289 C CA . ARG B 1 82 ? 0.063 -8.695 2.176 1 98.12 82 ARG B CA 1
ATOM 2290 C C . ARG B 1 82 ? -1.428 -8.383 2.246 1 98.12 82 ARG B C 1
ATOM 2292 O O . ARG B 1 82 ? -2.156 -8.977 3.043 1 98.12 82 ARG B O 1
ATOM 2299 N N . VAL B 1 83 ? -1.842 -7.418 1.374 1 98.62 83 VAL B N 1
ATOM 2300 C CA . VAL B 1 83 ? -3.189 -6.898 1.577 1 98.62 83 VAL B CA 1
ATOM 2301 C C . VAL B 1 83 ? -3.789 -6.48 0.237 1 98.62 83 VAL B C 1
ATOM 2303 O O . VAL B 1 83 ? -3.092 -5.93 -0.619 1 98.62 83 VAL B O 1
ATOM 2306 N N . ALA B 1 84 ? -4.988 -6.773 0.007 1 98.69 84 ALA B N 1
ATOM 2307 C CA . ALA B 1 84 ? -5.797 -6.297 -1.113 1 98.69 84 ALA B CA 1
ATOM 2308 C C . ALA B 1 84 ? -6.855 -5.305 -0.645 1 98.69 84 ALA B C 1
ATOM 2310 O O . ALA B 1 84 ? -7.461 -5.488 0.414 1 98.69 84 ALA B O 1
ATOM 2311 N N . ILE B 1 85 ? -7.109 -4.301 -1.421 1 98.75 85 ILE B N 1
ATOM 2312 C CA . ILE B 1 85 ? -8.07 -3.297 -0.979 1 98.75 85 ILE B CA 1
ATOM 2313 C C . ILE B 1 85 ? -9.297 -3.318 -1.894 1 98.75 85 ILE B C 1
ATOM 2315 O O . ILE B 1 85 ? -9.188 -3.639 -3.08 1 98.75 85 ILE B O 1
ATOM 2319 N N . ASN B 1 86 ? -10.445 -2.914 -1.393 1 98.81 86 ASN B N 1
ATOM 2320 C CA . ASN B 1 86 ? -11.719 -2.914 -2.1 1 98.81 86 ASN B CA 1
ATOM 2321 C C . ASN B 1 86 ? -11.883 -1.669 -2.969 1 98.81 86 ASN B C 1
ATOM 2323 O O . ASN B 1 86 ? -12.836 -0.907 -2.801 1 98.81 86 ASN B O 1
ATOM 2327 N N . LEU B 1 87 ? -10.961 -1.617 -3.9 1 98.44 87 LEU B N 1
ATOM 2328 C CA . LEU B 1 87 ? -10.969 -0.434 -4.754 1 98.44 87 LEU B CA 1
ATOM 2329 C C . LEU B 1 87 ? -10.461 -0.772 -6.152 1 98.44 87 LEU B C 1
ATOM 2331 O O . LEU B 1 87 ? -9.406 -1.391 -6.305 1 98.44 87 LEU B O 1
ATOM 2335 N N . ALA B 1 88 ? -11.281 -0.45 -7.105 1 98.12 88 ALA B N 1
ATOM 2336 C CA . ALA B 1 88 ? -10.844 -0.402 -8.5 1 98.12 88 ALA B CA 1
ATOM 2337 C C . ALA B 1 88 ? -10.734 1.038 -8.992 1 98.12 88 ALA B C 1
ATOM 2339 O O . ALA B 1 88 ? -11.734 1.766 -9.031 1 98.12 88 ALA B O 1
ATOM 2340 N N . ASP B 1 89 ? -9.602 1.438 -9.266 1 97.31 89 ASP B N 1
ATOM 2341 C CA . ASP B 1 89 ? -9.281 2.773 -9.766 1 97.31 89 ASP B CA 1
ATOM 2342 C C . ASP B 1 89 ? -8.156 2.723 -10.797 1 97.31 89 ASP B C 1
ATOM 2344 O O . ASP B 1 89 ? -6.984 2.6 -10.43 1 97.31 89 ASP B O 1
ATOM 2348 N N . ALA B 1 90 ? -8.516 2.889 -12.031 1 95.31 90 ALA B N 1
ATOM 2349 C CA . ALA B 1 90 ? -7.574 2.656 -13.125 1 95.31 90 ALA B CA 1
ATOM 2350 C C . ALA B 1 90 ? -7.176 3.969 -13.797 1 95.31 90 ALA B C 1
ATOM 2352 O O . ALA B 1 90 ? -8.031 4.727 -14.25 1 95.31 90 ALA B O 1
ATOM 2353 N N . ARG B 1 91 ? -5.871 4.168 -13.836 1 92.06 91 ARG B N 1
ATOM 2354 C CA . ARG B 1 91 ? -5.355 5.344 -14.523 1 92.06 91 ARG B CA 1
ATOM 2355 C C . ARG B 1 91 ? -5.457 5.18 -16.031 1 92.06 91 ARG B C 1
ATOM 2357 O O . ARG B 1 91 ? -5.574 6.164 -16.766 1 92.06 91 ARG B O 1
ATOM 2364 N N . ILE B 1 92 ? -5.344 3.916 -16.516 1 92 92 ILE B N 1
ATOM 2365 C CA . ILE B 1 92 ? -5.445 3.551 -17.922 1 92 92 ILE B CA 1
ATOM 2366 C C . ILE B 1 92 ? -6.52 2.479 -18.094 1 92 92 ILE B C 1
ATOM 2368 O O . ILE B 1 92 ? -6.898 1.807 -17.141 1 92 92 ILE B O 1
ATOM 2372 N N . PRO B 1 93 ? -7.016 2.316 -19.312 1 95.25 93 PRO B N 1
ATOM 2373 C CA . PRO B 1 93 ? -8 1.252 -19.547 1 95.25 93 PRO B CA 1
ATOM 2374 C C . PRO B 1 93 ? -7.371 -0.14 -19.547 1 95.25 93 PRO B C 1
ATOM 2376 O O . PRO B 1 93 ? -6.168 -0.278 -19.766 1 95.25 93 PRO B O 1
ATOM 2379 N N . ASP B 1 94 ? -8.203 -1.138 -19.25 1 96.25 94 ASP B N 1
ATOM 2380 C CA . ASP B 1 94 ? -7.75 -2.518 -19.422 1 96.25 94 ASP B CA 1
ATOM 2381 C C . ASP B 1 94 ? -7.797 -2.936 -20.891 1 96.25 94 ASP B C 1
ATOM 2383 O O . ASP B 1 94 ? -7.992 -2.098 -21.766 1 96.25 94 ASP B O 1
ATOM 2387 N N . ASN B 1 95 ? -7.504 -4.219 -21.141 1 97.31 95 ASN B N 1
ATOM 2388 C CA . ASN B 1 95 ? -7.352 -4.699 -22.5 1 97.31 95 ASN B CA 1
ATOM 2389 C C . ASN B 1 95 ? -8.672 -4.629 -23.281 1 97.31 95 ASN B C 1
ATOM 2391 O O . ASN B 1 95 ? -8.688 -4.734 -24.5 1 97.31 95 ASN B O 1
ATOM 2395 N N . GLU B 1 96 ? -9.805 -4.367 -22.578 1 97.19 96 GLU B N 1
ATOM 2396 C CA . GLU B 1 96 ? -11.086 -4.254 -23.266 1 97.19 96 GLU B CA 1
ATOM 2397 C C . GLU B 1 96 ? -11.68 -2.857 -23.094 1 97.19 96 GLU B C 1
ATOM 2399 O O . GLU B 1 96 ? -12.891 -2.666 -23.266 1 97.19 96 GLU B O 1
ATOM 2404 N N . GLY B 1 97 ? -10.883 -1.991 -22.609 1 96.12 97 GLY B N 1
ATOM 2405 C CA . GLY B 1 97 ? -11.266 -0.59 -22.609 1 96.12 97 GLY B CA 1
ATOM 2406 C C . GLY B 1 97 ? -11.953 -0.169 -21.312 1 96.12 97 GLY B C 1
ATOM 2407 O O . GLY B 1 97 ? -12.344 0.99 -21.172 1 96.12 97 GLY B O 1
ATOM 2408 N N . GLN B 1 98 ? -12.117 -1.1 -20.375 1 95.94 98 GLN B N 1
ATOM 2409 C CA . GLN B 1 98 ? -12.727 -0.752 -19.094 1 95.94 98 GLN B CA 1
ATOM 2410 C C . GLN B 1 98 ? -11.75 0.042 -18.234 1 95.94 98 GLN B C 1
ATOM 2412 O O . GLN B 1 98 ? -10.562 -0.274 -18.172 1 95.94 98 GLN B O 1
ATOM 2417 N N . GLN B 1 99 ? -12.273 1.096 -17.625 1 96.12 99 GLN B N 1
ATOM 2418 C CA . GLN B 1 99 ? -11.453 1.956 -16.781 1 96.12 99 GLN B CA 1
ATOM 2419 C C . GLN B 1 99 ? -12.242 2.434 -15.562 1 96.12 99 GLN B C 1
ATOM 2421 O O . GLN B 1 99 ? -12.562 3.619 -15.445 1 96.12 99 GLN B O 1
ATOM 2426 N N . PRO B 1 100 ? -12.555 1.512 -14.641 1 96.38 100 PRO B N 1
ATOM 2427 C CA . PRO B 1 100 ? -13.266 1.928 -13.43 1 96.38 100 PRO B CA 1
ATOM 2428 C C . PRO B 1 100 ? -12.555 3.053 -12.688 1 96.38 100 PRO B C 1
ATOM 2430 O O . PRO B 1 100 ? -11.32 3.088 -12.641 1 96.38 100 PRO B O 1
ATOM 2433 N N . ILE B 1 101 ? -13.305 3.979 -12.117 1 95.88 101 ILE B N 1
ATOM 2434 C CA . ILE B 1 101 ? -12.812 5.09 -11.312 1 95.88 101 ILE B CA 1
ATOM 2435 C C . ILE B 1 101 ? -13.461 5.059 -9.938 1 95.88 101 ILE B C 1
ATOM 2437 O O . ILE B 1 101 ? -14.664 5.32 -9.805 1 95.88 101 ILE B O 1
ATOM 2441 N N . ASP B 1 102 ? -12.695 4.734 -8.945 1 95.31 102 ASP B N 1
ATOM 2442 C CA . ASP B 1 102 ? -13.141 4.777 -7.555 1 95.31 102 ASP B CA 1
ATOM 2443 C C . ASP B 1 102 ? -14.359 3.889 -7.34 1 95.31 102 ASP B C 1
ATOM 2445 O O . ASP B 1 102 ? -15.367 4.328 -6.773 1 95.31 102 ASP B O 1
ATOM 2449 N N . GLU B 1 103 ? -14.273 2.635 -7.766 1 97.25 103 GLU B N 1
ATOM 2450 C CA . GLU B 1 103 ? -15.375 1.688 -7.609 1 97.25 103 GLU B CA 1
ATOM 2451 C C . GLU B 1 103 ? -15.008 0.583 -6.621 1 97.25 103 GLU B C 1
ATOM 2453 O O . GLU B 1 103 ? -13.875 0.101 -6.605 1 97.25 103 GLU B O 1
ATOM 2458 N N . GLU B 1 104 ? -15.984 0.242 -5.797 1 98.06 104 GLU B N 1
ATOM 2459 C CA . GLU B 1 104 ? -15.789 -0.935 -4.957 1 98.06 104 GLU B CA 1
ATOM 2460 C C . GLU B 1 104 ? -15.742 -2.211 -5.793 1 98.06 104 GLU B C 1
ATOM 2462 O O . GLU B 1 104 ? -16.578 -2.412 -6.672 1 98.06 104 GLU B O 1
ATOM 2467 N N . ILE B 1 105 ? -14.781 -3.039 -5.543 1 98.56 105 ILE B N 1
ATOM 2468 C CA . ILE B 1 105 ? -14.695 -4.332 -6.211 1 98.56 105 ILE B CA 1
ATOM 2469 C C . ILE B 1 105 ? -15.852 -5.223 -5.77 1 98.56 105 ILE B C 1
ATOM 2471 O O . ILE B 1 105 ? -16.469 -5.906 -6.594 1 98.56 105 ILE B O 1
ATOM 2475 N N . SER B 1 106 ? -16.125 -5.27 -4.512 1 98.19 106 SER B N 1
ATOM 2476 C CA . SER B 1 106 ? -17.266 -5.941 -3.904 1 98.19 106 SER B CA 1
ATOM 2477 C C . SER B 1 106 ? -18.109 -4.969 -3.09 1 98.19 106 SER B C 1
ATOM 2479 O O . SER B 1 106 ? -17.75 -4.613 -1.966 1 98.19 106 SER B O 1
ATOM 2481 N N . PRO B 1 107 ? -19.234 -4.547 -3.703 1 97.62 107 PRO B N 1
ATOM 2482 C CA . PRO B 1 107 ? -20.094 -3.596 -2.982 1 97.62 107 PRO B CA 1
ATOM 2483 C C . PRO B 1 107 ? -20.422 -4.062 -1.569 1 97.62 107 PRO B C 1
ATOM 2485 O O . PRO B 1 107 ? -20.906 -5.184 -1.385 1 97.62 107 PRO B O 1
ATOM 2488 N N . GLY B 1 108 ? -20.109 -3.229 -0.601 1 96.5 108 GLY B N 1
ATOM 2489 C CA . GLY B 1 108 ? -20.438 -3.514 0.788 1 96.5 108 GLY B CA 1
ATOM 2490 C C . GLY B 1 108 ? -19.422 -4.414 1.466 1 96.5 108 GLY B C 1
ATOM 2491 O O . GLY B 1 108 ? -19.562 -4.738 2.646 1 96.5 108 GLY B O 1
ATOM 2492 N N . GLY B 1 109 ? -18.406 -4.863 0.731 1 98.25 109 GLY B N 1
ATOM 2493 C CA . GLY B 1 109 ? -17.359 -5.672 1.321 1 98.25 109 GLY B CA 1
ATOM 2494 C C . GLY B 1 109 ? -16.422 -4.871 2.201 1 98.25 109 GLY B C 1
ATOM 2495 O O . GLY B 1 109 ? -16.453 -3.639 2.207 1 98.25 109 GLY B O 1
ATOM 2496 N N . PRO B 1 110 ? -15.633 -5.621 3.012 1 98.56 110 PRO B N 1
ATOM 2497 C CA . PRO B 1 110 ? -14.68 -4.895 3.854 1 98.56 110 PRO B CA 1
ATOM 2498 C C . PRO B 1 110 ? -13.68 -4.074 3.041 1 98.56 110 PRO B C 1
ATOM 2500 O O . PRO B 1 110 ? -13.453 -4.367 1.864 1 98.56 110 PRO B O 1
ATOM 2503 N N . ALA B 1 111 ? -13.062 -3.088 3.641 1 98.69 111 ALA B N 1
ATOM 2504 C CA . ALA B 1 111 ? -12.125 -2.195 2.963 1 98.69 111 ALA B CA 1
ATOM 2505 C C . ALA B 1 111 ? -10.922 -2.967 2.428 1 98.69 111 ALA B C 1
ATOM 2507 O O . ALA B 1 111 ? -10.305 -2.562 1.438 1 98.69 111 ALA B O 1
ATOM 2508 N N . ALA B 1 112 ? -10.602 -4.07 3.111 1 98.88 112 ALA B N 1
ATOM 2509 C CA . ALA B 1 112 ? -9.422 -4.828 2.695 1 98.88 112 ALA B CA 1
ATOM 2510 C C . ALA B 1 112 ? -9.516 -6.277 3.158 1 98.88 112 ALA B C 1
ATOM 2512 O O . ALA B 1 112 ? -10.273 -6.602 4.074 1 98.88 112 ALA B O 1
ATOM 2513 N N . TYR B 1 113 ? -8.805 -7.145 2.453 1 98.81 113 TYR B N 1
ATOM 2514 C CA . TYR B 1 113 ? -8.539 -8.516 2.879 1 98.81 113 TYR B CA 1
ATOM 2515 C C . TYR B 1 113 ? -7.043 -8.758 3.037 1 98.81 113 TYR B C 1
ATOM 2517 O O . TYR B 1 113 ? -6.242 -8.281 2.229 1 98.81 113 TYR B O 1
ATOM 2525 N N . TRP B 1 114 ? -6.738 -9.508 4.055 1 98.5 114 TRP B N 1
ATOM 2526 C CA . TRP B 1 114 ? -5.371 -10.008 4.176 1 98.5 114 TRP B CA 1
ATOM 2527 C C . TRP B 1 114 ? -5.148 -11.211 3.264 1 98.5 114 TRP B C 1
ATOM 2529 O O . TRP B 1 114 ? -6.074 -11.984 3.012 1 98.5 114 TRP B O 1
ATOM 2539 N N . THR B 1 115 ? -3.924 -11.375 2.805 1 98.69 115 THR B N 1
ATOM 2540 C CA . THR B 1 115 ? -3.537 -12.586 2.09 1 98.69 115 THR B CA 1
ATOM 2541 C C . THR B 1 115 ? -3.715 -13.82 2.977 1 98.69 115 THR B C 1
ATOM 2543 O O . THR B 1 115 ? -3.611 -13.727 4.199 1 98.69 115 THR B O 1
ATOM 2546 N N . GLY B 1 116 ? -3.975 -14.938 2.371 1 98.38 116 GLY B N 1
ATOM 2547 C CA . GLY B 1 116 ? -3.979 -16.219 3.07 1 98.38 116 GLY B CA 1
ATOM 2548 C C . GLY B 1 116 ? -2.664 -16.969 2.953 1 98.38 116 GLY B C 1
ATOM 2549 O O . GLY B 1 116 ? -2.533 -18.078 3.457 1 98.38 116 GLY B O 1
ATOM 2550 N N . LEU B 1 117 ? -1.688 -16.344 2.299 1 98.62 117 LEU B N 1
ATOM 2551 C CA . LEU B 1 117 ? -0.408 -17 2.035 1 98.62 117 LEU B CA 1
ATOM 2552 C C . LEU B 1 117 ? 0.611 -16.656 3.113 1 98.62 117 LEU B C 1
ATOM 2554 O O . LEU B 1 117 ? 0.549 -15.57 3.707 1 98.62 117 LEU B O 1
ATOM 2558 N N . PRO B 1 118 ? 1.546 -17.531 3.396 1 98.38 118 PRO B N 1
ATOM 2559 C CA . PRO B 1 118 ? 2.645 -17.203 4.309 1 98.38 118 PRO B CA 1
ATOM 2560 C C . PRO B 1 118 ? 3.727 -16.344 3.648 1 98.38 118 PRO B C 1
ATOM 2562 O O . PRO B 1 118 ? 4.832 -16.828 3.393 1 98.38 118 PRO B O 1
ATOM 2565 N N . VAL B 1 119 ? 3.477 -15.102 3.498 1 98.38 119 VAL B N 1
ATOM 2566 C CA . VAL B 1 119 ? 4.246 -14.227 2.617 1 98.38 119 VAL B CA 1
ATOM 2567 C C . VAL B 1 119 ? 5.621 -13.961 3.229 1 98.38 119 VAL B C 1
ATOM 2569 O O . VAL B 1 119 ? 6.609 -13.797 2.508 1 98.38 119 VAL B O 1
ATOM 2572 N N . LYS B 1 120 ? 5.801 -13.898 4.52 1 97.88 120 LYS B N 1
ATOM 2573 C CA . LYS B 1 120 ? 7.113 -13.695 5.125 1 97.88 120 LYS B CA 1
ATOM 2574 C C . LYS B 1 120 ? 7.992 -14.93 4.961 1 97.88 120 LYS B C 1
ATOM 2576 O O . LYS B 1 120 ? 9.188 -14.812 4.688 1 97.88 120 LYS B O 1
ATOM 2581 N N . ARG B 1 121 ? 7.41 -16.125 5.113 1 98.12 121 ARG B N 1
ATOM 2582 C CA . ARG B 1 121 ? 8.156 -17.344 4.859 1 98.12 121 ARG B CA 1
ATOM 2583 C C . ARG B 1 121 ? 8.609 -17.422 3.404 1 98.12 121 ARG B C 1
ATOM 2585 O O . ARG B 1 121 ? 9.758 -17.781 3.125 1 98.12 121 ARG B O 1
ATOM 2592 N N . MET B 1 122 ? 7.645 -17.094 2.516 1 98.5 122 MET B N 1
ATOM 2593 C CA . MET B 1 122 ? 7.969 -17.094 1.093 1 98.5 122 MET B CA 1
ATOM 2594 C C . MET B 1 122 ? 9.164 -16.188 0.807 1 98.5 122 MET B C 1
ATOM 2596 O O . MET B 1 122 ? 10.102 -16.594 0.12 1 98.5 122 MET B O 1
ATOM 2600 N N . THR B 1 123 ? 9.117 -14.969 1.354 1 98.62 123 THR B N 1
ATOM 2601 C CA . THR B 1 123 ? 10.156 -13.969 1.138 1 98.62 123 THR B CA 1
ATOM 2602 C C . THR B 1 123 ? 11.492 -14.445 1.7 1 98.62 123 THR B C 1
ATOM 2604 O O . THR B 1 123 ? 12.523 -14.359 1.027 1 98.62 123 THR B O 1
ATOM 2607 N N . GLU B 1 124 ? 11.5 -14.969 2.865 1 98 124 GLU B N 1
ATOM 2608 C CA . GLU B 1 124 ? 12.719 -15.469 3.496 1 98 124 GLU B CA 1
ATOM 2609 C C . GLU B 1 124 ? 13.328 -16.609 2.686 1 98 124 GLU B C 1
ATOM 2611 O O . GLU B 1 124 ? 14.539 -16.641 2.461 1 98 124 GLU B O 1
ATOM 2616 N N . LYS B 1 125 ? 12.469 -17.562 2.27 1 98.25 125 LYS B N 1
ATOM 2617 C CA . LYS B 1 125 ? 12.953 -18.703 1.503 1 98.25 125 LYS B CA 1
ATOM 2618 C C . LYS B 1 125 ? 13.547 -18.25 0.17 1 98.25 125 LYS B C 1
ATOM 2620 O O . LYS B 1 125 ? 14.547 -18.812 -0.287 1 98.25 125 LYS B O 1
ATOM 2625 N N . MET B 1 126 ? 12.898 -17.25 -0.458 1 98.69 126 MET B N 1
ATOM 2626 C CA . MET B 1 126 ? 13.445 -16.719 -1.699 1 98.69 126 MET B CA 1
ATOM 2627 C C . MET B 1 126 ? 14.82 -16.078 -1.464 1 98.69 126 MET B C 1
ATOM 2629 O O . MET B 1 126 ? 15.766 -16.375 -2.193 1 98.69 126 MET B O 1
ATOM 2633 N N . LYS B 1 127 ? 14.93 -15.305 -0.419 1 98.38 127 LYS B N 1
ATOM 2634 C CA . LYS B 1 127 ? 16.203 -14.648 -0.104 1 98.38 127 LYS B CA 1
ATOM 2635 C C . LYS B 1 127 ? 17.281 -15.672 0.214 1 98.38 127 LYS B C 1
ATOM 2637 O O . LYS B 1 127 ? 18.422 -15.523 -0.219 1 98.38 127 LYS B O 1
ATOM 2642 N N . GLU B 1 128 ? 16.938 -16.688 0.942 1 98.25 128 GLU B N 1
ATOM 2643 C CA . GLU B 1 128 ? 17.875 -17.766 1.269 1 98.25 128 GLU B CA 1
ATOM 2644 C C . GLU B 1 128 ? 18.406 -18.438 0.006 1 98.25 128 GLU B C 1
ATOM 2646 O O . GLU B 1 128 ? 19.484 -19.031 0.022 1 98.25 128 GLU B O 1
ATOM 2651 N N . ASN B 1 129 ? 17.656 -18.344 -1.05 1 98.25 129 ASN B N 1
ATOM 2652 C CA . ASN B 1 129 ? 18.047 -18.969 -2.312 1 98.25 129 ASN B CA 1
ATOM 2653 C C . ASN B 1 129 ? 18.578 -17.938 -3.297 1 98.25 129 ASN B C 1
ATOM 2655 O O . ASN B 1 129 ? 18.578 -18.172 -4.508 1 98.25 129 ASN B O 1
ATOM 2659 N N . GLY B 1 130 ? 18.938 -16.781 -2.85 1 98.25 130 GLY B N 1
ATOM 2660 C CA . GLY B 1 130 ? 19.609 -15.773 -3.65 1 98.25 130 GLY B CA 1
ATOM 2661 C C . GLY B 1 130 ? 18.672 -14.961 -4.516 1 98.25 130 GLY B C 1
ATOM 2662 O O . GLY B 1 130 ? 19.094 -14.344 -5.496 1 98.25 130 GLY B O 1
ATOM 2663 N N . ILE B 1 131 ? 17.422 -14.977 -4.23 1 98.81 131 ILE B N 1
ATOM 2664 C CA . ILE B 1 131 ? 16.438 -14.25 -5.02 1 98.81 131 ILE B CA 1
ATOM 2665 C C . ILE B 1 131 ? 15.969 -13.016 -4.254 1 98.81 131 ILE B C 1
ATOM 2667 O O . ILE B 1 131 ? 15.461 -13.125 -3.135 1 98.81 131 ILE B O 1
ATOM 2671 N N . PRO B 1 132 ? 16.141 -11.758 -4.824 1 98.62 132 PRO B N 1
ATOM 2672 C CA . PRO B 1 132 ? 15.617 -10.57 -4.152 1 98.62 132 PRO B CA 1
ATOM 2673 C C . PRO B 1 132 ? 14.102 -10.602 -3.975 1 98.62 132 PRO B C 1
ATOM 2675 O O . PRO B 1 132 ? 13.367 -10.773 -4.953 1 98.62 132 PRO B O 1
ATOM 2678 N N . ALA B 1 133 ? 13.641 -10.438 -2.754 1 98.5 133 ALA B N 1
ATOM 2679 C CA . ALA B 1 133 ? 12.219 -10.5 -2.436 1 98.5 133 ALA B CA 1
ATOM 2680 C C . ALA B 1 133 ? 11.883 -9.617 -1.237 1 98.5 133 ALA B C 1
ATOM 2682 O O . ALA B 1 133 ? 12.75 -9.344 -0.398 1 98.5 133 ALA B O 1
ATOM 2683 N N . ALA B 1 134 ? 10.719 -9.133 -1.185 1 97.69 134 ALA B N 1
ATOM 2684 C CA . ALA B 1 134 ? 10.227 -8.328 -0.068 1 97.69 134 ALA B CA 1
ATOM 2685 C C . ALA B 1 134 ? 8.703 -8.391 0.02 1 97.69 134 ALA B C 1
ATOM 2687 O O . ALA B 1 134 ? 8.016 -8.484 -1.002 1 97.69 134 ALA B O 1
ATOM 2688 N N . VAL B 1 135 ? 8.18 -8.32 1.237 1 97.56 135 VAL B N 1
ATOM 2689 C CA . VAL B 1 135 ? 6.73 -8.242 1.403 1 97.56 135 VAL B CA 1
ATOM 2690 C C . VAL B 1 135 ? 6.23 -6.875 0.932 1 97.56 135 VAL B C 1
ATOM 2692 O O . VAL B 1 135 ? 6.848 -5.848 1.223 1 97.56 135 VAL B O 1
ATOM 2695 N N . SER B 1 136 ? 5.176 -6.883 0.159 1 97.44 136 SER B N 1
ATOM 2696 C CA . SER B 1 136 ? 4.562 -5.645 -0.312 1 97.44 136 SER B CA 1
ATOM 2697 C C . SER B 1 136 ? 3.229 -5.391 0.382 1 97.44 136 SER B C 1
ATOM 2699 O O . SER B 1 136 ? 2.482 -6.332 0.667 1 97.44 136 SER B O 1
ATOM 2701 N N . TYR B 1 137 ? 2.904 -4.145 0.61 1 96.56 137 TYR B N 1
ATOM 2702 C CA . TYR B 1 137 ? 1.699 -3.791 1.352 1 96.56 137 TYR B CA 1
ATOM 2703 C C . TYR B 1 137 ? 0.737 -2.992 0.48 1 96.56 137 TYR B C 1
ATOM 2705 O O . TYR B 1 137 ? -0.126 -2.277 0.992 1 96.56 137 TYR B O 1
ATOM 2713 N N . THR B 1 138 ? 0.972 -3.084 -0.854 1 96.5 138 THR B N 1
ATOM 2714 C CA . THR B 1 138 ? 0.021 -2.512 -1.801 1 96.5 138 THR B CA 1
ATOM 2715 C C . THR B 1 138 ? 0.094 -3.234 -3.143 1 96.5 138 THR B C 1
ATOM 2717 O O . THR B 1 138 ? 1.177 -3.385 -3.715 1 96.5 138 THR B O 1
ATOM 2720 N N . ALA B 1 139 ? -1.044 -3.615 -3.621 1 97.19 139 ALA B N 1
ATOM 2721 C CA . ALA B 1 139 ? -1.138 -4.262 -4.93 1 97.19 139 ALA B CA 1
ATOM 2722 C C . ALA B 1 139 ? -1.627 -3.279 -5.988 1 97.19 139 ALA B C 1
ATOM 2724 O O . ALA B 1 139 ? -2.016 -3.686 -7.086 1 97.19 139 ALA B O 1
ATOM 2725 N N . GLY B 1 140 ? -1.625 -1.964 -5.629 1 96.62 140 GLY B N 1
ATOM 2726 C CA . GLY B 1 140 ? -2.176 -0.968 -6.535 1 96.62 140 GLY B CA 1
ATOM 2727 C C . GLY B 1 140 ? -3.693 -0.972 -6.574 1 96.62 140 GLY B C 1
ATOM 2728 O O . GLY B 1 140 ? -4.344 -1.283 -5.574 1 96.62 140 GLY B O 1
ATOM 2729 N N . THR B 1 141 ? -4.227 -0.484 -7.664 1 97.88 141 THR B N 1
ATOM 2730 C CA . THR B 1 141 ? -5.68 -0.381 -7.75 1 97.88 141 THR B CA 1
ATOM 2731 C C . THR B 1 141 ? -6.172 -0.83 -9.125 1 97.88 141 THR B C 1
ATOM 2733 O O . THR B 1 141 ? -7.332 -0.599 -9.477 1 97.88 141 THR B O 1
AT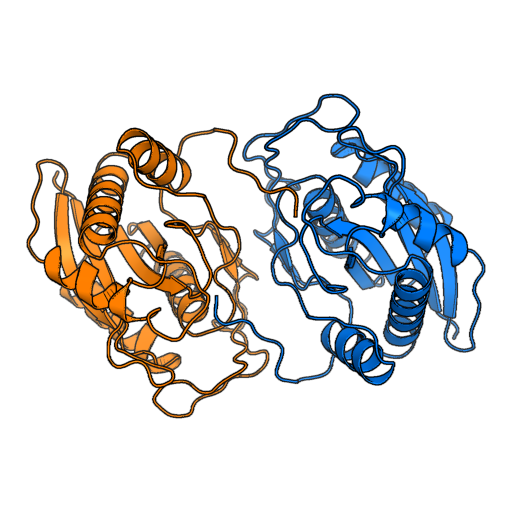OM 2736 N N . PHE B 1 142 ? -5.281 -1.421 -9.922 1 97.44 142 PHE B N 1
ATOM 2737 C CA . PHE B 1 142 ? -5.605 -1.895 -11.266 1 97.44 142 PHE B CA 1
ATOM 2738 C C . PHE B 1 142 ? -6.09 -3.338 -11.227 1 97.44 142 PHE B C 1
ATOM 2740 O O . PHE B 1 142 ? -6.719 -3.762 -10.25 1 97.44 142 PHE B O 1
ATOM 2747 N N . VAL B 1 143 ? -5.906 -4.066 -12.297 1 98.44 143 VAL B N 1
ATOM 2748 C CA . VAL B 1 143 ? -6.496 -5.395 -12.438 1 98.44 143 VAL B CA 1
ATOM 2749 C C . VAL B 1 143 ? -5.863 -6.352 -11.438 1 98.44 143 VAL B C 1
ATOM 2751 O O . VAL B 1 143 ? -6.527 -7.258 -10.922 1 98.44 143 VAL B O 1
ATOM 2754 N N . CYS B 1 144 ? -4.59 -6.152 -11.055 1 98.56 144 CYS B N 1
ATOM 2755 C CA . CYS B 1 144 ? -3.941 -7.039 -10.102 1 98.56 144 CYS B CA 1
ATOM 2756 C C . CYS B 1 144 ? -4.629 -6.977 -8.742 1 98.56 144 CYS B C 1
ATOM 2758 O O . CYS B 1 144 ? -4.984 -8.008 -8.172 1 98.56 144 CYS B O 1
ATOM 2760 N N . ASN B 1 145 ? -4.844 -5.777 -8.266 1 98.75 145 ASN B N 1
ATOM 2761 C CA . ASN B 1 145 ? -5.57 -5.625 -7.008 1 98.75 145 ASN B CA 1
ATOM 2762 C C . ASN B 1 145 ? -7.008 -6.125 -7.129 1 98.75 145 ASN B C 1
ATOM 2764 O O . ASN B 1 145 ? -7.535 -6.746 -6.203 1 98.75 145 ASN B O 1
ATOM 2768 N N . TYR B 1 146 ? -7.609 -5.824 -8.25 1 98.75 146 TYR B N 1
ATOM 2769 C CA . TYR B 1 146 ? -8.977 -6.277 -8.5 1 98.75 146 TYR B CA 1
ATOM 2770 C C . TYR B 1 146 ? -9.086 -7.789 -8.367 1 98.75 146 TYR B C 1
ATOM 2772 O O . TYR B 1 146 ? -9.992 -8.297 -7.699 1 98.75 146 TYR B O 1
ATOM 2780 N N . LEU B 1 147 ? -8.156 -8.461 -8.961 1 98.88 147 LEU B N 1
ATOM 2781 C CA . LEU B 1 147 ? -8.133 -9.914 -8.922 1 98.88 147 LEU B CA 1
ATOM 2782 C C . LEU B 1 147 ? -7.84 -10.422 -7.516 1 98.88 147 LEU B C 1
ATOM 2784 O O . LEU B 1 147 ? -8.5 -11.336 -7.027 1 98.88 147 LEU B O 1
ATOM 2788 N N . PHE B 1 148 ? -6.836 -9.844 -6.871 1 98.94 148 PHE B N 1
ATOM 2789 C CA . PHE B 1 148 ? -6.43 -10.234 -5.527 1 98.94 148 PHE B CA 1
ATOM 2790 C C . PHE B 1 148 ? -7.586 -10.078 -4.547 1 98.94 148 PHE B C 1
ATOM 2792 O O . PHE B 1 148 ? -7.949 -11.031 -3.85 1 98.94 148 PHE B O 1
ATOM 2799 N N . TYR B 1 149 ? -8.211 -8.906 -4.539 1 98.94 149 TYR B N 1
ATOM 2800 C CA . TYR B 1 149 ? -9.344 -8.68 -3.648 1 98.94 149 TYR B CA 1
ATOM 2801 C C . TYR B 1 149 ? -10.492 -9.617 -3.977 1 98.94 149 TYR B C 1
ATOM 2803 O O . TYR B 1 149 ? -11.102 -10.195 -3.076 1 98.94 149 TYR B O 1
ATOM 2811 N N . GLY B 1 150 ? -10.812 -9.727 -5.262 1 98.88 150 GLY B N 1
ATOM 2812 C CA . GLY B 1 150 ? -11.875 -10.625 -5.68 1 98.88 150 GLY B CA 1
ATOM 2813 C C . GLY B 1 150 ? -11.656 -12.055 -5.238 1 98.88 150 GLY B C 1
ATOM 2814 O O . GLY B 1 150 ? -12.594 -12.734 -4.828 1 98.88 150 GLY B O 1
ATOM 2815 N N . LEU B 1 151 ? -10.406 -12.508 -5.387 1 98.88 151 LEU B N 1
ATOM 2816 C CA . LEU B 1 151 ? -10.055 -13.844 -4.922 1 98.88 151 LEU B CA 1
ATOM 2817 C C . LEU B 1 151 ? -10.367 -14 -3.436 1 98.88 151 LEU B C 1
ATOM 2819 O O . LEU B 1 151 ? -11.039 -14.953 -3.035 1 98.88 151 LEU B O 1
ATOM 2823 N N . MET B 1 152 ? -9.906 -13.047 -2.629 1 98.88 152 MET B N 1
ATOM 2824 C CA . MET B 1 152 ? -10.086 -13.148 -1.182 1 98.88 152 MET B CA 1
ATOM 2825 C C . MET B 1 152 ? -11.555 -13.047 -0.802 1 98.88 152 MET B C 1
ATOM 2827 O O . MET B 1 152 ? -12 -13.703 0.141 1 98.88 152 MET B O 1
ATOM 2831 N N . ASP B 1 153 ? -12.234 -12.195 -1.545 1 98.75 153 ASP B N 1
ATOM 2832 C CA . ASP B 1 153 ? -13.672 -12.078 -1.324 1 98.75 153 ASP B CA 1
ATOM 2833 C C . ASP B 1 153 ? -14.383 -13.406 -1.605 1 98.75 153 ASP B C 1
ATOM 2835 O O . ASP B 1 153 ? -15.219 -13.844 -0.816 1 98.75 153 ASP B O 1
ATOM 2839 N N . HIS B 1 154 ? -14.039 -14 -2.758 1 98.44 154 HIS B N 1
ATOM 2840 C CA . HIS B 1 154 ? -14.594 -15.297 -3.125 1 98.44 154 HIS B CA 1
ATOM 2841 C C . HIS B 1 154 ? -14.312 -16.344 -2.057 1 98.44 154 HIS B C 1
ATOM 2843 O O . HIS B 1 154 ? -15.211 -17.078 -1.64 1 98.44 154 HIS B O 1
ATOM 2849 N N . ILE B 1 155 ? -13.102 -16.406 -1.585 1 98.5 155 ILE B N 1
ATOM 2850 C CA . ILE B 1 155 ? -12.664 -17.375 -0.588 1 98.5 155 ILE B CA 1
ATOM 2851 C C . ILE B 1 155 ? -13.43 -17.156 0.714 1 98.5 155 ILE B C 1
ATOM 2853 O O . ILE B 1 155 ? -13.969 -18.094 1.293 1 98.5 155 ILE B O 1
ATOM 2857 N N . SER B 1 156 ? -13.477 -15.93 1.142 1 97.94 156 SER B N 1
ATOM 2858 C CA . SER B 1 156 ? -14.117 -15.594 2.408 1 97.94 156 SER B CA 1
ATOM 2859 C C . SER B 1 156 ? -15.602 -15.961 2.398 1 97.94 156 SER B C 1
ATOM 2861 O O . SER B 1 156 ? -16.141 -16.391 3.42 1 97.94 156 SER B O 1
ATOM 2863 N N . ARG B 1 157 ? -16.219 -15.891 1.285 1 96.88 157 ARG B N 1
ATOM 2864 C CA . ARG B 1 157 ? -17.672 -16.047 1.206 1 96.88 157 ARG B CA 1
ATOM 2865 C C . ARG B 1 157 ? -18.047 -17.5 0.908 1 96.88 157 ARG B C 1
ATOM 2867 O O . ARG B 1 157 ? -19.062 -18 1.4 1 96.88 157 ARG B O 1
ATOM 2874 N N . THR B 1 158 ? -17.219 -18.156 0.102 1 95.88 158 THR B N 1
ATOM 2875 C CA . THR B 1 158 ? -17.75 -19.375 -0.46 1 95.88 158 THR B CA 1
ATOM 2876 C C . THR B 1 158 ? -16.797 -20.547 -0.24 1 95.88 158 THR B C 1
ATOM 2878 O O . THR B 1 158 ? -17.203 -21.703 -0.285 1 95.88 158 THR B O 1
ATOM 2881 N N . SER B 1 159 ? -15.531 -20.25 -0.056 1 96.69 159 SER B N 1
ATOM 2882 C CA . SER B 1 159 ? -14.547 -21.328 -0.056 1 96.69 159 SER B CA 1
ATOM 2883 C C . SER B 1 159 ? -13.477 -21.094 1 1 96.69 159 SER B C 1
ATOM 2885 O O . SER B 1 159 ? -12.281 -21.062 0.683 1 96.69 159 SER B O 1
ATOM 2887 N N . PRO B 1 160 ? -13.891 -21.094 2.26 1 95.06 160 PRO B N 1
ATOM 2888 C CA . PRO B 1 160 ? -12.953 -20.719 3.322 1 95.06 160 PRO B CA 1
ATOM 2889 C C . PRO B 1 160 ? -11.836 -21.75 3.506 1 95.06 160 PRO B C 1
ATOM 2891 O O . PRO B 1 160 ? -10.859 -21.484 4.207 1 95.06 160 PRO B O 1
ATOM 2894 N N . HIS B 1 161 ? -11.938 -22.875 2.848 1 96.25 161 HIS B N 1
ATOM 2895 C CA . HIS B 1 161 ? -10.898 -23.891 2.957 1 96.25 161 HIS B CA 1
ATOM 2896 C C . HIS B 1 161 ? -9.719 -23.594 2.039 1 96.25 161 HIS B C 1
ATOM 2898 O O . HIS B 1 161 ? -8.648 -24.172 2.184 1 96.25 161 HIS B O 1
ATOM 2904 N N . ILE B 1 162 ? -9.906 -22.75 1.034 1 98.44 162 ILE B N 1
ATOM 2905 C CA . ILE B 1 162 ? -8.859 -22.359 0.099 1 98.44 162 ILE B CA 1
ATOM 2906 C C . ILE B 1 162 ? -8.031 -21.219 0.691 1 98.44 162 ILE B C 1
ATOM 2908 O O . ILE B 1 162 ? -8.578 -20.281 1.277 1 98.44 162 ILE B O 1
ATOM 2912 N N . ARG B 1 163 ? -6.691 -21.312 0.593 1 98.62 163 ARG B N 1
ATOM 2913 C CA . ARG B 1 163 ? -5.805 -20.188 0.891 1 98.62 163 ARG B CA 1
ATOM 2914 C C . ARG B 1 163 ? -5.398 -19.469 -0.384 1 98.62 163 ARG B C 1
ATOM 2916 O O . ARG B 1 163 ? -5.078 -20.094 -1.395 1 98.62 163 ARG B O 1
ATOM 2923 N N . GLY B 1 164 ? -5.512 -18.156 -0.39 1 98.62 164 GLY B N 1
ATOM 2924 C CA . GLY B 1 164 ? -5.258 -17.375 -1.593 1 98.62 164 GLY B CA 1
ATOM 2925 C C . GLY B 1 164 ? -4.355 -16.188 -1.351 1 98.62 164 GLY B C 1
ATOM 2926 O O . GLY B 1 164 ? -4.223 -15.719 -0.216 1 98.62 164 GLY B O 1
ATOM 2927 N N . GLY B 1 165 ? -3.729 -15.758 -2.395 1 98.81 165 GLY B N 1
ATOM 2928 C CA . GLY B 1 165 ? -2.924 -14.547 -2.342 1 98.81 165 GLY B CA 1
ATOM 2929 C C . GLY B 1 165 ? -2.393 -14.125 -3.699 1 98.81 165 GLY B C 1
ATOM 2930 O O . GLY B 1 165 ? -2.891 -14.57 -4.734 1 98.81 165 GLY B O 1
ATOM 2931 N N . PHE B 1 166 ? -1.451 -13.148 -3.684 1 98.94 166 PHE B N 1
ATOM 2932 C CA . PHE B 1 166 ? -0.965 -12.5 -4.895 1 98.94 166 PHE B CA 1
ATOM 2933 C C . PHE B 1 166 ? 0.526 -12.203 -4.785 1 98.94 166 PHE B C 1
ATOM 2935 O O . PHE B 1 166 ? 1.019 -11.852 -3.713 1 98.94 166 PHE B O 1
ATOM 2942 N N . ILE B 1 167 ? 1.247 -12.359 -5.859 1 98.94 167 ILE B N 1
ATOM 2943 C CA . ILE B 1 167 ? 2.664 -12.023 -5.953 1 98.94 167 ILE B CA 1
ATOM 2944 C C . ILE B 1 167 ? 2.902 -11.109 -7.152 1 98.94 167 ILE B C 1
ATOM 2946 O O . ILE B 1 167 ? 2.463 -11.406 -8.266 1 98.94 167 ILE B O 1
ATOM 2950 N N . HIS B 1 168 ? 3.564 -9.992 -6.918 1 98.94 168 HIS B N 1
ATOM 2951 C CA . HIS B 1 168 ? 4.039 -9.172 -8.023 1 98.94 168 HIS B CA 1
ATOM 2952 C C . HIS B 1 168 ? 5.484 -9.508 -8.383 1 98.94 168 HIS B C 1
ATOM 2954 O O . HIS B 1 168 ? 6.305 -9.75 -7.492 1 98.94 168 HIS B O 1
ATOM 2960 N N . ILE B 1 169 ? 5.781 -9.445 -9.656 1 98.88 169 ILE B N 1
ATOM 2961 C CA . ILE B 1 169 ? 7.129 -9.703 -10.156 1 98.88 169 ILE B CA 1
ATOM 2962 C C . ILE B 1 169 ? 7.594 -8.531 -11.023 1 98.88 169 ILE B C 1
ATOM 2964 O O . ILE B 1 169 ? 6.77 -7.82 -11.602 1 98.88 169 ILE B O 1
ATOM 2968 N N . PRO B 1 170 ? 8.93 -8.32 -11.133 1 98.31 170 PRO B N 1
ATOM 2969 C CA . PRO B 1 170 ? 9.461 -7.258 -11.977 1 98.31 170 PRO B CA 1
ATOM 2970 C C . PRO B 1 170 ? 9.352 -7.578 -13.469 1 98.31 170 PRO B C 1
ATOM 2972 O O . PRO B 1 170 ? 8.93 -8.68 -13.836 1 98.31 170 PRO B O 1
ATOM 2975 N N . PHE B 1 171 ? 9.727 -6.605 -14.242 1 97.81 171 PHE B N 1
ATOM 2976 C CA . PHE B 1 171 ? 9.961 -6.836 -15.664 1 97.81 171 PHE B CA 1
ATOM 2977 C C . PHE B 1 171 ? 11.008 -7.926 -15.867 1 97.81 171 PHE B C 1
ATOM 2979 O O . PHE B 1 171 ? 11.773 -8.234 -14.953 1 97.81 171 PHE B O 1
ATOM 2986 N N . ILE B 1 172 ? 10.977 -8.492 -17.031 1 98.06 172 ILE B N 1
ATOM 2987 C CA . ILE B 1 172 ? 12.125 -9.266 -17.484 1 98.06 172 ILE B CA 1
ATOM 2988 C C . ILE B 1 172 ? 13.016 -8.398 -18.375 1 98.06 172 ILE B C 1
ATOM 2990 O O . ILE B 1 172 ? 12.57 -7.379 -18.906 1 98.06 172 ILE B O 1
ATOM 2994 N N . PRO B 1 173 ? 14.258 -8.789 -18.5 1 97.38 173 PRO B N 1
ATOM 2995 C CA . PRO B 1 173 ? 15.211 -7.938 -19.219 1 97.38 173 PRO B CA 1
ATOM 2996 C C . PRO B 1 173 ? 14.734 -7.555 -20.609 1 97.38 173 PRO B C 1
ATOM 2998 O O . PRO B 1 173 ? 14.93 -6.41 -21.047 1 97.38 173 PRO B O 1
ATOM 3001 N N . GLU B 1 174 ? 14.047 -8.422 -21.281 1 96.19 174 GLU B N 1
ATOM 3002 C CA . GLU B 1 174 ? 13.578 -8.164 -22.641 1 96.19 174 GLU B CA 1
ATOM 3003 C C . GLU B 1 174 ? 12.633 -6.961 -22.688 1 96.19 174 GLU B C 1
ATOM 3005 O O . GLU B 1 174 ? 12.539 -6.277 -23.703 1 96.19 174 GLU B O 1
ATOM 3010 N N . GLN B 1 175 ? 12.016 -6.648 -21.609 1 96.25 175 GLN B N 1
ATOM 3011 C CA . GLN B 1 175 ? 11.039 -5.562 -21.547 1 96.25 175 GLN B CA 1
ATOM 3012 C C . GLN B 1 175 ? 11.727 -4.23 -21.25 1 96.25 175 GLN B C 1
ATOM 3014 O O . GLN B 1 175 ? 11.109 -3.17 -21.391 1 96.25 175 GLN B O 1
ATOM 3019 N N . THR B 1 176 ? 13 -4.266 -20.828 1 96.19 176 THR B N 1
ATOM 3020 C CA . THR B 1 176 ? 13.617 -3.049 -20.312 1 96.19 176 THR B CA 1
ATOM 3021 C C . THR B 1 176 ? 14.695 -2.541 -21.266 1 96.19 176 THR B C 1
ATOM 3023 O O . THR B 1 176 ? 15.516 -1.707 -20.891 1 96.19 176 THR B O 1
ATOM 3026 N N . ILE B 1 177 ? 14.703 -3.039 -22.453 1 94.19 177 ILE B N 1
ATOM 3027 C CA . ILE B 1 177 ? 15.703 -2.625 -23.438 1 94.19 177 ILE B CA 1
ATOM 3028 C C . ILE B 1 177 ? 15.641 -1.112 -23.625 1 94.19 177 ILE B C 1
ATOM 3030 O O . ILE B 1 177 ? 16.672 -0.439 -23.656 1 94.19 177 ILE B O 1
ATOM 3034 N N . ASP B 1 178 ? 14.461 -0.5 -23.672 1 92 178 ASP B N 1
ATOM 3035 C CA . ASP B 1 178 ? 14.281 0.926 -23.922 1 92 178 ASP B CA 1
ATOM 3036 C C . ASP B 1 178 ? 13.688 1.632 -22.703 1 92 178 ASP B C 1
ATOM 3038 O O . ASP B 1 178 ? 13.039 2.672 -22.844 1 92 178 ASP B O 1
ATOM 3042 N N . LYS B 1 179 ? 13.688 0.921 -21.578 1 91.19 179 LYS B N 1
ATOM 3043 C CA . LYS B 1 179 ? 13.141 1.477 -20.344 1 91.19 179 LYS B CA 1
ATOM 3044 C C . LYS B 1 179 ? 14.203 1.548 -19.25 1 91.19 179 LYS B C 1
ATOM 3046 O O . LYS B 1 179 ? 15.055 0.663 -19.156 1 91.19 179 LYS B O 1
ATOM 3051 N N . THR B 1 180 ? 14.227 2.666 -18.562 1 92.44 180 THR B N 1
ATOM 3052 C CA . THR B 1 180 ? 14.984 2.689 -17.312 1 92.44 180 THR B CA 1
ATOM 3053 C C . THR B 1 180 ? 14.195 2.047 -16.172 1 92.44 180 THR B C 1
ATOM 3055 O O . THR B 1 180 ? 13.414 2.719 -15.5 1 92.44 180 THR B O 1
ATOM 3058 N N . ALA B 1 181 ? 14.289 0.736 -16.078 1 95.38 181 ALA B N 1
ATOM 3059 C CA . ALA B 1 181 ? 13.516 -0.019 -15.086 1 95.38 181 ALA B CA 1
ATOM 3060 C C . ALA B 1 181 ? 14.258 -1.282 -14.664 1 95.38 181 ALA B C 1
ATOM 3062 O O . ALA B 1 181 ? 15.039 -1.842 -15.438 1 95.38 181 ALA B O 1
ATOM 3063 N N . PRO B 1 182 ? 14.07 -1.63 -13.469 1 97 182 PRO B N 1
ATOM 3064 C CA . PRO B 1 182 ? 14.68 -2.881 -13.016 1 97 182 PRO B CA 1
ATOM 3065 C C . PRO B 1 182 ? 14.031 -4.117 -13.633 1 97 182 PRO B C 1
ATOM 3067 O O . PRO B 1 182 ? 12.906 -4.039 -14.141 1 97 182 PRO B O 1
ATOM 3070 N N . SER B 1 183 ? 14.75 -5.215 -13.695 1 98.12 183 SER B N 1
ATOM 3071 C CA . SER B 1 183 ? 14.25 -6.488 -14.203 1 98.12 183 SER B CA 1
ATOM 3072 C C . SER B 1 183 ? 14.922 -7.664 -13.508 1 98.12 183 SER B C 1
ATOM 3074 O O . SER B 1 183 ? 15.961 -7.5 -12.859 1 98.12 183 SER B O 1
ATOM 3076 N N . LEU B 1 184 ? 14.312 -8.766 -13.445 1 98.56 184 LEU B N 1
ATOM 3077 C CA . LEU B 1 184 ? 14.859 -10.07 -13.109 1 98.56 184 LEU B CA 1
ATOM 3078 C C . LEU B 1 184 ? 14.703 -11.047 -14.273 1 98.56 184 LEU B C 1
ATOM 3080 O O . LEU B 1 184 ? 13.773 -10.93 -15.07 1 98.56 184 LEU B O 1
ATOM 3084 N N . SER B 1 185 ? 15.609 -12.047 -14.383 1 98.56 185 SER B N 1
ATOM 3085 C CA . SER B 1 185 ? 15.469 -13.031 -15.445 1 98.56 185 SER B CA 1
ATOM 3086 C C . SER B 1 185 ? 14.203 -13.867 -15.266 1 98.56 185 SER B C 1
ATOM 3088 O O . SER B 1 185 ? 13.766 -14.102 -14.141 1 98.56 185 SER B O 1
ATOM 3090 N N . LEU B 1 186 ? 13.633 -14.328 -16.391 1 98.62 186 LEU B N 1
ATOM 3091 C CA . LEU B 1 186 ? 12.477 -15.211 -16.328 1 98.62 186 LEU B CA 1
ATOM 3092 C C . LEU B 1 186 ? 12.781 -16.453 -15.492 1 98.62 186 LEU B C 1
ATOM 3094 O O . LEU B 1 186 ? 11.945 -16.906 -14.711 1 98.62 186 LEU B O 1
ATOM 3098 N N . ASP B 1 187 ? 13.992 -16.969 -15.586 1 98.69 187 ASP B N 1
ATOM 3099 C CA . ASP B 1 187 ? 14.406 -18.141 -14.812 1 98.69 187 ASP B CA 1
ATOM 3100 C C . ASP B 1 187 ? 14.344 -17.859 -13.312 1 98.69 187 ASP B C 1
ATOM 3102 O O . ASP B 1 187 ? 13.891 -18.703 -12.539 1 98.69 187 ASP B O 1
ATOM 3106 N N . THR B 1 188 ? 14.844 -16.703 -12.953 1 98.81 188 THR B N 1
ATOM 3107 C CA . THR B 1 188 ? 14.805 -16.312 -11.547 1 98.81 188 THR B CA 1
ATOM 3108 C C . THR B 1 188 ? 13.367 -16.203 -11.055 1 98.81 188 THR B C 1
ATOM 3110 O O . THR B 1 188 ? 13.047 -16.641 -9.945 1 98.81 188 THR B O 1
ATOM 3113 N N . ILE B 1 189 ? 12.531 -15.656 -11.859 1 98.88 189 ILE B N 1
ATOM 3114 C CA . ILE B 1 189 ? 11.125 -15.492 -11.516 1 98.88 189 ILE B CA 1
ATOM 3115 C C . ILE B 1 189 ? 10.469 -16.859 -11.359 1 98.88 189 ILE B C 1
ATOM 3117 O O . ILE B 1 189 ? 9.727 -17.094 -10.406 1 98.88 189 ILE B O 1
ATOM 3121 N N . VAL B 1 190 ? 10.719 -17.766 -12.266 1 98.88 190 VAL B N 1
ATOM 3122 C CA . VAL B 1 190 ? 10.164 -19.125 -12.188 1 98.88 190 VAL B CA 1
ATOM 3123 C C . VAL B 1 190 ? 10.625 -19.797 -10.898 1 98.88 190 VAL B C 1
ATOM 3125 O O . VAL B 1 190 ? 9.82 -20.422 -10.195 1 98.88 190 VAL B O 1
ATOM 3128 N N . ARG B 1 191 ? 11.906 -19.656 -10.57 1 98.69 191 ARG B N 1
ATOM 3129 C CA . ARG B 1 191 ? 12.43 -20.234 -9.336 1 98.69 191 ARG B CA 1
ATOM 3130 C C . ARG B 1 191 ? 11.727 -19.641 -8.117 1 98.69 191 ARG B C 1
ATOM 3132 O O . ARG B 1 191 ? 11.406 -20.375 -7.168 1 98.69 191 ARG B O 1
ATOM 3139 N N . ALA B 1 192 ? 11.539 -18.359 -8.148 1 98.94 192 ALA B N 1
ATOM 3140 C CA . ALA B 1 192 ? 10.852 -17.672 -7.051 1 98.94 192 ALA B CA 1
ATOM 3141 C C . ALA B 1 192 ? 9.445 -18.234 -6.859 1 98.94 192 ALA B C 1
ATOM 3143 O O . ALA B 1 192 ? 9.039 -18.531 -5.734 1 98.94 192 ALA B O 1
ATOM 3144 N N . LEU B 1 193 ? 8.711 -18.375 -7.961 1 98.88 193 LEU B N 1
ATOM 3145 C CA . LEU B 1 193 ? 7.328 -18.844 -7.895 1 98.88 193 LEU B CA 1
ATOM 3146 C C . LEU B 1 193 ? 7.266 -20.312 -7.469 1 98.88 193 LEU B C 1
ATOM 3148 O O . LEU B 1 193 ? 6.332 -20.719 -6.777 1 98.88 193 LEU B O 1
ATOM 3152 N N . ARG B 1 194 ? 8.266 -21.078 -7.867 1 98.38 194 ARG B N 1
ATOM 3153 C CA . ARG B 1 194 ? 8.367 -22.453 -7.387 1 98.38 194 ARG B CA 1
ATOM 3154 C C . ARG B 1 194 ? 8.531 -22.484 -5.871 1 98.38 194 ARG B C 1
ATOM 3156 O O . ARG B 1 194 ? 7.848 -23.25 -5.184 1 98.38 194 ARG B O 1
ATOM 3163 N N . ILE B 1 195 ? 9.445 -21.703 -5.387 1 98.44 195 ILE B N 1
ATOM 3164 C CA . ILE B 1 195 ? 9.695 -21.625 -3.949 1 98.44 195 ILE B CA 1
ATOM 3165 C C . ILE B 1 195 ? 8.414 -21.188 -3.229 1 98.44 195 ILE B C 1
ATOM 3167 O O . ILE B 1 195 ? 8.07 -21.75 -2.186 1 98.44 195 ILE B O 1
ATOM 3171 N N . ALA B 1 196 ? 7.734 -20.234 -3.803 1 98.69 196 ALA B N 1
ATOM 3172 C CA . ALA B 1 196 ? 6.496 -19.75 -3.207 1 98.69 196 ALA B CA 1
ATOM 3173 C C . ALA B 1 196 ? 5.457 -20.859 -3.113 1 98.69 196 ALA B C 1
ATOM 3175 O O . ALA B 1 196 ? 4.836 -21.047 -2.066 1 98.69 196 ALA B O 1
ATOM 3176 N N . ALA B 1 197 ? 5.262 -21.625 -4.191 1 98.38 197 ALA B N 1
ATOM 3177 C CA . ALA B 1 197 ? 4.281 -22.703 -4.238 1 98.38 197 ALA B CA 1
ATOM 3178 C C . ALA B 1 197 ? 4.605 -23.797 -3.215 1 98.38 197 ALA B C 1
ATOM 3180 O O . ALA B 1 197 ? 3.729 -24.234 -2.471 1 98.38 197 ALA B O 1
ATOM 3181 N N . VAL B 1 198 ? 5.848 -24.125 -3.162 1 97.75 198 VAL B N 1
ATOM 3182 C CA . VAL B 1 198 ? 6.281 -25.172 -2.244 1 97.75 198 VAL B CA 1
ATOM 3183 C C . VAL B 1 198 ? 6.121 -24.703 -0.803 1 97.75 198 VAL B C 1
ATOM 3185 O O . VAL B 1 198 ? 5.637 -25.438 0.052 1 97.75 198 VAL B O 1
ATOM 3188 N N . THR B 1 199 ? 6.508 -23.484 -0.559 1 98.06 199 THR B N 1
ATOM 3189 C CA . THR B 1 199 ? 6.406 -22.906 0.781 1 98.06 199 THR B CA 1
ATOM 3190 C C . THR B 1 199 ? 4.949 -22.859 1.239 1 98.06 199 THR B C 1
ATOM 3192 O O . THR B 1 199 ? 4.637 -23.25 2.369 1 98.06 199 THR B O 1
ATOM 3195 N N . ALA B 1 200 ? 4.09 -22.422 0.36 1 98.12 200 ALA B N 1
ATOM 3196 C CA . ALA B 1 200 ? 2.67 -22.328 0.692 1 98.12 200 ALA B CA 1
ATOM 3197 C C . ALA B 1 200 ? 2.088 -23.719 0.968 1 98.12 200 ALA B C 1
ATOM 3199 O O . ALA B 1 200 ? 1.217 -23.875 1.828 1 98.12 200 ALA B O 1
ATOM 3200 N N . ALA B 1 201 ? 2.527 -24.688 0.21 1 97.69 201 ALA B N 1
ATOM 3201 C CA . ALA B 1 201 ? 2.037 -26.047 0.381 1 97.69 201 ALA B CA 1
ATOM 3202 C C . ALA B 1 201 ? 2.545 -26.656 1.686 1 97.69 201 ALA B C 1
ATOM 3204 O O . ALA B 1 201 ? 1.854 -27.469 2.314 1 97.69 201 ALA B O 1
ATOM 3205 N N . GLN B 1 202 ? 3.695 -26.219 2.08 1 96.56 202 GLN B N 1
ATOM 3206 C CA . GLN B 1 202 ? 4.359 -26.812 3.242 1 96.56 202 GLN B CA 1
ATOM 3207 C C . GLN B 1 202 ? 3.879 -26.156 4.535 1 96.56 202 GLN B C 1
ATOM 3209 O O . GLN B 1 202 ? 3.824 -26.812 5.582 1 96.56 202 GLN B O 1
ATOM 3214 N N . TYR B 1 203 ? 3.559 -24.875 4.469 1 95.62 203 TYR B N 1
ATOM 3215 C CA . TYR B 1 203 ? 3.266 -24.125 5.684 1 95.62 203 TYR B CA 1
ATOM 3216 C C . TYR B 1 203 ? 1.904 -23.453 5.594 1 95.62 203 TYR B C 1
ATOM 3218 O O . TYR B 1 203 ? 1.671 -22.625 4.699 1 95.62 203 TYR B O 1
ATOM 3226 N N . ASP B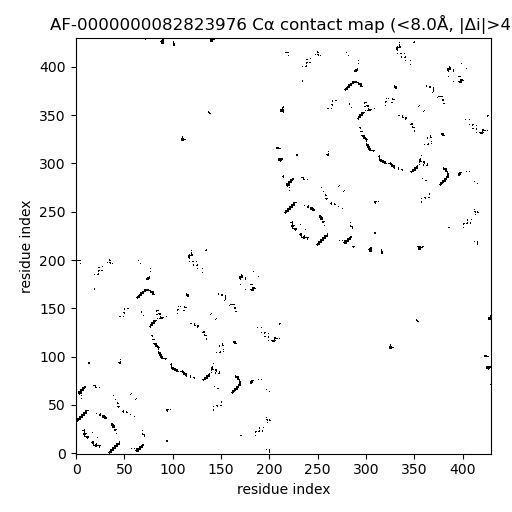 1 204 ? 1.066 -23.688 6.566 1 93.31 204 ASP B N 1
ATOM 3227 C CA . ASP B 1 204 ? -0.245 -23.047 6.621 1 93.31 204 ASP B CA 1
ATOM 3228 C C . ASP B 1 204 ? -0.169 -21.703 7.34 1 93.31 204 ASP B C 1
ATOM 3230 O O . ASP B 1 204 ? -0.979 -20.812 7.082 1 93.31 204 ASP B O 1
ATOM 3234 N N . GLU B 1 205 ? 0.843 -21.625 8.164 1 93.38 205 GLU B N 1
ATOM 3235 C CA . GLU B 1 205 ? 0.999 -20.406 8.961 1 93.38 205 GLU B CA 1
ATOM 3236 C C . GLU B 1 205 ? 2.268 -19.656 8.578 1 93.38 205 GLU B C 1
ATOM 3238 O O . GLU B 1 205 ? 3.27 -20.266 8.195 1 93.38 205 GLU B O 1
ATOM 3243 N N . ASP B 1 206 ? 2.211 -18.375 8.672 1 95.19 206 ASP B N 1
ATOM 3244 C CA . ASP B 1 206 ? 3.363 -17.516 8.391 1 95.19 206 ASP B CA 1
ATOM 3245 C C . ASP B 1 206 ? 4.277 -17.406 9.609 1 95.19 206 ASP B C 1
ATOM 3247 O O . ASP B 1 206 ? 3.938 -17.891 10.688 1 95.19 206 ASP B O 1
ATOM 3251 N N . VAL B 1 207 ? 5.434 -16.844 9.414 1 90.62 207 VAL B N 1
ATOM 3252 C CA . VAL B 1 207 ? 6.375 -16.609 10.508 1 90.62 207 VAL B CA 1
ATOM 3253 C C . VAL B 1 207 ? 6.254 -15.18 11.008 1 90.62 207 VAL B C 1
ATOM 3255 O O . VAL B 1 207 ? 5.852 -14.289 10.258 1 90.62 207 VAL B O 1
ATOM 3258 N N . LYS B 1 208 ? 6.523 -15.031 12.305 1 87.31 208 LYS B N 1
ATOM 3259 C CA . LYS B 1 208 ? 6.594 -13.68 12.852 1 87.31 208 LYS B CA 1
ATOM 3260 C C . LYS B 1 208 ? 8.016 -13.125 12.766 1 87.31 208 LYS B C 1
ATOM 3262 O O . LYS B 1 208 ? 8.859 -13.422 13.617 1 87.31 208 LYS B O 1
ATOM 3267 N N . SER B 1 209 ? 8.344 -12.445 11.734 1 86.81 209 SER B N 1
ATOM 3268 C CA . SER B 1 209 ? 9.633 -11.805 11.508 1 86.81 209 SER B CA 1
ATOM 3269 C C . SER B 1 209 ? 9.461 -10.375 11 1 86.81 209 SER B C 1
ATOM 3271 O O . SER B 1 209 ? 8.406 -10.031 10.453 1 86.81 209 SER B O 1
ATOM 3273 N N . PRO B 1 210 ? 10.5 -9.57 11.391 1 80.94 210 PRO B N 1
ATOM 3274 C CA . PRO B 1 210 ? 10.383 -8.211 10.844 1 80.94 210 PRO B CA 1
ATOM 3275 C C . PRO B 1 210 ? 10.25 -8.203 9.32 1 80.94 210 PRO B C 1
ATOM 3277 O O . PRO B 1 210 ? 10.906 -8.984 8.633 1 80.94 210 PRO B O 1
ATOM 3280 N N . GLY B 1 211 ? 9.312 -7.594 8.758 1 78.44 211 GLY B N 1
ATOM 3281 C CA . GLY B 1 211 ? 9.086 -7.484 7.328 1 78.44 211 GLY B CA 1
ATOM 3282 C C . GLY B 1 211 ? 8.352 -6.219 6.934 1 78.44 211 GLY B C 1
ATOM 3283 O O . GLY B 1 211 ? 7.926 -6.074 5.789 1 78.44 211 GLY B O 1
ATOM 3284 N N . GLY B 1 212 ? 8.312 -5.277 7.918 1 84.88 212 GLY B N 1
ATOM 3285 C CA . GLY B 1 212 ? 7.539 -4.066 7.707 1 84.88 212 GLY B CA 1
ATOM 3286 C C . GLY B 1 212 ? 8.297 -2.998 6.941 1 84.88 212 GLY B C 1
ATOM 3287 O O . GLY B 1 212 ? 9.484 -3.158 6.652 1 84.88 212 GLY B O 1
ATOM 3288 N N . THR B 1 213 ? 7.484 -2.039 6.434 1 85.69 213 THR B N 1
ATOM 3289 C CA . THR B 1 213 ? 8.047 -0.879 5.75 1 85.69 213 THR B CA 1
ATOM 3290 C C . THR B 1 213 ? 7.766 0.4 6.535 1 85.69 213 THR B C 1
ATOM 3292 O O . THR B 1 213 ? 6.73 0.515 7.195 1 85.69 213 THR B O 1
ATOM 3295 N N . LEU B 1 214 ? 8.648 1.394 6.383 1 81.31 214 LEU B N 1
ATOM 3296 C CA . LEU B 1 214 ? 8.508 2.65 7.113 1 81.31 214 LEU B CA 1
ATOM 3297 C C . LEU B 1 214 ? 7.391 3.498 6.523 1 81.31 214 LEU B C 1
ATOM 3299 O O . LEU B 1 214 ? 6.723 4.246 7.242 1 81.31 214 LEU B O 1
ATOM 3303 N N . HIS B 1 215 ? 7.344 3.49 5.285 1 76.81 215 HIS B N 1
ATOM 3304 C CA . HIS B 1 215 ? 6.34 4.289 4.59 1 76.81 215 HIS B CA 1
ATOM 3305 C C . HIS B 1 215 ? 5.977 3.664 3.248 1 76.81 215 HIS B C 1
ATOM 3307 O O . HIS B 1 215 ? 6.727 2.844 2.713 1 76.81 215 HIS B O 1
#